Protein AF-A0A6S7FZ83-F1 (afdb_monomer)

Radius of gyration: 74.63 Å; Cα contacts (8 Å, |Δi|>4): 1100; chains: 1; bounding box: 150×71×220 Å

Structure (mmCIF, N/CA/C/O backbone):
data_AF-A0A6S7FZ83-F1
#
_entry.id   AF-A0A6S7FZ83-F1
#
loop_
_atom_site.group_PDB
_atom_site.id
_atom_site.type_symbol
_atom_site.label_atom_id
_atom_site.label_alt_id
_atom_site.label_comp_id
_atom_site.label_asym_id
_atom_site.label_entity_id
_atom_site.label_seq_id
_atom_site.pdbx_PDB_ins_code
_atom_site.Cartn_x
_atom_site.Cartn_y
_atom_site.Cartn_z
_atom_site.occupancy
_atom_site.B_iso_or_equiv
_atom_site.auth_seq_id
_atom_site.auth_comp_id
_atom_site.auth_asym_id
_atom_site.auth_atom_id
_atom_site.pdbx_PDB_model_num
ATOM 1 N N . MET A 1 1 ? 33.148 1.209 -107.187 1.00 38.16 1 MET A N 1
ATOM 2 C CA . MET A 1 1 ? 33.872 0.247 -108.053 1.00 38.16 1 MET A CA 1
ATOM 3 C C . MET A 1 1 ? 35.359 0.562 -107.936 1.00 38.16 1 MET A C 1
ATOM 5 O O . MET A 1 1 ? 35.663 1.714 -107.670 1.00 38.16 1 MET A O 1
ATOM 9 N N . ALA A 1 2 ? 36.292 -0.378 -108.067 1.00 27.89 2 ALA A N 1
ATOM 10 C CA . ALA A 1 2 ? 36.149 -1.787 -108.452 1.00 27.89 2 ALA A CA 1
ATOM 11 C C . ALA A 1 2 ? 36.690 -2.747 -107.370 1.00 27.89 2 ALA A C 1
ATOM 13 O O . ALA A 1 2 ? 37.287 -2.308 -106.390 1.00 27.89 2 ALA A O 1
ATOM 14 N N . PHE A 1 3 ? 36.485 -4.053 -107.563 1.00 27.75 3 PHE A N 1
ATOM 15 C CA . PHE A 1 3 ? 37.332 -5.062 -106.923 1.00 27.75 3 PHE A CA 1
ATOM 16 C C . PHE A 1 3 ? 38.768 -4.868 -107.426 1.00 27.75 3 PHE A C 1
ATOM 18 O O . PHE A 1 3 ? 38.973 -4.777 -108.636 1.00 27.75 3 PHE A O 1
ATOM 25 N N . CYS A 1 4 ? 39.748 -4.852 -106.524 1.00 25.66 4 CYS A N 1
ATOM 26 C CA . CYS A 1 4 ? 41.124 -5.152 -106.903 1.00 25.66 4 CYS A CA 1
ATOM 27 C C . CYS A 1 4 ? 41.307 -6.672 -106.755 1.00 25.66 4 CYS A C 1
ATOM 29 O O . CYS A 1 4 ? 41.006 -7.183 -105.671 1.00 25.66 4 CYS A O 1
ATOM 31 N N . PRO A 1 5 ? 41.727 -7.412 -107.796 1.00 31.72 5 PRO A N 1
ATOM 32 C CA . PRO A 1 5 ? 42.066 -8.821 -107.647 1.00 31.72 5 PRO A CA 1
ATOM 33 C C . PRO A 1 5 ? 43.193 -8.994 -106.626 1.00 31.72 5 PRO A C 1
ATOM 35 O O . PRO A 1 5 ? 44.075 -8.145 -106.507 1.00 31.72 5 PRO A O 1
ATOM 38 N N . THR A 1 6 ? 43.198 -10.117 -105.913 1.00 31.91 6 THR A N 1
ATOM 39 C CA . THR A 1 6 ? 44.399 -10.559 -105.205 1.00 31.91 6 THR A CA 1
ATOM 40 C C . THR A 1 6 ? 45.435 -10.971 -106.243 1.00 31.91 6 THR A C 1
ATOM 42 O O . THR A 1 6 ? 45.346 -12.074 -106.778 1.00 31.91 6 THR A O 1
ATOM 45 N N . GLU A 1 7 ? 46.394 -10.093 -106.542 1.00 39.78 7 GLU A N 1
ATOM 46 C CA . GLU A 1 7 ? 47.585 -10.475 -107.303 1.00 39.78 7 GLU A CA 1
ATOM 47 C C . GLU A 1 7 ? 48.276 -11.635 -106.576 1.00 39.78 7 GLU A C 1
ATOM 49 O O . GLU A 1 7 ? 48.710 -11.508 -105.425 1.00 39.78 7 GLU A O 1
ATOM 54 N N . GLU A 1 8 ? 48.347 -12.787 -107.240 1.00 44.81 8 GLU A N 1
ATOM 55 C CA . GLU A 1 8 ? 49.135 -13.915 -106.765 1.00 44.81 8 GLU A CA 1
ATOM 56 C C . GLU A 1 8 ? 50.596 -13.467 -106.692 1.00 44.81 8 GLU A C 1
ATOM 58 O O . GLU A 1 8 ? 51.145 -12.928 -107.656 1.00 44.81 8 GLU A O 1
ATOM 63 N N . LYS A 1 9 ? 51.238 -13.640 -105.531 1.00 55.44 9 LYS A N 1
ATOM 64 C CA . LYS A 1 9 ? 52.610 -13.165 -105.316 1.00 55.44 9 LYS A CA 1
ATOM 65 C C . LYS A 1 9 ? 53.607 -14.021 -106.092 1.00 55.44 9 LYS A C 1
ATOM 67 O O . LYS A 1 9 ? 54.236 -14.918 -105.533 1.00 55.44 9 LYS A O 1
ATOM 72 N N . MET A 1 10 ? 53.782 -13.714 -107.373 1.00 60.81 10 MET A N 1
ATOM 73 C CA . MET A 1 10 ? 54.818 -14.310 -108.206 1.00 60.81 10 MET A CA 1
ATOM 74 C C . MET A 1 10 ? 56.203 -13.909 -107.692 1.00 60.81 10 MET A C 1
ATOM 76 O O . MET A 1 10 ? 56.709 -12.810 -107.913 1.00 60.81 10 MET A O 1
ATOM 80 N N . TYR A 1 11 ? 56.810 -14.835 -106.956 1.00 78.12 11 TYR A N 1
ATOM 81 C CA . TYR A 1 11 ? 58.107 -14.667 -106.310 1.00 78.12 11 TYR A CA 1
ATOM 82 C C . TYR A 1 11 ? 59.305 -15.025 -107.215 1.00 78.12 11 TYR A C 1
ATOM 84 O O . TYR A 1 11 ? 60.439 -14.854 -106.779 1.00 78.12 11 TYR A O 1
ATOM 92 N N . GLY A 1 12 ? 59.083 -15.516 -108.442 1.00 85.38 12 GLY A N 1
ATOM 93 C CA . GLY A 1 12 ? 60.105 -15.802 -109.466 1.00 85.38 12 GLY A CA 1
ATOM 94 C C . GLY A 1 12 ? 59.777 -15.126 -110.804 1.00 85.38 12 GLY A C 1
ATOM 95 O O . GLY A 1 12 ? 58.658 -14.651 -110.988 1.00 85.38 12 GLY A O 1
ATOM 96 N N . TYR A 1 13 ? 60.738 -15.067 -111.726 1.00 88.94 13 TYR A N 1
ATOM 97 C CA . TYR A 1 13 ? 60.558 -14.477 -113.058 1.00 88.94 13 TYR A CA 1
ATOM 98 C C . TYR A 1 13 ? 59.998 -15.508 -114.044 1.00 88.94 13 TYR A C 1
ATOM 100 O O . TYR A 1 13 ? 60.537 -16.604 -114.142 1.00 88.94 13 TYR A O 1
ATOM 108 N N . GLU A 1 14 ? 58.950 -15.161 -114.791 1.00 87.19 14 GLU A N 1
ATOM 109 C CA . GLU A 1 14 ? 58.461 -16.010 -115.884 1.00 87.19 14 GLU A CA 1
ATOM 110 C C . GLU A 1 14 ? 59.489 -16.129 -117.022 1.00 87.19 14 GLU A C 1
ATOM 112 O O . GLU A 1 14 ? 60.045 -15.123 -117.473 1.00 87.19 14 GLU A O 1
ATOM 117 N N . ASP A 1 15 ? 59.653 -17.339 -117.551 1.00 87.06 15 ASP A N 1
ATOM 118 C CA . ASP A 1 15 ? 60.474 -17.667 -118.724 1.00 87.06 15 ASP A CA 1
ATOM 119 C C . ASP A 1 15 ? 60.113 -16.866 -119.973 1.00 87.06 15 ASP A C 1
ATOM 121 O O . ASP A 1 15 ? 60.994 -16.417 -120.707 1.00 87.06 15 ASP A O 1
ATOM 125 N N . SER A 1 16 ? 58.815 -16.584 -120.139 1.00 85.50 16 SER A N 1
ATOM 126 C CA . SER A 1 16 ? 58.219 -15.732 -121.181 1.00 85.50 16 SER A CA 1
ATOM 127 C C . SER A 1 16 ? 58.914 -14.372 -121.354 1.00 85.50 16 SER A C 1
ATOM 129 O O . SER A 1 16 ? 58.776 -13.718 -122.390 1.00 85.50 16 SER A O 1
ATOM 131 N N . ARG A 1 17 ? 59.638 -13.918 -120.324 1.00 89.00 17 ARG A N 1
ATOM 132 C CA . ARG A 1 17 ? 60.301 -12.620 -120.278 1.00 89.00 17 ARG A CA 1
ATOM 133 C C . ARG A 1 17 ? 61.744 -12.638 -120.759 1.00 89.00 17 ARG A C 1
ATOM 135 O O . ARG A 1 17 ? 62.254 -11.554 -121.044 1.00 89.00 17 ARG A O 1
ATOM 142 N N . PHE A 1 18 ? 62.418 -13.782 -120.818 1.00 90.12 18 PHE A N 1
ATOM 143 C CA . PHE A 1 18 ? 63.823 -13.849 -121.223 1.00 90.12 18 PHE A CA 1
ATOM 144 C C . PHE A 1 18 ? 63.966 -13.871 -122.755 1.00 90.12 18 PHE A C 1
ATOM 146 O O . PHE A 1 18 ? 63.045 -14.230 -123.479 1.00 90.12 18 PHE A O 1
ATOM 153 N N . GLU A 1 19 ? 65.118 -13.435 -123.276 1.00 87.75 19 GLU A N 1
ATOM 154 C CA . GLU A 1 19 ? 65.405 -13.449 -124.728 1.00 87.75 19 GLU A CA 1
ATOM 155 C C . GLU A 1 19 ? 65.502 -14.878 -125.296 1.00 87.75 19 GLU A C 1
ATOM 157 O O . GLU A 1 19 ? 65.332 -15.100 -126.494 1.00 87.75 19 GLU A O 1
ATOM 162 N N . LYS A 1 20 ? 65.870 -15.828 -124.435 1.00 85.44 20 LYS A N 1
ATOM 163 C CA . LYS A 1 20 ? 66.229 -17.209 -124.750 1.00 85.44 20 LYS A CA 1
ATOM 164 C C . LYS A 1 20 ? 65.791 -18.096 -123.593 1.00 85.44 20 LYS A C 1
ATOM 166 O O . LYS A 1 20 ? 65.812 -17.636 -122.450 1.00 85.44 20 LYS A O 1
ATOM 171 N N . ASP A 1 21 ? 65.477 -19.348 -123.904 1.00 85.06 21 ASP A N 1
ATOM 172 C CA . ASP A 1 21 ? 65.116 -20.372 -122.924 1.00 85.06 21 ASP A CA 1
ATOM 173 C C . ASP A 1 21 ? 66.179 -20.463 -121.815 1.00 85.06 21 ASP A C 1
ATOM 175 O O . ASP A 1 21 ? 67.387 -20.464 -122.085 1.00 85.06 21 ASP A O 1
ATOM 179 N N . VAL A 1 22 ? 65.730 -20.505 -120.560 1.00 89.00 22 VAL A N 1
ATOM 180 C CA . VAL A 1 22 ? 66.605 -20.580 -119.388 1.00 89.00 22 VAL A CA 1
ATOM 181 C C . VAL A 1 22 ? 66.815 -22.047 -119.007 1.00 89.00 22 VAL A C 1
ATOM 183 O O . VAL A 1 22 ? 65.910 -22.868 -119.107 1.00 89.00 22 VAL A O 1
ATOM 186 N N . ASP A 1 23 ? 68.028 -22.399 -118.580 1.00 86.56 23 ASP A N 1
ATOM 187 C CA . ASP A 1 23 ? 68.355 -23.763 -118.145 1.00 86.56 23 ASP A CA 1
ATOM 188 C C . ASP A 1 23 ? 67.532 -24.161 -116.900 1.00 86.56 23 ASP A C 1
ATOM 190 O O . ASP A 1 23 ? 67.429 -23.384 -115.944 1.00 86.56 23 ASP A O 1
ATOM 194 N N . GLU A 1 24 ? 66.965 -25.376 -116.894 1.00 84.19 24 GLU A N 1
ATOM 195 C CA . GLU A 1 24 ? 66.115 -25.903 -115.811 1.00 84.19 24 GLU A CA 1
ATOM 196 C C . GLU A 1 24 ? 66.760 -25.752 -114.417 1.00 84.19 24 GLU A C 1
ATOM 198 O O . GLU A 1 24 ? 66.073 -25.431 -113.447 1.00 84.19 24 GLU A O 1
ATOM 203 N N . ASN A 1 25 ? 68.092 -25.843 -114.314 1.00 85.31 25 ASN A N 1
ATOM 204 C CA . ASN A 1 25 ? 68.836 -25.684 -113.057 1.00 85.31 25 ASN A CA 1
ATOM 205 C C . ASN A 1 25 ? 68.747 -24.270 -112.437 1.00 85.31 25 ASN A C 1
ATOM 207 O O . ASN A 1 25 ? 69.132 -24.081 -111.280 1.00 85.31 25 ASN A O 1
ATOM 211 N N . PHE A 1 26 ? 68.246 -23.270 -113.171 1.00 90.69 26 PHE A N 1
ATOM 212 C CA . PHE A 1 26 ? 68.011 -21.910 -112.672 1.00 90.69 26 PHE A CA 1
ATOM 213 C C . PHE A 1 26 ? 66.550 -21.616 -112.285 1.00 90.69 26 PHE A C 1
ATOM 215 O O . PHE A 1 26 ? 66.193 -20.448 -112.101 1.00 90.69 26 PHE A O 1
ATOM 222 N N . HIS A 1 27 ? 65.721 -22.646 -112.109 1.00 91.81 27 HIS A N 1
ATOM 223 C CA . HIS A 1 27 ? 64.326 -22.515 -111.686 1.00 91.81 27 HIS A CA 1
ATOM 224 C C . HIS A 1 27 ? 64.153 -22.801 -110.191 1.00 91.81 27 HIS A C 1
ATOM 226 O O . HIS A 1 27 ? 64.930 -23.521 -109.564 1.00 91.81 27 HIS A O 1
ATOM 232 N N . CYS A 1 28 ? 63.133 -22.200 -109.581 1.00 91.38 28 CYS A N 1
ATOM 233 C CA . CYS A 1 28 ? 62.821 -22.409 -108.172 1.00 91.38 28 CYS A CA 1
ATOM 234 C C . CYS A 1 28 ? 61.959 -23.657 -107.975 1.00 91.38 28 CYS A C 1
ATOM 236 O O . CYS A 1 28 ? 60.834 -23.695 -108.460 1.00 91.38 28 CYS A O 1
ATOM 238 N N . SER A 1 29 ? 62.388 -24.609 -107.143 1.00 88.19 29 SER A N 1
ATOM 239 C CA . SER A 1 29 ? 61.616 -25.843 -106.897 1.00 88.19 29 SER A CA 1
ATOM 240 C C . SER A 1 29 ? 60.234 -25.629 -106.240 1.00 88.19 29 SER A C 1
ATOM 242 O O . SER A 1 29 ? 59.421 -26.542 -106.235 1.00 88.19 29 SER A O 1
ATOM 244 N N . ILE A 1 30 ? 59.940 -24.427 -105.713 1.00 87.94 30 ILE A N 1
ATOM 245 C CA . ILE A 1 30 ? 58.647 -24.080 -105.080 1.00 87.94 30 ILE A CA 1
ATOM 246 C C . ILE A 1 30 ? 57.653 -23.428 -106.058 1.00 87.94 30 ILE A C 1
ATOM 248 O O . ILE A 1 30 ? 56.453 -23.642 -105.924 1.00 87.94 30 ILE A O 1
ATOM 252 N N . CYS A 1 31 ? 58.115 -22.581 -106.988 1.00 89.12 31 CYS A N 1
ATOM 253 C CA . CYS A 1 31 ? 57.228 -21.850 -107.911 1.00 89.12 31 CYS A CA 1
ATOM 254 C C . CYS A 1 31 ? 57.469 -22.155 -109.392 1.00 89.12 31 CYS A C 1
ATOM 256 O O . CYS A 1 31 ? 56.789 -21.580 -110.232 1.00 89.12 31 CYS A O 1
ATOM 258 N N . HIS A 1 32 ? 58.441 -23.013 -109.702 1.00 89.69 32 HIS A N 1
ATOM 259 C CA . HIS A 1 32 ? 58.853 -23.477 -111.032 1.00 89.69 32 HIS A CA 1
ATOM 260 C C . HIS A 1 32 ? 59.277 -22.399 -112.046 1.00 89.69 32 HIS A C 1
ATOM 262 O O . HIS A 1 32 ? 59.788 -22.754 -113.095 1.00 89.69 32 HIS A O 1
ATOM 268 N N . ASN A 1 33 ? 59.180 -21.114 -111.698 1.00 90.88 33 ASN A N 1
ATOM 269 C CA . ASN A 1 33 ? 59.712 -19.971 -112.444 1.00 90.88 33 ASN A CA 1
ATOM 270 C C . ASN A 1 33 ? 61.228 -19.774 -112.218 1.00 90.88 33 ASN A C 1
ATOM 272 O O . ASN A 1 33 ? 61.780 -20.186 -111.188 1.00 90.88 33 ASN A O 1
ATOM 276 N N . VAL A 1 34 ? 61.878 -19.036 -113.125 1.00 90.94 34 VAL A N 1
ATOM 277 C CA . VAL A 1 34 ? 63.288 -18.619 -113.029 1.00 90.94 34 VAL A CA 1
ATOM 278 C C . VAL A 1 34 ? 63.566 -17.850 -111.729 1.00 90.94 34 VAL A C 1
ATOM 280 O O . VAL A 1 34 ? 62.806 -16.980 -111.286 1.00 90.94 34 VAL A O 1
ATOM 283 N N . LEU A 1 35 ? 64.691 -18.171 -111.093 1.00 91.12 35 LEU A N 1
ATOM 284 C CA . LEU A 1 35 ? 65.045 -17.728 -109.745 1.00 91.12 35 LEU A CA 1
ATOM 285 C C . LEU A 1 35 ? 65.189 -16.201 -109.579 1.00 91.12 35 LEU A C 1
ATOM 287 O O . LEU A 1 35 ? 66.022 -15.554 -110.216 1.00 91.12 35 LEU A O 1
ATOM 291 N N . LYS A 1 36 ? 64.483 -15.639 -108.588 1.00 89.25 36 LYS A N 1
ATOM 292 C CA . LYS A 1 36 ? 64.629 -14.249 -108.120 1.00 89.25 36 LYS A CA 1
ATOM 293 C C . LYS A 1 36 ? 65.274 -14.195 -106.729 1.00 89.25 36 LYS A C 1
ATOM 295 O O . LYS A 1 36 ? 64.769 -14.785 -105.775 1.00 89.25 36 LYS A O 1
ATOM 300 N N . ASP A 1 37 ? 66.407 -13.491 -106.634 1.00 87.31 37 ASP A N 1
ATOM 301 C CA . ASP A 1 37 ? 67.310 -13.431 -105.466 1.00 87.31 37 ASP A CA 1
ATOM 302 C C . ASP A 1 37 ? 67.565 -14.819 -104.821 1.00 87.31 37 ASP A C 1
ATOM 304 O O . ASP A 1 37 ? 67.121 -15.086 -103.700 1.00 87.31 37 ASP A O 1
ATOM 308 N N . PRO A 1 38 ? 68.247 -15.742 -105.528 1.00 90.44 38 PRO A N 1
ATOM 309 C CA . PRO A 1 38 ? 68.274 -17.152 -105.156 1.00 90.44 38 PRO A CA 1
ATOM 310 C C . PRO A 1 38 ? 68.955 -17.458 -103.815 1.00 90.44 38 PRO A C 1
ATOM 312 O O . PRO A 1 38 ? 69.958 -16.849 -103.411 1.00 90.44 38 PRO A O 1
ATOM 315 N N . ARG A 1 39 ? 68.419 -18.469 -103.132 1.00 91.00 39 ARG A N 1
ATOM 316 C CA . ARG A 1 39 ? 68.902 -19.021 -101.864 1.00 91.00 39 ARG A CA 1
ATOM 317 C C . ARG A 1 39 ? 69.061 -20.530 -101.960 1.00 91.00 39 ARG A C 1
ATOM 319 O O . ARG A 1 39 ? 68.207 -21.177 -102.551 1.00 91.00 39 ARG A O 1
ATOM 326 N N . THR A 1 40 ? 70.108 -21.075 -101.342 1.00 89.25 40 THR A N 1
ATOM 327 C CA . THR A 1 40 ? 70.299 -22.527 -101.209 1.00 89.25 40 THR A CA 1
ATOM 328 C C . THR A 1 40 ? 70.202 -23.002 -99.765 1.00 89.25 40 THR A C 1
ATOM 330 O O . THR A 1 40 ? 70.561 -22.280 -98.824 1.00 89.25 40 THR A O 1
ATOM 333 N N . CYS A 1 41 ? 69.757 -24.250 -99.589 1.00 85.88 41 CYS A N 1
ATOM 334 C CA . CYS A 1 41 ? 69.869 -24.958 -98.313 1.00 85.88 41 CYS A CA 1
ATOM 335 C C . CYS A 1 41 ? 71.344 -25.235 -97.942 1.00 85.88 41 CYS A C 1
ATOM 337 O O . CYS A 1 41 ? 72.264 -25.059 -98.752 1.00 85.88 41 CYS A O 1
ATOM 339 N N . ARG A 1 42 ? 71.592 -25.659 -96.697 1.00 75.75 42 ARG A N 1
ATOM 340 C CA . ARG A 1 42 ? 72.951 -25.758 -96.140 1.00 75.75 42 ARG A CA 1
ATOM 341 C C . ARG A 1 42 ? 73.783 -26.927 -96.684 1.00 75.75 42 ARG A C 1
ATOM 343 O O . ARG A 1 42 ? 74.986 -26.743 -96.861 1.00 75.75 42 ARG A O 1
ATOM 350 N N . ASN A 1 43 ? 73.162 -28.076 -96.955 1.00 72.38 43 ASN A N 1
ATOM 351 C CA . ASN A 1 43 ? 73.889 -29.325 -97.215 1.00 72.38 43 ASN A CA 1
ATOM 352 C C . ASN A 1 43 ? 73.688 -29.868 -98.641 1.00 72.38 43 ASN A C 1
ATOM 354 O O . ASN A 1 43 ? 74.653 -30.312 -99.249 1.00 72.38 43 ASN A O 1
ATOM 358 N N . ASN A 1 44 ? 72.468 -29.789 -99.187 1.00 72.88 44 ASN A N 1
ATOM 359 C CA . ASN A 1 44 ? 72.080 -30.459 -100.441 1.00 72.88 44 ASN A CA 1
ATOM 360 C C . ASN A 1 44 ? 71.821 -29.505 -101.630 1.00 72.88 44 ASN A C 1
ATOM 362 O O . ASN A 1 44 ? 71.150 -29.873 -102.582 1.00 72.88 44 ASN A O 1
ATOM 366 N N . GLU A 1 45 ? 72.310 -28.263 -101.548 1.00 76.62 45 GLU A N 1
ATOM 367 C CA . GLU A 1 45 ? 72.298 -27.207 -102.588 1.00 76.62 45 GLU A CA 1
ATOM 368 C C . GLU A 1 45 ? 70.960 -26.816 -103.268 1.00 76.62 45 GLU A C 1
ATOM 370 O O . GLU A 1 45 ? 70.952 -25.813 -103.978 1.00 76.62 45 GLU A O 1
ATOM 375 N N . HIS A 1 46 ? 69.832 -27.479 -102.971 1.00 88.75 46 HIS A N 1
ATOM 376 C CA . HIS A 1 46 ? 68.477 -27.131 -103.437 1.00 88.75 46 HIS A CA 1
ATOM 377 C C . HIS A 1 46 ? 68.197 -25.626 -103.371 1.00 88.75 46 HIS A C 1
ATOM 379 O O . HIS A 1 46 ? 68.484 -24.983 -102.350 1.00 88.75 46 HIS A O 1
ATOM 385 N N . ILE A 1 47 ? 67.648 -25.083 -104.462 1.00 89.31 47 ILE A N 1
ATOM 386 C CA . ILE A 1 47 ? 67.689 -23.658 -104.786 1.00 89.31 47 ILE A CA 1
ATOM 387 C C . ILE A 1 47 ? 66.291 -23.050 -104.968 1.00 89.31 47 ILE A C 1
ATOM 389 O O . ILE A 1 47 ? 65.410 -23.594 -105.632 1.00 89.31 47 ILE A O 1
ATOM 393 N N . PHE A 1 48 ? 66.080 -21.886 -104.354 1.00 92.06 48 PHE A N 1
ATOM 394 C CA . PHE A 1 48 ? 64.767 -21.257 -104.251 1.00 92.06 48 PHE A CA 1
ATOM 395 C C . PHE A 1 48 ? 64.843 -19.736 -104.406 1.00 92.06 48 PHE A C 1
ATOM 397 O O . PHE A 1 48 ? 65.829 -19.122 -103.995 1.00 92.06 48 PHE A O 1
ATOM 404 N N . CYS A 1 49 ? 63.785 -19.098 -104.916 1.00 92.75 49 CYS A N 1
ATOM 405 C CA . CYS A 1 49 ? 63.627 -17.647 -104.791 1.00 92.75 49 CYS A CA 1
ATOM 406 C C . CYS A 1 49 ? 63.534 -17.267 -103.309 1.00 92.75 49 CYS A C 1
ATOM 408 O O . CYS A 1 49 ? 62.824 -17.950 -102.564 1.00 92.75 49 CYS A O 1
ATOM 410 N N . LEU A 1 50 ? 64.163 -16.160 -102.883 1.00 89.88 50 LEU A N 1
ATOM 411 C CA . LEU A 1 50 ? 64.089 -15.711 -101.481 1.00 89.88 50 LEU A CA 1
ATOM 412 C C . LEU A 1 50 ? 62.636 -15.614 -100.989 1.00 89.88 50 LEU A C 1
ATOM 414 O O . LEU A 1 50 ? 62.349 -16.064 -99.882 1.00 89.88 50 LEU A O 1
ATOM 418 N N . GLY A 1 51 ? 61.732 -15.061 -101.805 1.00 86.25 51 GLY A N 1
ATOM 419 C CA . GLY A 1 51 ? 60.311 -14.930 -101.470 1.00 86.25 51 GLY A CA 1
ATOM 420 C C . GLY A 1 51 ? 59.644 -16.279 -101.196 1.00 86.25 51 GLY A C 1
ATOM 421 O O . GLY A 1 51 ? 59.099 -16.473 -100.112 1.00 86.25 51 GLY A O 1
ATOM 422 N N . CYS A 1 52 ? 59.772 -17.232 -102.126 1.00 89.44 52 CYS A N 1
ATOM 423 C CA . CYS A 1 52 ? 59.203 -18.577 -102.002 1.00 89.44 52 CYS A CA 1
ATOM 424 C C . CYS A 1 52 ? 59.645 -19.287 -100.721 1.00 89.44 52 CYS A C 1
ATOM 426 O O . CYS A 1 52 ? 58.807 -19.760 -99.955 1.00 89.44 52 CYS A O 1
ATOM 428 N N . ILE A 1 53 ? 60.959 -19.350 -100.474 1.00 89.19 53 ILE A N 1
ATOM 429 C CA . ILE A 1 53 ? 61.469 -20.075 -99.308 1.00 89.19 53 ILE A CA 1
ATOM 430 C C . ILE A 1 53 ? 61.168 -19.323 -98.007 1.00 89.19 53 ILE A C 1
ATOM 432 O O . ILE A 1 53 ? 60.821 -19.956 -97.022 1.00 89.19 53 ILE A O 1
ATOM 436 N N . SER A 1 54 ? 61.193 -17.986 -97.990 1.00 88.19 54 SER A N 1
ATOM 437 C CA . SER A 1 54 ? 60.826 -17.219 -96.785 1.00 88.19 54 SER A CA 1
ATOM 438 C C . SER A 1 54 ? 59.344 -17.359 -96.428 1.00 88.19 54 SER A C 1
ATOM 440 O O . SER A 1 54 ? 59.001 -17.365 -95.249 1.00 88.19 54 SER A O 1
ATOM 442 N N . GLU A 1 55 ? 58.464 -17.489 -97.425 1.00 87.31 55 GLU A N 1
ATOM 443 C CA . GLU A 1 55 ? 57.039 -17.762 -97.219 1.00 87.31 55 GLU A CA 1
ATOM 444 C C . GLU A 1 55 ? 56.826 -19.196 -96.705 1.00 87.31 55 GLU A C 1
ATOM 446 O O . GLU A 1 55 ? 56.176 -19.386 -95.677 1.00 87.31 55 GLU A O 1
ATOM 451 N N . HIS A 1 56 ? 57.458 -20.198 -97.332 1.00 87.06 56 HIS A N 1
ATOM 452 C CA . HIS A 1 56 ? 57.394 -21.598 -96.884 1.00 87.06 56 HIS A CA 1
ATOM 453 C C . HIS A 1 56 ? 57.920 -21.775 -95.451 1.00 87.06 56 HIS A C 1
ATOM 455 O O . HIS A 1 56 ? 57.245 -22.392 -94.627 1.00 87.06 56 HIS A O 1
ATOM 461 N N . LEU A 1 57 ? 59.068 -21.172 -95.120 1.00 88.31 57 LEU A N 1
ATOM 462 C CA . LEU A 1 57 ? 59.663 -21.213 -93.776 1.00 88.31 57 LEU A CA 1
ATOM 463 C C . LEU A 1 57 ? 58.858 -20.438 -92.715 1.00 88.31 57 LEU A C 1
ATOM 465 O O . LEU A 1 57 ? 59.080 -20.629 -91.517 1.00 88.31 57 LEU A O 1
ATOM 469 N N . ARG A 1 58 ? 57.925 -19.570 -93.133 1.00 86.50 58 ARG A N 1
ATOM 470 C CA . ARG A 1 58 ? 57.004 -18.841 -92.247 1.00 86.50 58 ARG A CA 1
ATOM 471 C C . ARG A 1 58 ? 55.672 -19.565 -92.044 1.00 86.50 58 ARG A C 1
ATOM 473 O O . ARG A 1 58 ? 55.123 -19.486 -90.949 1.00 86.50 58 ARG A O 1
ATOM 480 N N . VAL A 1 59 ? 55.132 -20.194 -93.090 1.00 83.69 59 VAL A N 1
ATOM 481 C CA . VAL A 1 59 ? 53.735 -20.670 -93.126 1.00 83.69 59 VAL A CA 1
ATOM 482 C C . VAL A 1 59 ? 53.613 -22.196 -93.142 1.00 83.69 59 VAL A C 1
ATOM 484 O O . VAL A 1 59 ? 52.667 -22.722 -92.563 1.00 83.69 59 VAL A O 1
ATOM 487 N N . ASN A 1 60 ? 54.563 -22.911 -93.754 1.00 83.69 60 ASN A N 1
ATOM 488 C CA . ASN A 1 60 ? 54.425 -24.340 -94.053 1.00 83.69 60 ASN A CA 1
ATOM 489 C C . ASN A 1 60 ? 55.282 -25.226 -93.131 1.00 83.69 60 ASN A C 1
ATOM 491 O O . ASN A 1 60 ? 54.747 -26.070 -92.416 1.00 83.69 60 ASN A O 1
ATOM 495 N N . SER A 1 61 ? 56.610 -25.063 -93.144 1.00 85.12 61 SER A N 1
ATOM 496 C CA . SER A 1 61 ? 57.531 -25.804 -92.265 1.00 85.12 61 SER A CA 1
ATOM 497 C C . SER A 1 61 ? 58.888 -25.112 -92.152 1.00 85.12 61 SER A C 1
ATOM 499 O O . SER A 1 61 ? 59.363 -24.534 -93.123 1.00 85.12 61 SER A O 1
ATOM 501 N N . GLN A 1 62 ? 59.573 -25.237 -91.009 1.00 88.44 62 GLN A N 1
ATOM 502 C CA . GLN A 1 62 ? 60.978 -24.810 -90.866 1.00 88.44 62 GLN A CA 1
ATOM 503 C C . GLN A 1 62 ? 61.964 -25.865 -91.398 1.00 88.44 62 GLN A C 1
ATOM 505 O O . GLN A 1 62 ? 62.955 -26.210 -90.758 1.00 88.44 62 GLN A O 1
ATOM 510 N N . THR A 1 63 ? 61.661 -26.410 -92.576 1.00 88.69 63 THR A N 1
ATOM 511 C CA . THR A 1 63 ? 62.475 -27.413 -93.264 1.00 88.69 63 THR A CA 1
ATOM 512 C C . THR A 1 63 ? 62.571 -27.099 -94.753 1.00 88.69 63 THR A C 1
ATOM 514 O O . THR A 1 63 ? 61.709 -26.433 -95.329 1.00 88.69 63 THR A O 1
ATOM 517 N N . CYS A 1 64 ? 63.629 -27.585 -95.396 1.00 86.75 64 CYS A N 1
ATOM 518 C CA . CYS A 1 64 ? 63.776 -27.528 -96.847 1.00 86.75 64 CYS A CA 1
ATOM 519 C C . CYS A 1 64 ? 62.666 -28.357 -97.534 1.00 86.75 64 CYS A C 1
ATOM 521 O O . CYS A 1 64 ? 62.534 -29.533 -97.189 1.00 86.75 64 CYS A O 1
ATOM 523 N N . PRO A 1 65 ? 61.905 -27.820 -98.511 1.00 86.69 65 PRO A N 1
ATOM 524 C CA . PRO A 1 65 ? 60.840 -28.567 -99.194 1.00 86.69 65 PRO A CA 1
ATOM 525 C C . PRO A 1 65 ? 61.293 -29.910 -99.789 1.00 86.69 65 PRO A C 1
ATOM 527 O O . PRO A 1 65 ? 60.595 -30.912 -99.636 1.00 86.69 65 PRO A O 1
ATOM 530 N N . GLU A 1 66 ? 62.485 -29.933 -100.394 1.00 87.00 66 GLU A N 1
ATOM 531 C CA . GLU A 1 66 ? 63.042 -31.100 -101.091 1.00 87.00 66 GLU A CA 1
ATOM 532 C C . GLU A 1 66 ? 63.641 -32.133 -100.119 1.00 87.00 66 GLU A C 1
ATOM 534 O O . GLU A 1 66 ? 63.102 -33.223 -99.926 1.00 87.00 66 GLU A O 1
ATOM 539 N N . CYS A 1 67 ? 64.756 -31.792 -99.456 1.00 88.38 67 CYS A N 1
ATOM 540 C CA . CYS A 1 67 ? 65.490 -32.726 -98.590 1.00 88.38 67 CYS A CA 1
ATOM 541 C C . CYS A 1 67 ? 64.929 -32.866 -97.167 1.00 88.38 67 CYS A C 1
ATOM 543 O O . CYS A 1 67 ? 65.392 -33.731 -96.428 1.00 88.38 67 CYS A O 1
ATOM 545 N N . LYS A 1 68 ? 63.956 -32.035 -96.763 1.00 85.38 68 LYS A N 1
ATOM 546 C CA . LYS A 1 68 ? 63.305 -32.038 -95.434 1.00 85.38 68 LYS A CA 1
ATOM 547 C C . LYS A 1 68 ? 64.237 -31.819 -94.234 1.00 85.38 68 LYS A C 1
ATOM 549 O O . LYS A 1 68 ? 63.798 -31.960 -93.098 1.00 85.38 68 LYS A O 1
ATOM 554 N N . GLU A 1 69 ? 65.483 -31.413 -94.474 1.00 85.44 69 GLU A N 1
ATOM 555 C CA . GLU A 1 69 ? 66.416 -30.945 -93.443 1.00 85.44 69 GLU A CA 1
ATOM 556 C C . GLU A 1 69 ? 65.918 -29.653 -92.783 1.00 85.44 69 GLU A C 1
ATOM 558 O O . GLU A 1 69 ? 65.337 -28.802 -93.464 1.00 85.44 69 GLU A O 1
ATOM 563 N N . ASP A 1 70 ? 66.210 -29.478 -91.492 1.00 84.94 70 ASP A N 1
ATOM 564 C CA . ASP A 1 70 ? 65.923 -28.249 -90.743 1.00 84.94 70 ASP A CA 1
ATOM 565 C C . ASP A 1 70 ? 66.561 -27.023 -91.412 1.00 84.94 70 ASP A C 1
ATOM 567 O O . ASP A 1 70 ? 67.753 -27.005 -91.744 1.00 84.94 70 ASP A O 1
ATOM 571 N N . LEU A 1 71 ? 65.757 -25.979 -91.612 1.00 86.06 71 LEU A N 1
ATOM 572 C CA . LEU A 1 71 ? 66.150 -24.779 -92.342 1.00 86.06 71 LEU A CA 1
ATOM 573 C C . LEU A 1 71 ? 65.408 -23.563 -91.777 1.00 86.06 71 LEU A C 1
ATOM 575 O O . LEU A 1 71 ? 64.183 -23.532 -91.746 1.00 86.06 71 LEU A O 1
ATOM 579 N N . SER A 1 72 ? 66.145 -22.534 -91.361 1.00 84.12 72 SER A N 1
ATOM 580 C CA . SER A 1 72 ? 65.585 -21.234 -90.965 1.00 84.12 72 SER A CA 1
ATOM 581 C C . SER A 1 72 ? 66.037 -20.125 -91.915 1.00 84.12 72 SER A C 1
ATOM 583 O O . SER A 1 72 ? 67.052 -20.265 -92.607 1.00 84.12 72 SER A O 1
ATOM 585 N N . VAL A 1 73 ? 65.315 -19.000 -91.925 1.00 80.62 73 VAL A N 1
ATOM 586 C CA . VAL A 1 73 ? 65.614 -17.844 -92.789 1.00 80.62 73 VAL A CA 1
ATOM 587 C C . VAL A 1 73 ? 67.056 -17.348 -92.595 1.00 80.62 73 VAL A C 1
ATOM 589 O O . VAL A 1 73 ? 67.738 -17.069 -93.579 1.00 80.62 73 VAL A O 1
ATOM 592 N N . ASP A 1 74 ? 67.561 -17.344 -91.358 1.00 82.56 74 ASP A N 1
ATOM 593 C CA . ASP A 1 74 ? 68.934 -16.934 -91.016 1.00 82.56 74 ASP A CA 1
ATOM 594 C C . ASP A 1 74 ? 70.017 -17.907 -91.518 1.00 82.56 74 ASP A C 1
ATOM 596 O O . ASP A 1 74 ? 71.181 -17.533 -91.665 1.00 82.56 74 ASP A O 1
ATOM 600 N N . THR A 1 75 ? 69.651 -19.164 -91.793 1.00 84.50 75 THR A N 1
ATOM 601 C CA . THR A 1 75 ? 70.571 -20.198 -92.306 1.00 84.50 75 THR A CA 1
ATOM 602 C C . THR A 1 75 ? 70.604 -20.298 -93.835 1.00 84.50 75 THR A C 1
ATOM 604 O O . THR A 1 75 ? 71.450 -21.014 -94.380 1.00 84.50 75 THR A O 1
ATOM 607 N N . LEU A 1 76 ? 69.729 -19.573 -94.544 1.00 85.56 76 LEU A N 1
ATOM 608 C CA . LEU A 1 76 ? 69.686 -19.548 -96.008 1.00 85.56 76 LEU A CA 1
ATOM 609 C C . LEU A 1 76 ? 70.942 -18.890 -96.593 1.00 85.56 76 LEU A C 1
ATOM 611 O O . LEU A 1 76 ? 71.235 -17.718 -96.349 1.00 85.56 76 LEU A O 1
ATOM 615 N N . ARG A 1 77 ? 71.663 -19.613 -97.453 1.00 86.19 77 ARG A N 1
ATOM 616 C CA . ARG A 1 77 ? 72.869 -19.091 -98.114 1.00 86.19 77 ARG A CA 1
ATOM 617 C C . ARG A 1 77 ? 72.500 -18.419 -99.436 1.00 86.19 77 ARG A C 1
ATOM 619 O O . ARG A 1 77 ? 71.644 -18.916 -100.162 1.00 86.19 77 ARG A O 1
ATOM 626 N N . LYS A 1 78 ? 73.154 -17.305 -99.794 1.00 86.06 78 LYS A N 1
ATOM 627 C CA . LYS A 1 78 ? 73.004 -16.702 -101.134 1.00 86.06 78 LYS A CA 1
ATOM 628 C C . LYS A 1 78 ? 73.643 -17.603 -102.193 1.00 86.06 78 LYS A C 1
ATOM 630 O O . LYS A 1 78 ? 74.822 -17.937 -102.071 1.00 86.06 78 LYS A O 1
ATOM 635 N N . ALA A 1 79 ? 72.902 -17.935 -103.247 1.00 87.00 79 ALA A N 1
ATOM 636 C CA . ALA A 1 79 ? 73.345 -18.835 -104.312 1.00 87.00 79 ALA A CA 1
ATOM 637 C C . ALA A 1 79 ? 74.299 -18.141 -105.311 1.00 87.00 79 ALA A C 1
ATOM 639 O O . ALA A 1 79 ? 73.980 -17.994 -106.487 1.00 87.00 79 ALA A O 1
ATOM 640 N N . ARG A 1 80 ? 75.463 -17.668 -104.841 1.00 84.62 80 ARG A N 1
ATOM 641 C CA . ARG A 1 80 ? 76.336 -16.722 -105.572 1.00 84.62 80 ARG A CA 1
ATOM 642 C C . ARG A 1 80 ? 76.655 -17.120 -107.019 1.00 84.62 80 ARG A C 1
ATOM 644 O O . ARG A 1 80 ? 76.688 -16.243 -107.872 1.00 84.62 80 ARG A O 1
ATOM 651 N N . LEU A 1 81 ? 76.882 -18.405 -107.303 1.00 83.56 81 LEU A N 1
ATOM 652 C CA . LEU A 1 81 ? 77.144 -18.869 -108.672 1.00 83.56 81 LEU A CA 1
ATOM 653 C C . LEU A 1 81 ? 75.908 -18.695 -109.565 1.00 83.56 81 LEU A C 1
ATOM 655 O O . LEU A 1 81 ? 76.004 -18.031 -110.591 1.00 83.56 81 LEU A O 1
ATOM 659 N N . ALA A 1 82 ? 74.743 -19.182 -109.127 1.00 85.38 82 ALA A N 1
ATOM 660 C CA . ALA A 1 82 ? 73.481 -18.984 -109.837 1.00 85.38 82 ALA A CA 1
ATOM 661 C C . ALA A 1 82 ? 73.149 -17.493 -110.010 1.00 85.38 82 ALA A C 1
ATOM 663 O O . ALA A 1 82 ? 72.812 -17.080 -111.113 1.00 85.38 82 ALA A O 1
ATOM 664 N N . SER A 1 83 ? 73.337 -16.663 -108.973 1.00 86.19 83 SER A N 1
ATOM 665 C CA . SER A 1 83 ? 73.191 -15.203 -109.079 1.00 86.19 83 SER A CA 1
ATOM 666 C C . SER A 1 83 ? 74.058 -14.610 -110.197 1.00 86.19 83 SER A C 1
ATOM 668 O O . SER A 1 83 ? 73.547 -13.848 -111.007 1.00 86.19 83 SER A O 1
ATOM 670 N N . ASN A 1 84 ? 75.338 -14.988 -110.276 1.00 84.88 84 ASN A N 1
ATOM 671 C CA . ASN A 1 84 ? 76.295 -14.464 -111.261 1.00 84.88 84 ASN A CA 1
ATOM 672 C C . ASN A 1 84 ? 76.083 -15.000 -112.695 1.00 84.88 84 ASN A C 1
ATOM 674 O O . ASN A 1 84 ? 76.631 -14.437 -113.647 1.00 84.88 84 ASN A O 1
ATOM 678 N N . CYS A 1 85 ? 75.347 -16.105 -112.851 1.00 85.62 85 CYS A N 1
ATOM 679 C CA . CYS A 1 85 ? 74.893 -16.618 -114.146 1.00 85.62 85 CYS A CA 1
ATOM 680 C C . CYS A 1 85 ? 73.614 -15.895 -114.590 1.00 85.62 85 CYS A C 1
ATOM 682 O O . CYS A 1 85 ? 73.574 -15.334 -115.683 1.00 85.62 85 CYS A O 1
ATOM 684 N N . LEU A 1 86 ? 72.613 -15.842 -113.704 1.00 88.44 86 LEU A N 1
ATOM 685 C CA . LEU A 1 86 ? 71.330 -15.168 -113.913 1.00 88.44 86 LEU A CA 1
ATOM 686 C C . LEU A 1 86 ? 71.492 -13.677 -114.232 1.00 88.44 86 LEU A C 1
ATOM 688 O O . LEU A 1 86 ? 70.794 -13.169 -115.103 1.00 88.44 86 LEU A O 1
ATOM 692 N N . SER A 1 87 ? 72.424 -12.979 -113.569 1.00 86.44 87 SER A N 1
ATOM 693 C CA . SER A 1 87 ? 72.604 -11.523 -113.702 1.00 86.44 87 SER A CA 1
ATOM 694 C C . SER A 1 87 ? 72.865 -11.060 -115.144 1.00 86.44 87 SER A C 1
ATOM 696 O O . SER A 1 87 ? 72.455 -9.966 -115.534 1.00 86.44 87 SER A O 1
ATOM 698 N N . LYS A 1 88 ? 73.474 -11.937 -115.952 1.00 86.75 88 LYS A N 1
ATOM 699 C CA . LYS A 1 88 ? 73.864 -11.706 -117.350 1.00 86.75 88 LYS A CA 1
ATOM 700 C C . LYS A 1 88 ? 72.799 -12.111 -118.366 1.00 86.75 88 LYS A C 1
ATOM 702 O O . LYS A 1 88 ? 72.992 -11.878 -119.560 1.00 86.75 88 LYS A O 1
ATOM 707 N N . LEU A 1 89 ? 71.707 -12.742 -117.931 1.00 90.25 89 LEU A N 1
ATOM 708 C CA . LEU A 1 89 ? 70.612 -13.100 -118.826 1.00 90.25 89 LEU A CA 1
ATOM 709 C C . LEU A 1 89 ? 69.890 -11.837 -119.303 1.00 90.25 89 LEU A C 1
ATOM 711 O O . LEU A 1 89 ? 69.703 -10.878 -118.549 1.00 90.25 89 LEU A O 1
ATOM 715 N N . LYS A 1 90 ? 69.481 -11.853 -120.573 1.00 90.62 90 LYS A N 1
ATOM 716 C CA . LYS A 1 90 ? 68.681 -10.795 -121.186 1.00 90.62 90 LYS A CA 1
ATOM 717 C C . LYS A 1 90 ? 67.205 -11.010 -120.876 1.00 90.62 90 LYS A C 1
ATOM 719 O O . LYS A 1 90 ? 66.664 -12.066 -121.195 1.00 90.62 90 LYS A O 1
ATOM 724 N N . ILE A 1 91 ? 66.567 -10.003 -120.285 1.00 92.00 91 ILE A N 1
ATOM 725 C CA . ILE A 1 91 ? 65.165 -10.034 -119.859 1.00 92.00 91 ILE A CA 1
ATOM 726 C C . ILE A 1 91 ? 64.428 -8.761 -120.296 1.00 92.00 91 ILE A C 1
ATOM 728 O O . ILE A 1 91 ? 64.969 -7.653 -120.273 1.00 92.00 91 ILE A O 1
ATOM 732 N N . ASN A 1 92 ? 63.169 -8.926 -120.688 1.00 90.19 92 ASN A N 1
ATOM 733 C CA . ASN A 1 92 ? 62.236 -7.841 -120.956 1.00 90.19 92 ASN A CA 1
ATOM 734 C C . ASN A 1 92 ? 61.826 -7.131 -119.655 1.00 90.19 92 ASN A C 1
ATOM 736 O O . ASN A 1 92 ? 61.654 -7.757 -118.604 1.00 90.19 92 ASN A O 1
ATOM 740 N N . CYS A 1 93 ? 61.623 -5.817 -119.739 1.00 88.69 93 CYS A N 1
ATOM 741 C CA . CYS A 1 93 ? 61.136 -4.973 -118.645 1.00 88.69 93 CYS A CA 1
ATOM 742 C C . CYS A 1 93 ? 59.804 -5.464 -118.029 1.00 88.69 93 CYS A C 1
ATOM 744 O O . CYS A 1 93 ? 58.925 -5.947 -118.742 1.00 88.69 93 CYS A O 1
ATOM 746 N N . ASP A 1 94 ? 59.600 -5.232 -116.720 1.00 85.38 94 ASP A N 1
ATOM 747 C CA . ASP A 1 94 ? 58.327 -5.469 -115.997 1.00 85.38 94 ASP A CA 1
ATOM 748 C C . ASP A 1 94 ? 57.111 -4.772 -116.652 1.00 85.38 94 ASP A C 1
ATOM 750 O O . ASP A 1 94 ? 55.960 -5.081 -116.353 1.00 85.38 94 ASP A O 1
ATOM 754 N N . HIS A 1 95 ? 57.348 -3.797 -117.533 1.00 88.25 95 HIS A N 1
ATOM 755 C CA . HIS A 1 95 ? 56.325 -2.994 -118.204 1.00 88.25 95 HIS A CA 1
ATOM 756 C C . HIS A 1 95 ? 56.214 -3.292 -119.707 1.00 88.25 95 HIS A C 1
ATOM 758 O O . HIS A 1 95 ? 55.737 -2.450 -120.473 1.00 88.25 95 HIS A O 1
ATOM 764 N N . ALA A 1 96 ? 56.627 -4.486 -120.146 1.00 84.69 96 ALA A N 1
ATOM 765 C CA . ALA A 1 96 ? 56.485 -4.918 -121.537 1.00 84.69 96 ALA A CA 1
ATOM 766 C C . ALA A 1 96 ? 55.024 -4.876 -122.024 1.00 84.69 96 ALA A C 1
ATOM 768 O O . ALA A 1 96 ? 54.733 -4.313 -123.078 1.00 84.69 96 ALA A O 1
ATOM 769 N N . SER A 1 97 ? 54.082 -5.319 -121.185 1.00 79.19 97 SER A N 1
ATOM 770 C CA . SER A 1 97 ? 52.630 -5.225 -121.419 1.00 79.19 97 SER A CA 1
ATOM 771 C C . SER A 1 97 ? 52.092 -3.789 -121.552 1.00 79.19 97 SER A C 1
ATOM 773 O O . SER A 1 97 ? 50.981 -3.596 -122.042 1.00 79.19 97 SER A O 1
ATOM 775 N N . ARG A 1 98 ? 52.871 -2.772 -121.153 1.00 82.31 98 ARG A N 1
ATOM 776 C CA . ARG A 1 98 ? 52.559 -1.339 -121.321 1.00 82.31 98 ARG A CA 1
ATOM 777 C C . ARG A 1 98 ? 53.267 -0.693 -122.522 1.00 82.31 98 ARG A C 1
ATOM 779 O O . ARG A 1 98 ? 53.146 0.515 -122.709 1.00 82.31 98 ARG A O 1
ATOM 786 N N . GLY A 1 99 ? 53.992 -1.475 -123.329 1.00 83.81 99 GLY A N 1
ATOM 787 C CA . GLY A 1 99 ? 54.697 -1.018 -124.533 1.00 83.81 99 GLY A CA 1
ATOM 788 C C . GLY A 1 99 ? 56.218 -0.881 -124.395 1.00 83.81 99 GLY A C 1
ATOM 789 O O . GLY A 1 99 ? 56.858 -0.332 -125.294 1.00 83.81 99 GLY A O 1
ATOM 790 N N . CYS A 1 100 ? 56.827 -1.358 -123.302 1.00 89.50 100 CYS A N 1
ATOM 791 C CA . CYS A 1 100 ? 58.286 -1.379 -123.193 1.00 89.50 100 CYS A CA 1
ATOM 792 C C . CYS A 1 100 ? 58.897 -2.538 -123.996 1.00 89.50 100 CYS A C 1
ATOM 794 O O . CYS A 1 100 ? 58.623 -3.698 -123.717 1.00 89.50 100 CYS A O 1
ATOM 796 N N . VAL A 1 101 ? 59.770 -2.223 -124.953 1.00 86.38 101 VAL A N 1
ATOM 797 C CA . VAL A 1 101 ? 60.503 -3.212 -125.771 1.00 86.38 101 VAL A CA 1
ATOM 798 C C . VAL A 1 101 ? 61.998 -3.276 -125.421 1.00 86.38 101 VAL A C 1
ATOM 800 O O . VAL A 1 101 ? 62.807 -3.740 -126.217 1.00 86.38 101 VAL A O 1
ATOM 803 N N . GLU A 1 102 ? 62.381 -2.760 -124.248 1.00 85.62 102 GLU A N 1
ATOM 804 C CA . GLU A 1 102 ? 63.779 -2.717 -123.811 1.00 85.62 102 GLU A CA 1
ATOM 805 C C . GLU A 1 102 ? 64.208 -4.058 -123.201 1.00 85.62 102 GLU A C 1
ATOM 807 O O . GLU A 1 102 ? 63.571 -4.567 -122.271 1.00 85.62 102 GLU A O 1
ATOM 812 N N . LEU A 1 103 ? 65.319 -4.596 -123.710 1.00 87.75 103 LEU A N 1
ATOM 813 C CA . LEU A 1 103 ? 65.857 -5.904 -123.348 1.00 87.75 103 LEU A CA 1
ATOM 814 C C . LEU A 1 103 ? 67.163 -5.736 -122.555 1.00 87.75 103 LEU A C 1
ATOM 816 O O . LEU A 1 103 ? 68.265 -5.636 -123.109 1.00 87.75 103 LEU A O 1
ATOM 820 N N . THR A 1 104 ? 67.040 -5.696 -121.233 1.00 88.62 104 THR A N 1
ATOM 821 C CA . THR A 1 104 ? 68.132 -5.372 -120.305 1.00 88.62 104 THR A CA 1
ATOM 822 C C . THR A 1 104 ? 68.829 -6.623 -119.765 1.00 88.62 104 THR A C 1
ATOM 824 O O . THR A 1 104 ? 68.289 -7.723 -119.841 1.00 88.62 104 THR A O 1
ATOM 827 N N . CYS A 1 105 ? 70.046 -6.477 -119.235 1.00 89.81 105 CYS A N 1
ATOM 828 C CA . CYS A 1 105 ? 70.637 -7.507 -118.376 1.00 89.81 105 CYS A CA 1
ATOM 829 C C . CYS A 1 105 ? 69.867 -7.551 -117.045 1.00 89.81 105 CYS A C 1
ATOM 831 O O . CYS A 1 105 ? 69.389 -6.512 -116.581 1.00 89.81 105 CYS A O 1
ATOM 833 N N . LEU A 1 106 ? 69.737 -8.731 -116.432 1.00 89.19 106 LEU A N 1
ATOM 834 C CA . LEU A 1 106 ? 68.964 -8.908 -115.198 1.00 89.19 106 LEU A CA 1
ATOM 835 C C . LEU A 1 106 ? 69.521 -8.089 -114.015 1.00 89.19 106 LEU A C 1
ATOM 837 O O . LEU A 1 106 ? 68.741 -7.624 -113.189 1.00 89.19 106 LEU A O 1
ATOM 841 N N . GLU A 1 107 ? 70.838 -7.861 -113.955 1.00 86.06 107 GLU A N 1
ATOM 842 C CA . GLU A 1 107 ? 71.470 -6.956 -112.972 1.00 86.06 107 GLU A CA 1
ATOM 843 C C . GLU A 1 107 ? 71.026 -5.490 -113.088 1.00 86.06 107 GLU A C 1
ATOM 845 O O . GLU A 1 107 ? 70.894 -4.808 -112.073 1.00 86.06 107 GLU A O 1
ATOM 850 N N . ASP A 1 108 ? 70.715 -5.024 -114.297 1.00 87.31 108 ASP A N 1
ATOM 851 C CA . ASP A 1 108 ? 70.258 -3.656 -114.558 1.00 87.31 108 ASP A CA 1
ATOM 852 C C . ASP A 1 108 ? 68.725 -3.508 -114.497 1.00 87.31 108 ASP A C 1
ATOM 854 O O . ASP A 1 108 ? 68.208 -2.393 -114.610 1.00 87.31 108 ASP A O 1
ATOM 858 N N . LEU A 1 109 ? 67.970 -4.605 -114.324 1.00 87.50 109 LEU A N 1
ATOM 859 C CA . LEU A 1 109 ? 66.507 -4.608 -114.452 1.00 87.50 109 LEU A CA 1
ATOM 860 C C . LEU A 1 109 ? 65.817 -3.647 -113.475 1.00 87.50 109 LEU A C 1
ATOM 862 O O . LEU A 1 109 ? 64.948 -2.888 -113.899 1.00 87.50 109 LEU A O 1
ATOM 866 N N . GLU A 1 110 ? 66.201 -3.633 -112.197 1.00 85.06 110 GLU A N 1
ATOM 867 C CA . GLU A 1 110 ? 65.595 -2.730 -111.203 1.00 85.06 110 GLU A CA 1
ATOM 868 C C . GLU A 1 110 ? 65.872 -1.254 -111.548 1.00 85.06 110 GLU A C 1
ATOM 870 O O . GLU A 1 110 ? 64.965 -0.414 -111.519 1.00 85.06 110 GLU A O 1
ATOM 875 N N . THR A 1 111 ? 67.102 -0.955 -111.978 1.00 83.81 111 THR A N 1
ATOM 876 C CA . THR A 1 111 ? 67.534 0.373 -112.443 1.00 83.81 111 THR A CA 1
ATOM 877 C C . THR A 1 111 ? 66.766 0.812 -113.691 1.00 83.81 111 THR A C 1
ATOM 879 O O . THR A 1 111 ? 66.359 1.975 -113.788 1.00 83.81 111 THR A O 1
ATOM 882 N N . HIS A 1 112 ? 66.517 -0.104 -114.632 1.00 88.00 112 HIS A N 1
ATOM 883 C CA . HIS A 1 112 ? 65.685 0.158 -115.801 1.00 88.00 112 HIS A CA 1
ATOM 884 C C . HIS A 1 112 ? 64.224 0.404 -115.401 1.00 88.00 112 HIS A C 1
ATOM 886 O O . HIS A 1 112 ? 63.663 1.433 -115.773 1.00 88.00 112 HIS A O 1
ATOM 892 N N . VAL A 1 113 ? 63.599 -0.500 -114.638 1.00 86.25 113 VAL A N 1
ATOM 893 C CA . VAL A 1 113 ? 62.167 -0.448 -114.286 1.00 86.25 113 VAL A CA 1
ATOM 894 C C . VAL A 1 113 ? 61.823 0.850 -113.551 1.00 86.25 113 VAL A C 1
ATOM 896 O O . VAL A 1 113 ? 60.888 1.544 -113.951 1.00 86.25 113 VAL A O 1
ATOM 899 N N . ALA A 1 114 ? 62.638 1.265 -112.573 1.00 82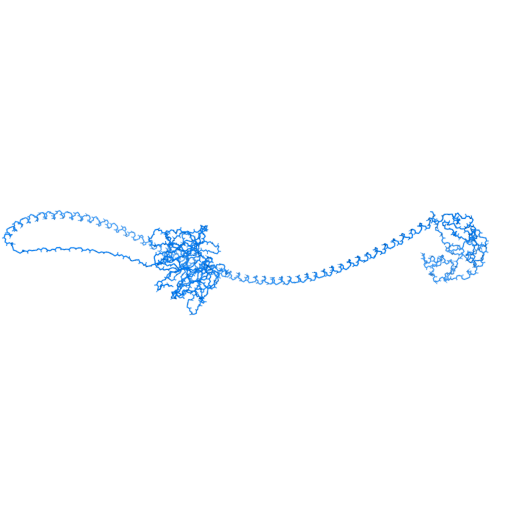.44 114 ALA A N 1
ATOM 900 C CA . ALA A 1 114 ? 62.456 2.536 -111.863 1.00 82.44 114 ALA A CA 1
ATOM 901 C C . ALA A 1 114 ? 62.472 3.768 -112.796 1.00 82.44 114 ALA A C 1
ATOM 903 O O . ALA A 1 114 ? 61.773 4.766 -112.565 1.00 82.44 114 ALA A O 1
ATOM 904 N N . ASN A 1 115 ? 63.247 3.707 -113.882 1.00 82.38 115 ASN A N 1
ATOM 905 C CA . ASN A 1 115 ? 63.412 4.797 -114.841 1.00 82.38 115 ASN A CA 1
ATOM 906 C C . ASN A 1 115 ? 62.508 4.685 -116.080 1.00 82.38 115 ASN A C 1
ATOM 908 O O . ASN A 1 115 ? 62.285 5.699 -116.743 1.00 82.38 115 ASN A O 1
ATOM 912 N N . CYS A 1 116 ? 61.924 3.515 -116.341 1.00 88.56 116 CYS A N 1
ATOM 913 C CA . CYS A 1 116 ? 61.196 3.177 -117.559 1.00 88.56 116 CYS A CA 1
ATOM 914 C C . CYS A 1 116 ? 60.078 4.178 -117.901 1.00 88.56 116 CYS A C 1
ATOM 916 O O . CYS A 1 116 ? 59.196 4.473 -117.090 1.00 88.56 116 CYS A O 1
ATOM 918 N N . GLY A 1 117 ? 60.065 4.661 -119.148 1.00 84.81 117 GLY A N 1
ATOM 919 C CA . GLY A 1 117 ? 59.039 5.584 -119.647 1.00 84.81 117 GLY A CA 1
ATOM 920 C C . GLY A 1 117 ? 57.623 4.993 -119.688 1.00 84.81 117 GLY A C 1
ATOM 921 O O . GLY A 1 117 ? 56.656 5.751 -119.701 1.00 84.81 117 GLY A O 1
ATOM 922 N N . TYR A 1 118 ? 57.492 3.665 -119.669 1.00 89.44 118 TYR A N 1
ATOM 923 C CA . TYR A 1 118 ? 56.210 2.950 -119.657 1.00 89.44 118 TYR A CA 1
ATOM 924 C C . TYR A 1 118 ? 55.734 2.563 -118.252 1.00 89.44 118 TYR A C 1
ATOM 926 O O . TYR A 1 118 ? 54.660 1.977 -118.114 1.00 89.44 118 TYR A O 1
ATOM 934 N N . ALA A 1 119 ? 56.498 2.910 -117.208 1.00 84.19 119 ALA A N 1
ATOM 935 C CA . ALA A 1 119 ? 56.085 2.675 -115.832 1.00 84.19 119 ALA A CA 1
ATOM 936 C C . ALA A 1 119 ? 54.729 3.346 -115.538 1.00 84.19 119 ALA A C 1
ATOM 938 O O . ALA A 1 119 ? 54.514 4.491 -115.963 1.00 84.19 119 ALA A O 1
ATOM 939 N N . PRO A 1 120 ? 53.809 2.653 -114.842 1.00 84.69 120 PRO A N 1
ATOM 940 C CA . PRO A 1 120 ? 52.506 3.199 -114.497 1.00 84.69 120 PRO A CA 1
ATOM 941 C C . PRO A 1 120 ? 52.658 4.362 -113.513 1.00 84.69 120 PRO A C 1
ATOM 943 O O . PRO A 1 120 ? 53.251 4.219 -112.446 1.00 84.69 120 PRO A O 1
ATOM 946 N N . VAL A 1 121 ? 52.086 5.515 -113.853 1.00 83.88 121 VAL A N 1
ATOM 947 C CA . VAL A 1 121 ? 51.972 6.672 -112.959 1.00 83.88 121 VAL A CA 1
ATOM 948 C C . VAL A 1 121 ? 50.539 7.186 -112.948 1.00 83.88 121 VAL A C 1
ATOM 950 O O . VAL A 1 121 ? 49.838 7.131 -113.957 1.00 83.88 121 VAL A O 1
ATOM 953 N N . LEU A 1 122 ? 50.103 7.711 -111.806 1.00 82.00 122 LEU A N 1
ATOM 954 C CA . LEU A 1 122 ? 48.829 8.418 -111.706 1.00 82.00 122 LEU A CA 1
ATOM 955 C C . LEU A 1 122 ? 48.949 9.825 -112.307 1.00 82.00 122 LEU A C 1
ATOM 957 O O . LEU A 1 122 ? 49.976 10.491 -112.154 1.00 82.00 122 LEU A O 1
ATOM 961 N N . CYS A 1 123 ? 47.880 10.283 -112.958 1.00 81.56 123 CYS A N 1
ATOM 962 C CA . CYS A 1 123 ? 47.704 11.689 -113.324 1.00 81.56 123 CYS A CA 1
ATOM 963 C C . CYS A 1 123 ? 47.687 12.588 -112.068 1.00 81.56 123 CYS A C 1
ATOM 965 O O . CYS A 1 123 ? 46.991 12.287 -111.099 1.00 81.56 123 CYS A O 1
ATOM 967 N N . SER A 1 124 ? 48.403 13.717 -112.101 1.00 79.19 124 SER A N 1
ATOM 968 C CA . SER A 1 124 ? 48.482 14.686 -110.987 1.00 79.19 124 SER A CA 1
ATOM 969 C C . SER A 1 124 ? 47.232 15.550 -110.812 1.00 79.19 124 SER A C 1
ATOM 971 O O . SER A 1 124 ? 47.088 16.213 -109.783 1.00 79.19 124 SER A O 1
ATOM 973 N N . ASN A 1 125 ? 46.350 15.607 -111.814 1.00 79.31 125 ASN A N 1
ATOM 974 C CA . ASN A 1 125 ? 45.095 16.343 -111.695 1.00 79.31 125 ASN A CA 1
ATOM 975 C C . ASN A 1 125 ? 44.171 15.600 -110.722 1.00 79.31 125 ASN A C 1
ATOM 977 O O . ASN A 1 125 ? 43.870 14.420 -110.920 1.00 79.31 125 ASN A O 1
ATOM 981 N N . ALA A 1 126 ? 43.732 16.303 -109.674 1.00 70.12 126 ALA A N 1
ATOM 982 C CA . ALA A 1 126 ? 42.835 15.761 -108.660 1.00 70.12 126 ALA A CA 1
ATOM 983 C C . ALA A 1 126 ? 41.587 15.129 -109.300 1.00 70.12 126 ALA A C 1
ATOM 985 O O . ALA A 1 126 ? 41.088 15.615 -110.312 1.00 70.12 126 ALA A O 1
ATOM 986 N N . GLU A 1 127 ? 41.124 14.027 -108.709 1.00 74.50 127 GLU A N 1
ATOM 987 C CA . GLU A 1 127 ? 39.986 13.208 -109.163 1.00 74.50 127 GLU A CA 1
ATOM 988 C C . GLU A 1 127 ? 40.128 12.513 -110.533 1.00 74.50 127 GLU A C 1
ATOM 990 O O . GLU A 1 127 ? 39.314 11.650 -110.841 1.00 74.50 127 GLU A O 1
ATOM 995 N N . CYS A 1 128 ? 41.196 12.752 -111.311 1.00 80.69 128 CYS A N 1
ATOM 996 C CA . CYS A 1 128 ? 41.406 12.037 -112.578 1.00 80.69 128 CYS A CA 1
ATOM 997 C C . CYS A 1 128 ? 41.593 10.520 -112.389 1.00 80.69 128 CYS A C 1
ATOM 999 O O . CYS A 1 128 ? 41.038 9.724 -113.142 1.00 80.69 128 CYS A O 1
ATOM 1001 N N . GLY A 1 129 ? 42.421 10.105 -111.422 1.00 75.94 129 GLY A N 1
ATOM 1002 C CA . GLY A 1 129 ? 42.652 8.695 -111.062 1.00 75.94 129 GLY A CA 1
ATOM 1003 C C . GLY A 1 129 ? 43.290 7.788 -112.133 1.00 75.94 129 GLY A C 1
ATOM 1004 O O . GLY A 1 129 ? 43.660 6.659 -111.820 1.00 75.94 129 GLY A O 1
ATOM 1005 N N . MET A 1 130 ? 43.443 8.243 -113.381 1.00 77.62 130 MET A N 1
ATOM 1006 C CA . MET A 1 130 ? 43.943 7.420 -114.488 1.00 77.62 130 MET A CA 1
ATOM 1007 C C . MET A 1 130 ? 45.420 7.030 -114.326 1.00 77.62 130 MET A C 1
ATOM 1009 O O . MET A 1 130 ? 46.271 7.877 -114.042 1.00 77.62 130 MET A O 1
ATOM 1013 N N . VAL A 1 131 ? 45.718 5.750 -114.590 1.00 81.50 131 VAL A N 1
ATOM 1014 C CA . VAL A 1 131 ? 47.073 5.173 -114.600 1.00 81.50 131 VAL A CA 1
ATOM 1015 C C . VAL A 1 131 ? 47.639 5.170 -116.024 1.00 81.50 131 VAL A C 1
ATOM 1017 O O . VAL A 1 131 ? 47.333 4.307 -116.850 1.00 81.50 131 VAL A O 1
ATOM 1020 N N . ILE A 1 132 ? 48.505 6.135 -116.297 1.00 87.38 132 ILE A N 1
ATOM 1021 C CA . ILE A 1 132 ? 49.099 6.432 -117.606 1.00 87.38 132 ILE A CA 1
ATOM 1022 C C . ILE A 1 132 ? 50.596 6.102 -117.613 1.00 87.38 132 ILE A C 1
ATOM 1024 O O . ILE A 1 132 ? 51.183 5.819 -116.569 1.00 87.38 132 ILE A O 1
ATOM 1028 N N . ASN A 1 133 ? 51.234 6.099 -118.783 1.00 87.19 133 ASN A N 1
ATOM 1029 C CA . ASN A 1 133 ? 52.676 5.861 -118.860 1.00 87.19 133 ASN A CA 1
ATOM 1030 C C . ASN A 1 133 ? 53.455 7.101 -118.398 1.00 87.19 133 ASN A C 1
ATOM 1032 O O . ASN A 1 133 ? 53.125 8.230 -118.771 1.00 87.19 133 ASN A O 1
ATOM 1036 N N . LYS A 1 134 ? 54.543 6.892 -117.647 1.00 84.44 134 LYS A N 1
ATOM 1037 C CA . LYS A 1 134 ? 55.453 7.940 -117.145 1.00 84.44 134 LYS A CA 1
ATOM 1038 C C . LYS A 1 134 ? 55.865 8.961 -118.220 1.00 84.44 134 LYS A C 1
ATOM 1040 O O . LYS A 1 134 ? 55.951 10.149 -117.918 1.00 84.44 134 LYS A O 1
ATOM 1045 N N . ARG A 1 135 ? 56.054 8.517 -119.471 1.00 85.88 135 ARG A N 1
ATOM 1046 C CA . ARG A 1 135 ? 56.414 9.344 -120.641 1.00 85.88 135 ARG A CA 1
ATOM 1047 C C . ARG A 1 135 ? 55.283 10.213 -121.208 1.00 85.88 135 ARG A C 1
ATOM 1049 O O . ARG A 1 135 ? 55.565 11.227 -121.833 1.00 85.88 135 ARG A O 1
ATOM 1056 N N . GLU A 1 136 ? 54.024 9.818 -121.023 1.00 83.75 136 GLU A N 1
ATOM 1057 C CA . GLU A 1 136 ? 52.838 10.520 -121.548 1.00 83.75 136 GLU A CA 1
ATOM 1058 C C . GLU A 1 136 ? 52.240 11.501 -120.530 1.00 83.75 136 GLU A C 1
ATOM 1060 O O . GLU A 1 136 ? 51.440 12.363 -120.899 1.00 83.75 136 GLU A O 1
ATOM 1065 N N . ARG A 1 137 ? 52.641 11.385 -119.255 1.00 81.38 137 ARG A N 1
ATOM 1066 C CA . ARG A 1 137 ? 52.046 12.081 -118.107 1.00 81.38 137 ARG A CA 1
ATOM 1067 C C . ARG A 1 137 ? 51.785 13.569 -118.336 1.00 81.38 137 ARG A C 1
ATOM 1069 O O . ARG A 1 137 ? 50.652 14.001 -118.160 1.00 81.38 137 ARG A O 1
ATOM 1076 N N . VAL A 1 138 ? 52.792 14.326 -118.775 1.00 79.50 138 VAL A N 1
ATOM 1077 C CA . VAL A 1 138 ? 52.669 15.782 -118.980 1.00 79.50 138 VAL A CA 1
ATOM 1078 C C . VAL A 1 138 ? 51.629 16.112 -120.057 1.00 79.50 138 VAL A C 1
ATOM 1080 O O . VAL A 1 138 ? 50.771 16.960 -119.841 1.00 79.50 138 VAL A O 1
ATOM 1083 N N . HIS A 1 139 ? 51.654 15.408 -121.193 1.00 80.81 139 HIS A N 1
ATOM 1084 C CA . HIS A 1 139 ? 50.714 15.643 -122.295 1.00 80.81 139 HIS A CA 1
ATOM 1085 C C . HIS A 1 139 ? 49.273 15.279 -121.912 1.00 80.81 139 HIS A C 1
ATOM 1087 O O . HIS A 1 139 ? 48.337 16.008 -122.244 1.00 80.81 139 HIS A O 1
ATOM 1093 N N . HIS A 1 140 ? 49.087 14.190 -121.157 1.00 81.62 140 HIS A N 1
ATOM 1094 C CA . HIS A 1 140 ? 47.783 13.878 -120.584 1.00 81.62 140 HIS A CA 1
ATOM 1095 C C . HIS A 1 140 ? 47.326 14.980 -119.618 1.00 81.62 140 HIS A C 1
ATOM 1097 O O . HIS A 1 140 ? 46.203 15.458 -119.743 1.00 81.62 140 HIS A O 1
ATOM 1103 N N . GLU A 1 141 ? 48.179 15.401 -118.680 1.00 81.44 141 GLU A N 1
ATOM 1104 C CA . GLU A 1 141 ? 47.851 16.391 -117.646 1.00 81.44 141 GLU A CA 1
ATOM 1105 C C . GLU A 1 141 ? 47.452 17.766 -118.213 1.00 81.44 141 GLU A C 1
ATOM 1107 O O . GLU A 1 141 ? 46.583 18.411 -117.616 1.00 81.44 141 GLU A O 1
ATOM 1112 N N . THR A 1 142 ? 48.023 18.198 -119.350 1.00 74.94 142 THR A N 1
ATOM 1113 C CA . THR A 1 142 ? 47.708 19.499 -119.977 1.00 74.94 142 THR A CA 1
ATOM 1114 C C . THR A 1 142 ? 46.627 19.441 -121.059 1.00 74.94 142 THR A C 1
ATOM 1116 O O . THR A 1 142 ? 45.721 20.269 -121.026 1.00 74.94 142 THR A O 1
ATOM 1119 N N . GLU A 1 143 ? 46.672 18.484 -121.995 1.00 76.19 143 GLU A N 1
ATOM 1120 C CA . GLU A 1 143 ? 45.810 18.505 -123.195 1.00 76.19 143 GLU A CA 1
ATOM 1121 C C . GLU A 1 143 ? 44.590 17.579 -123.099 1.00 76.19 143 GLU A C 1
ATOM 1123 O O . GLU A 1 143 ? 43.496 17.921 -123.559 1.00 76.19 143 GLU A O 1
ATOM 1128 N N . ILE A 1 144 ? 44.759 16.389 -122.514 1.00 79.25 144 ILE A N 1
ATOM 1129 C CA . ILE A 1 144 ? 43.774 15.295 -122.621 1.00 79.25 144 ILE A CA 1
ATOM 1130 C C . ILE A 1 144 ? 42.881 15.209 -121.380 1.00 7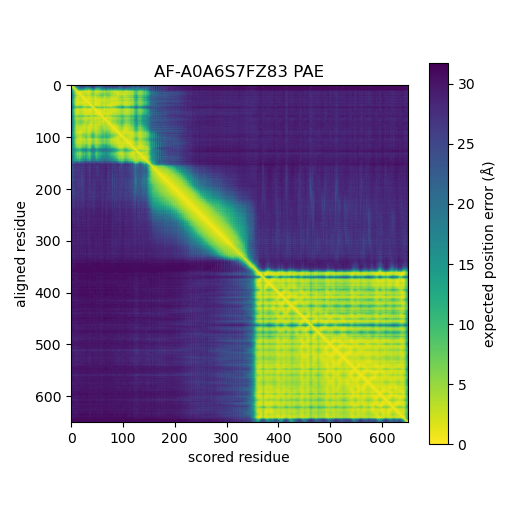9.25 144 ILE A C 1
ATOM 1132 O O . ILE A 1 144 ? 41.683 14.956 -121.491 1.00 79.25 144 ILE A O 1
ATOM 1136 N N . CYS A 1 145 ? 43.447 15.423 -120.192 1.00 72.88 145 CYS A N 1
ATOM 1137 C CA . CYS A 1 145 ? 42.757 15.234 -118.925 1.00 72.88 145 CYS A CA 1
ATOM 1138 C C . CYS A 1 145 ? 41.509 16.126 -118.833 1.00 72.88 145 CYS A C 1
ATOM 1140 O O . CYS A 1 145 ? 41.590 17.345 -119.009 1.00 72.88 145 CYS A O 1
ATOM 1142 N N . GLN A 1 146 ? 40.360 15.521 -118.523 1.00 70.81 146 GLN A N 1
ATOM 1143 C CA . GLN A 1 146 ? 39.091 16.237 -118.338 1.00 70.81 146 GLN A CA 1
ATOM 1144 C C . GLN A 1 146 ? 39.081 17.064 -117.039 1.00 70.81 146 GLN A C 1
ATOM 1146 O O . GLN A 1 146 ? 38.408 18.085 -116.962 1.00 70.81 146 GLN A O 1
ATOM 1151 N N . TYR A 1 147 ? 39.907 16.677 -116.061 1.00 69.00 147 TYR A N 1
ATOM 1152 C CA . TYR A 1 147 ? 40.093 17.352 -114.771 1.00 69.00 147 TYR A CA 1
ATOM 1153 C C . TYR A 1 147 ? 41.223 18.403 -114.792 1.00 69.00 147 TYR A C 1
ATOM 1155 O O . TYR A 1 147 ? 41.706 18.835 -113.743 1.00 69.00 147 TYR A O 1
ATOM 1163 N N . ARG A 1 148 ? 41.688 18.818 -115.981 1.00 67.88 148 ARG A N 1
ATOM 1164 C CA . ARG A 1 148 ? 42.698 19.881 -116.114 1.00 67.88 148 ARG A CA 1
ATOM 1165 C C . ARG A 1 148 ? 42.150 21.233 -115.651 1.00 67.88 148 ARG A C 1
ATOM 1167 O O . ARG A 1 148 ? 40.990 21.571 -115.886 1.00 67.88 148 ARG A O 1
ATOM 1174 N N . LYS A 1 149 ? 43.002 22.057 -115.040 1.00 60.62 149 LYS A N 1
ATOM 1175 C CA . LYS A 1 149 ? 42.602 23.380 -114.535 1.00 60.62 149 LYS A CA 1
ATOM 1176 C C . LYS A 1 149 ? 42.531 24.423 -115.654 1.00 60.62 149 LYS A C 1
ATOM 1178 O O . LYS A 1 149 ? 43.533 25.038 -116.010 1.00 60.62 149 LYS A O 1
ATOM 1183 N N . MET A 1 150 ? 41.324 24.658 -116.160 1.00 57.78 150 MET A N 1
ATOM 1184 C CA . MET A 1 150 ? 40.993 25.816 -116.999 1.00 57.78 150 MET A CA 1
ATOM 1185 C C . MET A 1 150 ? 40.930 27.100 -116.145 1.00 57.78 150 MET A C 1
ATOM 1187 O O . MET A 1 150 ? 40.580 27.048 -114.965 1.00 57.78 150 MET A O 1
ATOM 1191 N N . LYS A 1 151 ? 41.229 28.273 -116.724 1.00 53.84 151 LYS A N 1
ATOM 1192 C CA . LYS A 1 151 ? 40.998 29.562 -116.043 1.00 53.84 151 LYS A CA 1
ATOM 1193 C C . LYS A 1 151 ? 39.496 29.873 -116.016 1.00 53.84 151 LYS A C 1
ATOM 1195 O O . LYS A 1 151 ? 38.904 30.096 -117.066 1.00 53.84 151 LYS A O 1
ATOM 1200 N N . CYS A 1 152 ? 38.905 29.890 -114.822 1.00 47.06 152 CYS A N 1
ATOM 1201 C CA . CYS A 1 152 ? 37.510 30.275 -114.590 1.00 47.06 152 CYS A CA 1
ATOM 1202 C C . CYS A 1 152 ? 37.380 31.793 -114.362 1.00 47.06 152 CYS A C 1
ATOM 1204 O O . CYS A 1 152 ? 38.336 32.433 -113.920 1.00 47.06 152 CYS A O 1
ATOM 1206 N N . HIS A 1 153 ? 36.201 32.354 -114.646 1.00 52.22 153 HIS A N 1
ATOM 1207 C CA . HIS A 1 153 ? 35.920 33.787 -114.501 1.00 52.22 153 HIS A CA 1
ATOM 1208 C C . HIS A 1 153 ? 35.286 34.168 -113.142 1.00 52.22 153 HIS A C 1
ATOM 1210 O O . HIS A 1 153 ? 35.329 35.340 -112.772 1.00 52.22 153 HIS A O 1
ATOM 1216 N N . ASP A 1 154 ? 34.786 33.189 -112.374 1.00 59.69 154 ASP A N 1
ATOM 1217 C CA . ASP A 1 154 ? 34.127 33.379 -111.071 1.00 59.69 154 ASP A CA 1
ATOM 1218 C C . ASP A 1 154 ? 34.700 32.432 -110.001 1.00 59.69 154 ASP A C 1
ATOM 1220 O O . ASP A 1 154 ? 34.210 31.329 -109.768 1.00 59.69 154 ASP A O 1
ATOM 1224 N N . CYS A 1 155 ? 35.771 32.864 -109.329 1.00 58.59 155 CYS A N 1
ATOM 1225 C CA . CYS A 1 155 ? 36.472 32.069 -108.304 1.00 58.59 155 CYS A CA 1
ATOM 1226 C C . CYS A 1 155 ? 36.104 32.435 -106.851 1.00 58.59 155 CYS A C 1
ATOM 1228 O O . CYS A 1 155 ? 36.754 31.955 -105.923 1.00 58.59 155 CYS A O 1
ATOM 1230 N N . ARG A 1 156 ? 35.119 33.319 -106.639 1.00 60.06 156 ARG A N 1
ATOM 1231 C CA . ARG A 1 156 ? 34.889 33.976 -105.340 1.00 60.06 156 ARG A CA 1
ATOM 1232 C C . ARG A 1 156 ? 34.135 33.109 -104.325 1.00 60.06 156 ARG A C 1
ATOM 1234 O O . ARG A 1 156 ? 34.653 32.883 -103.236 1.00 60.06 156 ARG A O 1
ATOM 1241 N N . GLN A 1 157 ? 32.970 32.577 -104.702 1.00 62.84 157 GLN A N 1
ATOM 1242 C CA . GLN A 1 157 ? 32.069 31.849 -103.791 1.00 62.84 157 GLN A CA 1
ATOM 1243 C C . GLN A 1 157 ? 32.767 30.685 -103.065 1.00 62.84 157 GLN A C 1
ATOM 1245 O O . GLN A 1 157 ? 32.716 30.586 -101.845 1.00 62.84 157 GLN A O 1
ATOM 1250 N N . ILE A 1 158 ? 33.523 29.864 -103.802 1.00 64.19 158 ILE A N 1
ATOM 1251 C CA . ILE A 1 158 ? 34.195 28.668 -103.262 1.00 64.19 158 ILE A CA 1
ATOM 1252 C C . ILE A 1 158 ? 35.238 29.026 -102.181 1.00 64.19 158 ILE A C 1
ATOM 1254 O O . ILE A 1 158 ? 35.486 28.234 -101.272 1.00 64.19 158 ILE A O 1
ATOM 1258 N N . GLN A 1 159 ? 35.847 30.218 -102.236 1.00 66.12 159 GLN A N 1
ATOM 1259 C CA . GLN A 1 159 ? 36.758 30.678 -101.179 1.00 66.12 159 GLN A CA 1
ATOM 1260 C C . GLN A 1 159 ? 36.002 31.114 -99.917 1.00 66.12 159 GLN A C 1
ATOM 1262 O O . GLN A 1 159 ? 36.472 30.856 -98.808 1.00 66.12 159 GLN A O 1
ATOM 1267 N N . GLU A 1 160 ? 34.833 31.733 -100.080 1.00 70.75 160 GLU A N 1
ATOM 1268 C CA . GLU A 1 160 ? 33.963 32.169 -98.984 1.00 70.75 160 GLU A CA 1
ATOM 1269 C C . GLU A 1 160 ? 33.327 30.945 -98.275 1.00 70.75 160 GLU A C 1
ATOM 1271 O O . GLU A 1 160 ? 33.337 30.868 -97.043 1.00 70.75 160 GLU A O 1
ATOM 1276 N N . ASP A 1 161 ? 32.924 29.910 -99.021 1.00 75.50 161 ASP A N 1
ATOM 1277 C CA . ASP A 1 161 ? 32.388 28.649 -98.479 1.00 75.50 161 ASP A CA 1
ATOM 1278 C C . ASP A 1 161 ? 33.442 27.853 -97.678 1.00 75.50 161 ASP A C 1
ATOM 1280 O O . ASP A 1 161 ? 33.194 27.411 -96.552 1.00 75.50 161 ASP A O 1
ATOM 1284 N N . VAL A 1 162 ? 34.661 27.707 -98.218 1.00 75.94 162 VAL A N 1
ATOM 1285 C CA . VAL A 1 162 ? 35.781 27.032 -97.528 1.00 75.94 162 VAL A CA 1
ATOM 1286 C C . VAL A 1 162 ? 36.264 27.834 -96.311 1.00 75.94 162 VAL A C 1
ATOM 1288 O O . VAL A 1 162 ? 36.719 27.242 -95.328 1.00 75.94 162 VAL A O 1
ATOM 1291 N N . GLY A 1 163 ? 36.148 29.165 -96.344 1.00 73.81 163 GLY A N 1
ATOM 1292 C CA . GLY A 1 163 ? 36.362 30.025 -95.178 1.00 73.81 163 GLY A CA 1
ATOM 1293 C C . GLY A 1 163 ? 35.356 29.726 -94.064 1.00 73.81 163 GLY A C 1
ATOM 1294 O O . GLY A 1 163 ? 35.757 29.461 -92.929 1.00 73.81 163 GLY A O 1
ATOM 1295 N N . THR A 1 164 ? 34.067 29.680 -94.412 1.00 79.81 164 THR A N 1
ATOM 1296 C CA . THR A 1 164 ? 32.963 29.354 -93.495 1.00 79.81 164 THR A CA 1
ATOM 1297 C C . THR A 1 164 ? 33.157 27.991 -92.825 1.00 79.81 164 THR A C 1
ATOM 1299 O O . THR A 1 164 ? 33.150 27.906 -91.598 1.00 79.81 164 THR A O 1
ATOM 1302 N N . LEU A 1 165 ? 33.422 26.931 -93.601 1.00 78.69 165 LEU A N 1
ATOM 1303 C CA . LEU A 1 165 ? 33.610 25.573 -93.067 1.00 78.69 165 LEU A CA 1
ATOM 1304 C C . LEU A 1 165 ? 34.802 25.462 -92.102 1.00 78.69 165 LEU A C 1
ATOM 1306 O O . LEU A 1 165 ? 34.716 24.759 -91.094 1.00 78.69 165 LEU A O 1
ATOM 1310 N N . LYS A 1 166 ? 35.901 26.185 -92.360 1.00 78.50 166 LYS A N 1
ATOM 1311 C CA . LYS A 1 166 ? 37.036 26.259 -91.423 1.00 78.50 166 LYS A CA 1
ATOM 1312 C C . LYS A 1 166 ? 36.665 26.976 -90.126 1.00 78.50 166 LYS A C 1
ATOM 1314 O O . LYS A 1 166 ? 37.067 26.516 -89.060 1.00 78.50 166 LYS A O 1
ATOM 1319 N N . GLY A 1 167 ? 35.876 28.049 -90.207 1.00 81.62 167 GLY A N 1
ATOM 1320 C CA . GLY A 1 167 ? 35.319 28.725 -89.033 1.00 81.62 167 GLY A CA 1
ATOM 1321 C C . GLY A 1 167 ? 34.481 27.777 -88.171 1.00 81.62 167 GLY A C 1
ATOM 1322 O O . GLY A 1 167 ? 34.736 27.654 -86.975 1.00 81.62 167 GLY A O 1
ATOM 1323 N N . SER A 1 168 ? 33.556 27.035 -88.787 1.00 85.25 168 SER A N 1
ATOM 1324 C CA . SER A 1 168 ? 32.715 26.056 -88.084 1.00 85.25 168 SER A CA 1
ATOM 1325 C C . SER A 1 168 ? 33.509 24.905 -87.455 1.00 85.25 168 SER A C 1
ATOM 1327 O O . SER A 1 168 ? 33.148 24.463 -86.369 1.00 85.25 168 SER A O 1
ATOM 1329 N N . SER A 1 169 ? 34.599 24.438 -88.081 1.00 84.94 169 SER A N 1
ATOM 1330 C CA . SER A 1 169 ? 35.481 23.427 -87.471 1.00 84.94 169 SER A CA 1
ATOM 1331 C C . SER A 1 169 ? 36.119 23.952 -86.184 1.00 84.94 169 SER A C 1
ATOM 1333 O O . SER A 1 169 ? 35.986 23.325 -85.141 1.00 84.94 169 SER A O 1
ATOM 1335 N N . ILE A 1 170 ? 36.726 25.144 -86.234 1.00 86.12 170 ILE A N 1
ATOM 1336 C CA . ILE A 1 170 ? 37.382 25.772 -85.074 1.00 86.12 170 ILE A CA 1
ATOM 1337 C C . ILE A 1 170 ? 36.372 26.037 -83.942 1.00 86.12 170 ILE A C 1
ATOM 1339 O O . ILE A 1 170 ? 36.686 25.858 -82.765 1.00 86.12 170 ILE A O 1
ATOM 1343 N N . GLU A 1 171 ? 35.139 26.425 -84.283 1.00 86.31 171 GLU A N 1
ATOM 1344 C CA . GLU A 1 171 ? 34.058 26.612 -83.310 1.00 86.31 171 GLU A CA 1
ATOM 1345 C C . GLU A 1 171 ? 33.625 25.288 -82.648 1.00 86.31 171 GLU A C 1
ATOM 1347 O O . GLU A 1 171 ? 33.333 25.259 -81.450 1.00 86.31 171 GLU A O 1
ATOM 1352 N N . LEU A 1 172 ? 33.590 24.183 -83.403 1.00 87.38 172 LEU A N 1
ATOM 1353 C CA . LEU A 1 172 ? 33.288 22.849 -82.877 1.00 87.38 172 LEU A CA 1
ATOM 1354 C C . LEU A 1 172 ? 34.418 22.315 -81.989 1.00 87.38 172 LEU A C 1
ATOM 1356 O O . LEU A 1 172 ? 34.132 21.840 -80.890 1.00 87.38 172 LEU A O 1
ATOM 1360 N N . ASP A 1 173 ? 35.676 22.457 -82.406 1.00 87.25 173 ASP A N 1
ATOM 1361 C CA . ASP A 1 173 ? 36.845 22.056 -81.615 1.00 87.25 173 ASP A CA 1
ATOM 1362 C C . ASP A 1 173 ? 36.866 22.795 -80.263 1.00 87.25 173 ASP A C 1
ATOM 1364 O O . ASP A 1 173 ? 36.968 22.169 -79.205 1.00 87.25 173 ASP A O 1
ATOM 1368 N N . GLY A 1 174 ? 36.630 24.114 -80.266 1.00 90.00 174 GLY A N 1
ATOM 1369 C CA . GLY A 1 174 ? 36.520 24.914 -79.040 1.00 90.00 174 GLY A CA 1
ATOM 1370 C C . GLY A 1 174 ? 35.362 24.496 -78.120 1.00 90.00 174 GLY A C 1
ATOM 1371 O O . GLY A 1 174 ? 35.509 24.500 -76.895 1.00 90.00 174 GLY A O 1
ATOM 1372 N N . LYS A 1 175 ? 34.219 24.070 -78.680 1.00 91.88 175 LYS A N 1
ATOM 1373 C CA . LYS A 1 175 ? 33.099 23.501 -77.901 1.00 91.88 175 LYS A CA 1
ATOM 1374 C C . LYS A 1 175 ? 33.452 22.138 -77.300 1.00 91.88 175 LYS A C 1
ATOM 1376 O O . LYS A 1 175 ? 33.084 21.873 -76.156 1.00 91.88 175 LYS A O 1
ATOM 1381 N N . VAL A 1 176 ? 34.189 21.295 -78.026 1.00 91.69 176 VAL A N 1
ATOM 1382 C CA . VAL A 1 176 ? 34.672 19.996 -77.531 1.00 91.69 176 VAL A CA 1
ATOM 1383 C C . VAL A 1 176 ? 35.703 20.178 -76.413 1.00 91.69 176 VAL A C 1
ATOM 1385 O O . VAL A 1 176 ? 35.631 19.474 -75.404 1.00 91.69 176 VAL A O 1
ATOM 1388 N N . GLU A 1 177 ? 36.625 21.138 -76.517 1.00 91.88 177 GLU A N 1
ATOM 1389 C CA . GLU A 1 177 ? 37.545 21.466 -75.417 1.00 91.88 177 GLU A CA 1
ATOM 1390 C C . GLU A 1 177 ? 36.808 21.993 -74.177 1.00 91.88 177 GLU A C 1
ATOM 1392 O O . GLU A 1 177 ? 37.097 21.555 -73.058 1.00 91.88 177 GLU A O 1
ATOM 1397 N N . ALA A 1 178 ? 35.822 22.879 -74.359 1.00 90.31 178 ALA A N 1
ATOM 1398 C CA . ALA A 1 178 ? 35.004 23.401 -73.266 1.00 90.31 178 ALA A CA 1
ATOM 1399 C C . ALA A 1 178 ? 34.238 22.281 -72.538 1.00 90.31 178 ALA A C 1
ATOM 1401 O O . ALA A 1 178 ? 34.354 22.158 -71.316 1.00 90.31 178 ALA A O 1
ATOM 1402 N N . ALA A 1 179 ? 33.546 21.409 -73.280 1.00 89.75 179 ALA A N 1
ATOM 1403 C CA . ALA A 1 179 ? 32.818 20.270 -72.720 1.00 89.75 179 ALA A CA 1
ATOM 1404 C C . ALA A 1 179 ? 33.749 19.271 -72.004 1.00 89.75 179 ALA A C 1
ATOM 1406 O O . ALA A 1 179 ? 33.433 18.796 -70.915 1.00 89.75 179 ALA A O 1
ATOM 1407 N N . ASN A 1 180 ? 34.937 18.995 -72.555 1.00 92.06 180 ASN A N 1
ATOM 1408 C CA . ASN A 1 180 ? 35.943 18.152 -71.897 1.00 92.06 180 ASN A CA 1
ATOM 1409 C C . ASN A 1 180 ? 36.483 18.775 -70.597 1.00 92.06 180 ASN A C 1
ATOM 1411 O O . ASN A 1 180 ? 36.786 18.056 -69.641 1.00 92.06 180 ASN A O 1
ATOM 1415 N N . LYS A 1 181 ? 36.617 20.104 -70.540 1.00 92.81 181 LYS A N 1
ATOM 1416 C CA . LYS A 1 181 ? 37.049 20.833 -69.338 1.00 92.81 181 LYS A CA 1
ATOM 1417 C C . LYS A 1 181 ? 35.970 20.822 -68.252 1.00 92.81 181 LYS A C 1
ATOM 1419 O O . LYS A 1 181 ? 36.295 20.613 -67.084 1.00 92.81 181 LYS A O 1
ATOM 1424 N N . GLU A 1 182 ? 34.708 20.993 -68.634 1.00 92.81 182 GLU A N 1
ATOM 1425 C CA . GLU A 1 182 ? 33.555 20.891 -67.735 1.00 92.81 182 GLU A CA 1
ATOM 1426 C C . GLU A 1 182 ? 33.391 19.464 -67.191 1.00 92.81 182 GLU A C 1
ATOM 1428 O O . GLU A 1 182 ? 33.360 19.271 -65.978 1.00 92.81 182 GLU A O 1
ATOM 1433 N N . MET A 1 183 ? 33.439 18.449 -68.058 1.00 94.62 183 MET A N 1
ATOM 1434 C CA . MET A 1 183 ? 33.376 17.037 -67.662 1.00 94.62 183 MET A CA 1
ATOM 1435 C C . MET A 1 183 ? 34.482 16.664 -66.660 1.00 94.62 183 MET A C 1
ATOM 1437 O O . MET A 1 183 ? 34.208 16.014 -65.651 1.00 94.62 183 MET A O 1
ATOM 1441 N N . LYS A 1 184 ? 35.725 17.123 -66.879 1.00 93.94 184 LYS A N 1
ATOM 1442 C CA . LYS A 1 184 ? 36.836 16.927 -65.928 1.00 93.94 184 LYS A CA 1
ATOM 1443 C C . LYS A 1 184 ? 36.576 17.588 -64.570 1.00 93.94 184 LYS A C 1
ATOM 1445 O O . LYS A 1 184 ? 36.929 17.003 -63.547 1.00 93.94 184 LYS A O 1
ATOM 1450 N N . LYS A 1 185 ? 35.944 18.767 -64.543 1.00 93.81 185 LYS A N 1
ATOM 1451 C CA . LYS A 1 185 ? 35.537 19.442 -63.300 1.00 93.81 185 LYS A CA 1
ATOM 1452 C C . LYS A 1 185 ? 34.485 18.617 -62.552 1.00 93.81 185 LYS A C 1
ATOM 1454 O O . LYS A 1 185 ? 34.701 18.305 -61.385 1.00 93.81 185 LYS A O 1
ATOM 1459 N N . THR A 1 186 ? 33.416 18.187 -63.226 1.00 93.69 186 THR A N 1
ATOM 1460 C CA . THR A 1 186 ? 32.354 17.369 -62.613 1.00 93.69 186 THR A CA 1
ATOM 1461 C C . THR A 1 186 ? 32.876 16.025 -62.097 1.00 93.69 186 THR A C 1
ATOM 1463 O O . THR A 1 186 ? 32.506 15.607 -61.003 1.00 93.69 186 THR A O 1
ATOM 1466 N N . VAL A 1 187 ? 33.787 15.361 -62.819 1.00 95.06 187 VAL A N 1
ATOM 1467 C CA . VAL A 1 187 ? 34.447 14.131 -62.336 1.00 95.06 187 VAL A CA 1
ATOM 1468 C C . VAL A 1 187 ? 35.278 14.400 -61.072 1.00 95.06 187 VAL A C 1
ATOM 1470 O O . VAL A 1 187 ? 35.220 13.617 -60.122 1.00 95.06 187 VAL A O 1
ATOM 1473 N N . GLY A 1 188 ? 36.000 15.522 -61.005 1.00 94.19 188 GLY A N 1
ATOM 1474 C CA . GLY A 1 188 ? 36.707 15.949 -59.791 1.00 94.19 188 GLY A CA 1
ATOM 1475 C C . GLY A 1 188 ? 35.766 16.180 -58.599 1.00 94.19 188 GLY A C 1
ATOM 1476 O O . GLY A 1 188 ? 36.008 15.671 -57.507 1.00 94.19 188 GLY A O 1
ATOM 1477 N N . GLU A 1 189 ? 34.650 16.874 -58.820 1.00 94.06 189 GLU A N 1
ATOM 1478 C CA . GLU A 1 189 ? 33.630 17.144 -57.793 1.00 94.06 189 GLU A CA 1
ATOM 1479 C C . GLU A 1 189 ? 32.967 15.849 -57.280 1.00 94.06 189 GLU A C 1
ATOM 1481 O O . GLU A 1 189 ? 32.775 15.679 -56.072 1.00 94.06 189 GLU A O 1
ATOM 1486 N N . LEU A 1 190 ? 32.696 14.888 -58.170 1.00 94.38 190 LEU A N 1
ATOM 1487 C CA . LEU A 1 190 ? 32.150 13.574 -57.814 1.00 94.38 190 LEU A CA 1
ATOM 1488 C C . LEU A 1 190 ? 33.157 12.691 -57.060 1.00 94.38 190 LEU A C 1
ATOM 1490 O O . LEU A 1 190 ? 32.776 12.044 -56.087 1.00 94.38 190 LEU A O 1
ATOM 1494 N N . THR A 1 191 ? 34.436 12.673 -57.453 1.00 93.88 191 THR A N 1
ATOM 1495 C CA . THR A 1 191 ? 35.466 11.892 -56.733 1.00 93.88 191 THR A CA 1
ATOM 1496 C C . THR A 1 191 ? 35.743 12.438 -55.330 1.00 93.88 191 THR A C 1
ATOM 1498 O O . THR A 1 191 ? 35.867 11.647 -54.395 1.00 93.88 191 THR A O 1
ATOM 1501 N N . GLY A 1 192 ? 35.739 13.764 -55.142 1.00 94.75 192 GLY A N 1
ATOM 1502 C CA . GLY A 1 192 ? 35.791 14.377 -53.809 1.00 94.75 192 GLY A CA 1
ATOM 1503 C C . GLY A 1 192 ? 34.575 14.007 -52.951 1.00 94.75 192 GLY A C 1
ATOM 1504 O O . GLY A 1 192 ? 34.729 13.551 -51.817 1.00 94.75 192 GLY A O 1
ATOM 1505 N N . SER A 1 193 ? 33.371 14.104 -53.526 1.00 95.25 193 SER A N 1
ATOM 1506 C CA . SER A 1 193 ? 32.115 13.727 -52.854 1.00 95.25 193 SER A CA 1
ATOM 1507 C C . SER A 1 193 ? 32.087 12.250 -52.436 1.00 95.25 193 SER A C 1
ATOM 1509 O O . SER A 1 193 ? 31.580 11.917 -51.365 1.00 95.25 193 SER A O 1
ATOM 1511 N N . LEU A 1 194 ? 32.654 11.360 -53.258 1.00 95.00 194 LEU A N 1
ATOM 1512 C CA . LEU A 1 194 ? 32.759 9.932 -52.960 1.00 95.00 194 LEU A CA 1
ATOM 1513 C C . LEU A 1 194 ? 33.716 9.660 -51.789 1.00 95.00 194 LEU A C 1
ATOM 1515 O O . LEU A 1 194 ? 33.358 8.909 -50.886 1.00 95.00 194 LEU A O 1
ATOM 1519 N N . GLY A 1 195 ? 34.887 10.308 -51.758 1.00 95.00 195 GLY A N 1
ATOM 1520 C CA . GLY A 1 195 ? 35.835 10.190 -50.642 1.00 95.00 195 GLY A CA 1
ATOM 1521 C C . GLY A 1 195 ? 35.273 10.715 -49.315 1.00 95.00 195 GLY A C 1
ATOM 1522 O O . GLY A 1 195 ? 35.489 10.116 -48.262 1.00 95.00 195 GLY A O 1
ATOM 1523 N N . GLU A 1 196 ? 34.476 11.788 -49.358 1.00 93.75 196 GLU A N 1
ATOM 1524 C CA . GLU A 1 196 ? 33.728 12.264 -48.191 1.00 93.75 196 GLU A CA 1
ATOM 1525 C C . GLU A 1 196 ? 32.701 11.245 -47.674 1.00 93.75 196 GLU A C 1
ATOM 1527 O O . GLU A 1 196 ? 32.508 11.132 -46.463 1.00 93.75 196 GLU A O 1
ATOM 1532 N N . LEU A 1 197 ? 32.005 10.536 -48.568 1.00 95.12 197 LEU A N 1
ATOM 1533 C CA . LEU A 1 197 ? 31.028 9.513 -48.189 1.00 95.12 197 LEU A CA 1
ATOM 1534 C C . LEU A 1 197 ? 31.709 8.273 -47.600 1.00 95.12 197 LEU A C 1
ATOM 1536 O O . LEU A 1 197 ? 31.244 7.768 -46.581 1.00 95.12 197 LEU A O 1
ATOM 1540 N N . ASP A 1 198 ? 32.823 7.834 -48.182 1.00 94.56 198 ASP A N 1
ATOM 1541 C CA . ASP A 1 198 ? 33.596 6.684 -47.704 1.00 94.56 198 ASP A CA 1
ATOM 1542 C C . ASP A 1 198 ? 34.114 6.911 -46.270 1.00 94.56 198 ASP A C 1
ATOM 1544 O O . ASP A 1 198 ? 33.826 6.127 -45.364 1.00 94.56 198 ASP A O 1
ATOM 1548 N N . GLY A 1 199 ? 34.723 8.074 -46.001 1.00 94.38 199 GLY A N 1
ATOM 1549 C CA . GLY A 1 199 ? 35.156 8.449 -44.648 1.00 94.38 199 GLY A CA 1
ATOM 1550 C C . GLY A 1 199 ? 34.010 8.552 -43.626 1.00 94.38 199 GLY A C 1
ATOM 1551 O O . GLY A 1 199 ? 34.186 8.211 -42.452 1.00 94.38 199 GLY A O 1
ATOM 1552 N N . LYS A 1 200 ? 32.806 8.964 -44.054 1.00 95.75 200 LYS A N 1
ATOM 1553 C CA . LYS A 1 200 ? 31.596 8.963 -43.204 1.00 95.75 200 LYS A CA 1
ATOM 1554 C C . LYS A 1 200 ? 31.114 7.534 -42.912 1.00 95.75 200 LYS A C 1
ATOM 1556 O O . LYS A 1 200 ? 30.703 7.254 -41.784 1.00 95.75 200 LYS A O 1
ATOM 1561 N N . VAL A 1 201 ? 31.207 6.622 -43.883 1.00 96.62 201 VAL A N 1
ATOM 1562 C CA . VAL A 1 201 ? 30.883 5.193 -43.715 1.00 96.62 201 VAL A CA 1
ATOM 1563 C C . VAL A 1 201 ? 31.881 4.500 -42.783 1.00 96.62 201 VAL A C 1
ATOM 1565 O O . VAL A 1 201 ? 31.455 3.773 -41.883 1.00 96.62 201 VAL A O 1
ATOM 1568 N N . GLU A 1 202 ? 33.186 4.755 -42.917 1.00 95.62 202 GLU A N 1
ATOM 1569 C CA . GLU A 1 202 ? 34.200 4.233 -41.989 1.00 95.62 202 GLU A CA 1
ATOM 1570 C C . GLU A 1 202 ? 33.955 4.694 -40.545 1.00 95.62 202 GLU A C 1
ATOM 1572 O O . GLU A 1 202 ? 33.977 3.876 -39.617 1.00 95.62 202 GLU A O 1
ATOM 1577 N N . ALA A 1 203 ? 33.672 5.987 -40.349 1.00 94.44 203 ALA A N 1
ATOM 1578 C CA . ALA A 1 203 ? 33.380 6.555 -39.035 1.00 94.44 203 ALA A CA 1
ATOM 1579 C C . ALA A 1 203 ? 32.148 5.896 -38.386 1.00 94.44 203 ALA A C 1
ATOM 1581 O O . ALA A 1 203 ? 32.235 5.412 -37.254 1.00 94.44 203 ALA A O 1
ATOM 1582 N N . ALA A 1 204 ? 31.037 5.787 -39.123 1.00 94.44 204 ALA A N 1
ATOM 1583 C CA . ALA A 1 204 ? 29.814 5.141 -38.644 1.00 94.44 204 ALA A CA 1
ATOM 1584 C C . ALA A 1 204 ? 30.020 3.645 -38.329 1.00 94.44 204 ALA A C 1
ATOM 1586 O O . ALA A 1 204 ? 29.532 3.141 -37.317 1.00 94.44 204 ALA A O 1
ATOM 1587 N N . ASN A 1 205 ? 30.795 2.925 -39.147 1.00 95.25 205 ASN A N 1
ATOM 1588 C CA . ASN A 1 205 ? 31.143 1.516 -38.926 1.00 95.25 205 ASN A CA 1
ATOM 1589 C C . ASN A 1 205 ? 32.001 1.335 -37.655 1.00 95.25 205 ASN A C 1
ATOM 1591 O O . ASN A 1 205 ? 31.799 0.396 -36.880 1.00 95.25 205 ASN A O 1
ATOM 1595 N N . LYS A 1 206 ? 32.929 2.263 -37.389 1.00 95.69 206 LYS A N 1
ATOM 1596 C CA . LYS A 1 206 ? 33.749 2.285 -36.167 1.00 95.69 206 LYS A CA 1
ATOM 1597 C C . LYS A 1 206 ? 32.912 2.561 -34.912 1.00 95.69 206 LYS A C 1
ATOM 1599 O O . LYS A 1 206 ? 33.103 1.885 -33.900 1.00 95.69 206 LYS A O 1
ATOM 1604 N N . GLU A 1 207 ? 31.968 3.496 -34.981 1.00 95.31 207 GLU A N 1
ATOM 1605 C CA . GLU A 1 207 ? 31.036 3.790 -33.885 1.00 95.31 207 GLU A CA 1
ATOM 1606 C C . GLU A 1 207 ? 30.077 2.619 -33.614 1.00 95.31 207 GLU A C 1
ATOM 1608 O O . GLU A 1 207 ? 29.921 2.198 -32.468 1.00 95.31 207 GLU A O 1
ATOM 1613 N N . MET A 1 208 ? 29.527 2.002 -34.664 1.00 96.75 208 MET A N 1
ATOM 1614 C CA . MET A 1 208 ? 28.675 0.812 -34.559 1.00 96.75 208 MET A CA 1
ATOM 1615 C C . MET A 1 208 ? 29.408 -0.376 -33.914 1.00 96.75 208 MET A C 1
ATOM 1617 O O . MET A 1 208 ? 28.848 -1.080 -33.075 1.00 96.75 208 MET A O 1
ATOM 1621 N N . LYS A 1 209 ? 30.692 -0.586 -34.237 1.00 96.06 209 LYS A N 1
ATOM 1622 C CA . LYS A 1 209 ? 31.525 -1.609 -33.579 1.00 96.06 209 LYS A CA 1
ATOM 1623 C C . LYS A 1 209 ? 31.741 -1.323 -32.089 1.00 96.06 209 LYS A C 1
ATOM 1625 O O . LYS A 1 209 ? 31.746 -2.265 -31.297 1.00 96.06 209 LYS A O 1
ATOM 1630 N N . LYS A 1 210 ? 31.883 -0.050 -31.699 1.00 95.44 210 LYS A N 1
ATOM 1631 C CA . LYS A 1 210 ? 32.004 0.367 -30.292 1.00 95.44 210 LYS A CA 1
ATOM 1632 C C . LYS A 1 210 ? 30.714 0.084 -29.516 1.00 95.44 210 LYS A C 1
ATOM 1634 O O . LYS A 1 210 ? 30.773 -0.610 -28.504 1.00 95.44 210 LYS A O 1
ATOM 1639 N N . THR A 1 211 ? 29.561 0.529 -30.017 1.00 95.38 211 THR A N 1
ATOM 1640 C CA . THR A 1 211 ? 28.269 0.333 -29.332 1.00 95.38 211 THR A CA 1
ATOM 1641 C C . THR A 1 211 ? 27.866 -1.142 -29.249 1.00 95.38 211 THR A C 1
ATOM 1643 O O . THR A 1 211 ? 27.388 -1.587 -28.208 1.00 95.38 211 THR A O 1
ATOM 1646 N N . VAL A 1 212 ? 28.149 -1.953 -30.277 1.00 96.44 212 VAL A N 1
ATOM 1647 C CA . VAL A 1 212 ? 27.977 -3.421 -30.219 1.00 96.44 212 VAL A CA 1
ATOM 1648 C C . VAL A 1 212 ? 28.891 -4.070 -29.169 1.00 96.44 212 VAL A C 1
ATOM 1650 O O . VAL A 1 212 ? 28.491 -5.048 -28.535 1.00 96.44 212 VAL A O 1
ATOM 1653 N N . GLY A 1 213 ? 30.101 -3.545 -28.952 1.00 95.44 213 GLY A N 1
ATOM 1654 C CA . GLY A 1 213 ? 30.990 -3.986 -27.872 1.00 95.44 213 GLY A CA 1
ATOM 1655 C C . GLY A 1 213 ? 30.439 -3.650 -26.482 1.00 95.44 213 GLY A C 1
ATOM 1656 O O . GLY A 1 213 ? 30.382 -4.519 -25.614 1.00 95.44 213 GLY A O 1
ATOM 1657 N N . GLU A 1 214 ? 29.969 -2.416 -26.297 1.00 95.12 214 GLU A N 1
ATOM 1658 C CA . GLU A 1 214 ? 29.370 -1.930 -25.046 1.00 95.12 214 GLU A CA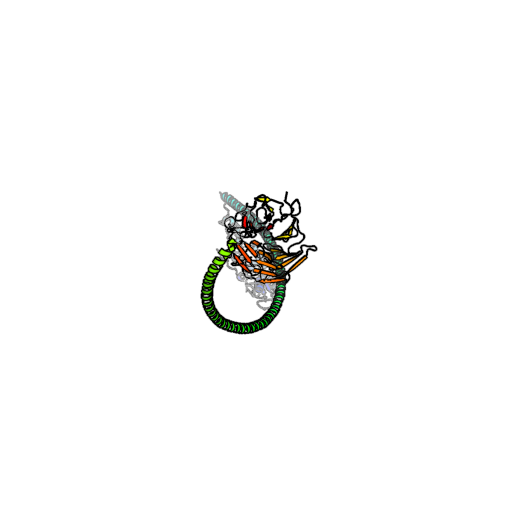 1
ATOM 1659 C C . GLU A 1 214 ? 28.112 -2.734 -24.675 1.00 95.12 214 GLU A C 1
ATOM 1661 O O . GLU A 1 214 ? 28.013 -3.247 -23.559 1.00 95.12 214 GLU A O 1
ATOM 1666 N N . LEU A 1 215 ? 27.209 -2.960 -25.637 1.00 96.00 215 LEU A N 1
ATOM 1667 C CA . LEU A 1 215 ? 26.001 -3.772 -25.450 1.00 96.00 215 LEU A CA 1
ATOM 1668 C C . LEU A 1 215 ? 26.310 -5.230 -25.075 1.00 96.00 215 LEU A C 1
ATOM 1670 O O . LEU A 1 215 ? 25.617 -5.799 -24.231 1.00 96.00 215 LEU A O 1
ATOM 1674 N N . LYS A 1 216 ? 27.361 -5.839 -25.645 1.00 95.12 216 LYS A N 1
ATOM 1675 C CA . LYS A 1 216 ? 27.812 -7.188 -25.247 1.00 95.12 216 LYS A CA 1
ATOM 1676 C C . LYS A 1 216 ? 28.324 -7.226 -23.805 1.00 95.12 216 LYS A C 1
ATOM 1678 O O . LYS A 1 216 ? 28.046 -8.192 -23.098 1.00 95.12 216 LYS A O 1
ATOM 1683 N N . GLY A 1 217 ? 29.019 -6.177 -23.361 1.00 95.06 217 GLY A N 1
ATOM 1684 C CA . GLY A 1 217 ? 29.442 -6.024 -21.967 1.00 95.06 217 GLY A CA 1
ATOM 1685 C C . GLY A 1 217 ? 28.248 -5.968 -21.011 1.00 95.06 217 GLY A C 1
ATOM 1686 O O . GLY A 1 217 ? 28.155 -6.780 -20.092 1.00 95.06 217 GLY A O 1
ATOM 1687 N N . SER A 1 218 ? 27.288 -5.076 -21.276 1.00 95.81 218 SER A N 1
ATOM 1688 C CA . SER A 1 218 ? 26.069 -4.951 -20.463 1.00 95.81 218 SER A CA 1
ATOM 1689 C C . SER A 1 218 ? 25.213 -6.222 -20.459 1.00 95.81 218 SER A C 1
ATOM 1691 O O . SER A 1 218 ? 24.643 -6.564 -19.425 1.00 95.81 218 SER A O 1
ATOM 1693 N N . LEU A 1 219 ? 25.141 -6.954 -21.577 1.00 95.12 219 LEU A N 1
ATOM 1694 C CA . LEU A 1 219 ? 24.424 -8.231 -21.648 1.00 95.12 219 LEU A CA 1
ATOM 1695 C C . LEU A 1 219 ? 25.065 -9.294 -20.742 1.00 95.12 219 LEU A C 1
ATOM 1697 O O . LEU A 1 219 ? 24.354 -9.958 -19.993 1.00 95.12 219 LEU A O 1
ATOM 1701 N N . SER A 1 220 ? 26.398 -9.406 -20.749 1.00 94.69 220 SER A N 1
ATOM 1702 C CA . SER A 1 220 ? 27.129 -10.324 -19.863 1.00 94.69 220 SER A CA 1
ATOM 1703 C C . SER A 1 220 ? 26.973 -9.959 -18.380 1.00 94.69 220 SER A C 1
ATOM 1705 O O . SER A 1 220 ? 26.898 -10.847 -17.533 1.00 94.69 220 SER A O 1
ATOM 1707 N N . GLU A 1 221 ? 26.911 -8.665 -18.052 1.00 94.81 221 GLU A N 1
ATOM 1708 C CA . GLU A 1 221 ? 26.676 -8.198 -16.681 1.00 94.81 221 GLU A CA 1
ATOM 1709 C C . GLU A 1 221 ? 25.240 -8.499 -16.207 1.00 94.81 221 GLU A C 1
ATOM 1711 O O . GLU A 1 221 ? 25.021 -8.836 -15.042 1.00 94.81 221 GLU A O 1
ATOM 1716 N N . LEU A 1 222 ? 24.252 -8.394 -17.104 1.00 95.19 222 LEU A N 1
ATOM 1717 C CA . LEU A 1 222 ? 22.859 -8.753 -16.823 1.00 95.19 222 LEU A CA 1
ATOM 1718 C C . LEU A 1 222 ? 22.685 -10.261 -16.615 1.00 95.19 222 LEU A C 1
ATOM 1720 O O . LEU A 1 222 ? 22.001 -10.652 -15.672 1.00 95.19 222 LEU A O 1
ATOM 1724 N N . ASP A 1 223 ? 23.331 -11.093 -17.431 1.00 94.94 223 ASP A N 1
ATOM 1725 C CA . ASP A 1 223 ? 23.255 -12.555 -17.328 1.00 94.94 223 ASP A CA 1
ATOM 1726 C C . ASP A 1 223 ? 23.774 -13.051 -15.963 1.00 94.94 223 ASP A C 1
ATOM 1728 O O . ASP A 1 223 ? 23.053 -13.710 -15.210 1.00 94.94 223 ASP A O 1
ATOM 1732 N N . GLY A 1 224 ? 24.958 -12.584 -15.542 1.00 95.12 224 GLY A N 1
ATOM 1733 C CA . GLY A 1 224 ? 25.506 -12.888 -14.213 1.00 95.12 224 GLY A CA 1
ATOM 1734 C C . GLY A 1 224 ? 24.640 -12.383 -13.044 1.00 95.12 224 GLY A C 1
ATOM 1735 O O . GLY A 1 224 ? 24.560 -13.035 -11.998 1.00 95.12 224 GLY A O 1
ATOM 1736 N N . LYS A 1 225 ? 23.930 -11.256 -13.210 1.00 95.69 225 LYS A N 1
ATOM 1737 C CA . LYS A 1 225 ? 22.937 -10.776 -12.225 1.00 95.69 225 LYS A CA 1
ATOM 1738 C C . LYS A 1 225 ? 21.703 -11.682 -12.167 1.00 95.69 225 LYS A C 1
ATOM 1740 O O . LYS A 1 225 ? 21.196 -11.928 -11.072 1.00 95.69 225 LYS A O 1
ATOM 1745 N N . VAL A 1 226 ? 21.235 -12.194 -13.307 1.00 96.19 226 VAL A N 1
ATOM 1746 C CA . VAL A 1 226 ? 20.110 -13.141 -13.385 1.00 96.19 226 VAL A CA 1
ATOM 1747 C C . VAL A 1 226 ? 20.478 -14.478 -12.738 1.00 96.19 226 VAL A C 1
ATOM 1749 O O . VAL A 1 226 ? 19.696 -14.987 -11.931 1.00 96.19 226 VAL A O 1
ATOM 1752 N N . GLU A 1 227 ? 21.676 -15.016 -12.990 1.00 95.75 227 GLU A N 1
ATOM 1753 C CA . GLU A 1 227 ? 22.164 -16.221 -12.306 1.00 95.75 227 GLU A CA 1
ATOM 1754 C C . GLU A 1 227 ? 22.229 -16.039 -10.783 1.00 95.75 227 GLU A C 1
ATOM 1756 O O . GLU A 1 227 ? 21.726 -16.880 -10.030 1.00 95.75 227 GLU A O 1
ATOM 1761 N N . ALA A 1 228 ? 22.800 -14.923 -10.314 1.00 94.44 228 ALA A N 1
ATOM 1762 C CA . ALA A 1 228 ? 22.898 -14.613 -8.890 1.00 94.44 228 ALA A CA 1
ATOM 1763 C C . ALA A 1 228 ? 21.512 -14.490 -8.229 1.00 94.44 228 ALA A C 1
ATOM 1765 O O . ALA A 1 228 ? 21.269 -15.098 -7.183 1.00 94.44 228 ALA A O 1
ATOM 1766 N N . ALA A 1 229 ? 20.574 -13.777 -8.860 1.00 94.38 229 ALA A N 1
ATOM 1767 C CA . ALA A 1 229 ? 19.202 -13.646 -8.373 1.00 94.38 229 ALA A CA 1
ATOM 1768 C C . ALA A 1 229 ? 18.471 -15.001 -8.321 1.00 94.38 229 ALA A C 1
ATOM 1770 O O . ALA A 1 229 ? 17.818 -15.318 -7.325 1.00 94.38 229 ALA A O 1
ATOM 1771 N N . ASN A 1 230 ? 18.632 -15.843 -9.347 1.00 94.56 230 ASN A N 1
ATOM 1772 C CA . ASN A 1 230 ? 18.064 -17.193 -9.401 1.00 94.56 230 ASN A CA 1
ATOM 1773 C C . ASN A 1 230 ? 18.647 -18.102 -8.296 1.00 94.56 230 ASN A C 1
ATOM 1775 O O . ASN A 1 230 ? 17.926 -18.883 -7.670 1.00 94.56 230 ASN A O 1
ATOM 1779 N N . LYS A 1 231 ? 19.943 -17.961 -7.990 1.00 95.69 231 LYS A N 1
ATOM 1780 C CA . LYS A 1 231 ? 20.617 -18.690 -6.905 1.00 95.69 231 LYS A CA 1
ATOM 1781 C C . LYS A 1 231 ? 20.087 -18.304 -5.521 1.00 95.69 231 LYS A C 1
ATOM 1783 O O . LYS A 1 231 ? 19.815 -19.197 -4.719 1.00 95.69 231 LYS A O 1
ATOM 1788 N N . GLU A 1 232 ? 19.880 -17.016 -5.246 1.00 94.75 232 GLU A N 1
ATOM 1789 C CA . GLU A 1 232 ? 19.268 -16.581 -3.981 1.00 94.75 232 GLU A CA 1
ATOM 1790 C C . GLU A 1 232 ? 17.779 -16.953 -3.900 1.00 94.75 232 GLU A C 1
ATOM 1792 O O . GLU A 1 232 ? 17.329 -17.423 -2.855 1.00 94.75 232 GLU A O 1
ATOM 1797 N N . MET A 1 233 ? 17.028 -16.860 -5.003 1.00 96.81 233 MET A N 1
ATOM 1798 C CA . MET A 1 233 ? 15.627 -17.297 -5.065 1.00 96.81 233 MET A CA 1
ATOM 1799 C C . MET A 1 233 ? 15.470 -18.794 -4.746 1.00 96.81 233 MET A C 1
ATOM 1801 O O . MET A 1 233 ? 14.571 -19.183 -4.003 1.00 96.81 233 MET A O 1
ATOM 1805 N N . LYS A 1 234 ? 16.381 -19.651 -5.224 1.00 95.88 234 LYS A N 1
ATOM 1806 C CA . LYS A 1 234 ? 16.389 -21.080 -4.861 1.00 95.88 234 LYS A CA 1
ATOM 1807 C C . LYS A 1 234 ? 16.639 -21.305 -3.363 1.00 95.88 234 LYS A C 1
ATOM 1809 O O . LYS A 1 234 ? 16.007 -22.182 -2.776 1.00 95.88 234 LYS A O 1
ATOM 1814 N N . LYS A 1 235 ? 17.490 -20.496 -2.715 1.00 95.12 235 LYS A N 1
ATOM 1815 C CA . LYS A 1 235 ? 17.688 -20.555 -1.252 1.00 95.12 235 LYS A CA 1
ATOM 1816 C C . LYS A 1 235 ? 16.450 -20.104 -0.476 1.00 95.12 235 LYS A C 1
ATOM 1818 O O . LYS A 1 235 ? 16.116 -20.727 0.530 1.00 95.12 235 LYS A O 1
ATOM 1823 N N . THR A 1 236 ? 15.778 -19.029 -0.899 1.00 94.69 236 THR A N 1
ATOM 1824 C CA . THR A 1 236 ? 14.583 -18.537 -0.192 1.00 94.69 236 THR A CA 1
ATOM 1825 C C . THR A 1 236 ? 13.420 -19.513 -0.321 1.00 94.69 236 THR A C 1
ATOM 1827 O O . THR A 1 236 ? 12.778 -19.794 0.688 1.00 94.69 236 THR A O 1
ATOM 1830 N N . VAL A 1 237 ? 13.215 -20.120 -1.496 1.00 95.38 237 VAL A N 1
ATOM 1831 C CA . VAL A 1 237 ? 12.238 -21.208 -1.693 1.00 95.38 237 VAL A CA 1
ATOM 1832 C C . VAL A 1 237 ? 12.542 -22.405 -0.784 1.00 95.38 237 VAL A C 1
ATOM 1834 O O . VAL A 1 237 ? 11.651 -22.851 -0.066 1.00 95.38 237 VAL A O 1
ATOM 1837 N N . ALA A 1 238 ? 13.794 -22.876 -0.728 1.00 94.69 238 ALA A N 1
ATOM 1838 C CA . ALA A 1 238 ? 14.177 -23.985 0.154 1.00 94.69 238 ALA A CA 1
ATOM 1839 C C . ALA A 1 238 ? 13.970 -23.664 1.650 1.00 94.69 238 ALA A C 1
ATOM 1841 O O . ALA A 1 238 ? 13.547 -24.523 2.423 1.00 94.69 238 ALA A O 1
ATOM 1842 N N . LYS A 1 239 ? 14.217 -22.414 2.068 1.00 94.38 239 LYS A N 1
ATOM 1843 C CA . LYS A 1 239 ? 13.939 -21.962 3.440 1.00 94.38 239 LYS A CA 1
ATOM 1844 C C . LYS A 1 239 ? 12.436 -21.924 3.742 1.00 94.38 239 LYS A C 1
ATOM 1846 O O . LYS A 1 239 ? 12.034 -22.321 4.832 1.00 94.38 239 LYS A O 1
ATOM 1851 N N . LEU A 1 240 ? 11.620 -21.451 2.798 1.00 94.31 240 LEU A N 1
ATOM 1852 C CA . LEU A 1 240 ? 10.163 -21.391 2.944 1.00 94.31 240 LEU A CA 1
ATOM 1853 C C . LEU A 1 240 ? 9.545 -22.791 3.040 1.00 94.31 240 LEU A C 1
ATOM 1855 O O . LEU A 1 240 ? 8.724 -23.010 3.922 1.00 94.31 240 LEU A O 1
ATOM 1859 N N . ASP A 1 241 ? 9.986 -23.741 2.212 1.00 94.75 241 ASP A N 1
ATOM 1860 C CA . ASP A 1 241 ? 9.575 -25.152 2.284 1.00 94.75 241 ASP A CA 1
ATOM 1861 C C . ASP A 1 241 ? 9.880 -25.779 3.661 1.00 94.75 241 ASP A C 1
ATOM 1863 O O . ASP A 1 241 ? 9.016 -26.422 4.262 1.00 94.75 241 ASP A O 1
ATOM 1867 N N . GLY A 1 242 ? 11.069 -25.514 4.216 1.00 94.94 242 GLY A N 1
ATOM 1868 C CA . GLY A 1 242 ? 11.430 -25.936 5.573 1.00 94.94 242 GLY A CA 1
ATOM 1869 C C . GLY A 1 242 ? 10.520 -25.341 6.656 1.00 94.94 242 GLY A C 1
ATOM 1870 O O . GLY A 1 242 ? 10.013 -26.071 7.506 1.00 94.94 242 GLY A O 1
ATOM 1871 N N . SER A 1 243 ? 10.254 -24.030 6.607 1.00 95.62 243 SER A N 1
ATOM 1872 C CA . SER A 1 243 ? 9.333 -23.375 7.549 1.00 95.62 243 SER A CA 1
ATOM 1873 C C . SER A 1 243 ? 7.874 -23.817 7.380 1.00 95.62 243 SER A C 1
ATOM 1875 O O . SER A 1 243 ? 7.138 -23.847 8.363 1.00 95.62 243 SER A O 1
ATOM 1877 N N . LEU A 1 244 ? 7.449 -24.186 6.169 1.00 94.19 244 LEU A N 1
ATOM 1878 C CA . LEU A 1 244 ? 6.099 -24.686 5.906 1.00 94.19 244 LEU A CA 1
ATOM 1879 C C . LEU A 1 244 ? 5.893 -26.070 6.539 1.00 94.19 244 LEU A C 1
ATOM 1881 O O . LEU A 1 244 ? 4.894 -26.281 7.220 1.00 94.19 244 LEU A O 1
ATOM 1885 N N . LYS A 1 245 ? 6.883 -26.964 6.424 1.00 94.81 245 LYS A N 1
ATOM 1886 C CA . LYS A 1 245 ? 6.910 -28.268 7.117 1.00 94.81 245 LYS A CA 1
ATOM 1887 C C . LYS A 1 245 ? 6.928 -28.131 8.645 1.00 94.81 245 LYS A C 1
ATOM 1889 O O . LYS A 1 245 ? 6.270 -28.899 9.342 1.00 94.81 245 LYS A O 1
ATOM 1894 N N . GLU A 1 246 ? 7.640 -27.136 9.178 1.00 94.94 246 GLU A N 1
ATOM 1895 C CA . GLU A 1 246 ? 7.640 -26.837 10.619 1.00 94.94 246 GLU A CA 1
ATOM 1896 C C . GLU A 1 246 ? 6.273 -26.319 11.111 1.00 94.94 246 GLU A C 1
ATOM 1898 O O . GLU A 1 246 ? 5.856 -26.625 12.229 1.00 94.94 246 GLU A O 1
ATOM 1903 N N . LEU A 1 247 ? 5.566 -25.535 10.289 1.00 94.50 247 LEU A N 1
ATOM 1904 C CA . LEU A 1 247 ? 4.209 -25.067 10.586 1.00 94.50 247 LEU A CA 1
ATOM 1905 C C . LEU A 1 247 ? 3.184 -26.203 10.522 1.00 94.50 247 LEU A C 1
ATOM 1907 O O . LEU A 1 247 ? 2.356 -26.301 11.423 1.00 94.50 247 LEU A O 1
ATOM 1911 N N . ASP A 1 248 ? 3.271 -27.076 9.520 1.00 93.62 248 ASP A N 1
ATOM 1912 C CA . ASP A 1 248 ? 2.357 -28.208 9.331 1.00 93.62 248 ASP A CA 1
ATOM 1913 C C . ASP A 1 248 ? 2.376 -29.158 10.545 1.00 93.62 248 ASP A C 1
ATOM 1915 O O . ASP A 1 248 ? 1.354 -29.368 11.201 1.00 93.62 248 ASP A O 1
ATOM 1919 N N . GLY A 1 249 ? 3.568 -29.584 10.985 1.00 94.81 249 GLY A N 1
ATOM 1920 C CA . GLY A 1 249 ? 3.721 -30.400 12.198 1.00 94.81 249 GLY A CA 1
ATOM 1921 C C . GLY A 1 249 ? 3.250 -29.707 13.491 1.00 94.81 249 GLY A C 1
ATOM 1922 O O . GLY A 1 249 ? 2.780 -30.370 14.421 1.00 94.81 249 GLY A O 1
ATOM 1923 N N . LYS A 1 250 ? 3.308 -28.368 13.565 1.00 95.06 250 LYS A N 1
ATOM 1924 C CA . LYS A 1 250 ? 2.717 -27.599 14.681 1.00 95.06 250 LYS A CA 1
ATOM 1925 C C . LYS A 1 250 ? 1.191 -27.566 14.612 1.00 95.06 250 LYS A C 1
ATOM 1927 O O . LYS A 1 250 ? 0.551 -27.637 15.662 1.00 95.06 250 LYS A O 1
ATOM 1932 N N . VAL A 1 251 ? 0.609 -27.479 13.416 1.00 95.50 251 VAL A N 1
ATOM 1933 C CA . VAL A 1 251 ? -0.844 -27.541 13.199 1.00 95.50 251 VAL A CA 1
ATOM 1934 C C . VAL A 1 251 ? -1.378 -28.927 13.562 1.00 95.50 251 VAL A C 1
ATOM 1936 O O . VAL A 1 251 ? -2.357 -29.010 14.305 1.00 95.50 251 VAL A O 1
ATOM 1939 N N . GLU A 1 252 ? -0.710 -30.010 13.154 1.00 95.44 252 GLU A N 1
ATOM 1940 C CA . GLU A 1 252 ? -1.068 -31.373 13.575 1.00 95.44 252 GLU A CA 1
ATOM 1941 C C . GLU A 1 252 ? -1.031 -31.538 15.102 1.00 95.44 252 GLU A C 1
ATOM 1943 O O . GLU A 1 252 ? -1.992 -32.030 15.704 1.00 95.44 252 GLU A O 1
ATOM 1948 N N . ALA A 1 253 ? 0.047 -31.084 15.752 1.00 94.25 253 ALA A N 1
ATOM 1949 C CA . ALA A 1 253 ? 0.196 -31.162 17.204 1.00 94.25 253 ALA A CA 1
ATOM 1950 C C . ALA A 1 253 ? -0.886 -30.357 17.950 1.00 94.25 253 ALA A C 1
ATOM 1952 O O . ALA A 1 253 ? -1.484 -30.859 18.907 1.00 94.25 253 ALA A O 1
ATOM 1953 N N . ALA A 1 254 ? -1.190 -29.139 17.488 1.00 93.94 254 ALA A N 1
ATOM 1954 C CA . ALA A 1 254 ? -2.250 -28.306 18.051 1.00 93.94 254 ALA A CA 1
ATOM 1955 C C . ALA A 1 254 ? -3.641 -28.939 17.865 1.00 93.94 254 ALA A C 1
ATOM 1957 O O . ALA A 1 254 ? -4.431 -28.979 18.807 1.00 93.94 254 ALA A O 1
ATOM 1958 N N . ASN A 1 255 ? -3.926 -29.500 16.686 1.00 93.75 255 ASN A N 1
ATOM 1959 C CA . ASN A 1 255 ? -5.176 -30.207 16.391 1.00 93.75 255 ASN A CA 1
ATOM 1960 C C . ASN A 1 255 ? -5.341 -31.461 17.276 1.00 93.75 255 ASN A C 1
ATOM 1962 O O . ASN A 1 255 ? -6.433 -31.747 17.771 1.00 93.75 255 ASN A O 1
ATOM 1966 N N . LYS A 1 256 ? -4.246 -32.178 17.561 1.00 94.88 256 LYS A N 1
ATOM 1967 C CA . LYS A 1 256 ? -4.240 -33.347 18.454 1.00 94.88 256 LYS A CA 1
ATOM 1968 C C . LYS A 1 256 ? -4.569 -32.991 19.908 1.00 94.88 256 LYS A C 1
ATOM 1970 O O . LYS A 1 256 ? -5.405 -33.662 20.514 1.00 94.88 256 LYS A O 1
ATOM 1975 N N . GLU A 1 257 ? -3.971 -31.936 20.466 1.00 94.81 257 GLU A N 1
ATOM 1976 C CA . GLU A 1 257 ? -4.333 -31.469 21.816 1.00 94.81 257 GLU A CA 1
ATOM 1977 C C . GLU A 1 257 ? -5.733 -30.831 21.855 1.00 94.81 257 GLU A C 1
ATOM 1979 O O . GLU A 1 257 ? -6.455 -31.029 22.828 1.00 94.81 257 GLU A O 1
ATOM 1984 N N . MET A 1 258 ? -6.174 -30.162 20.784 1.00 96.19 258 MET A N 1
ATOM 1985 C CA . MET A 1 258 ? -7.532 -29.611 20.675 1.00 96.19 258 MET A CA 1
ATOM 1986 C C . MET A 1 258 ? -8.613 -30.705 20.683 1.00 96.19 258 MET A C 1
ATOM 1988 O O . MET A 1 258 ? -9.592 -30.593 21.416 1.00 96.19 258 MET A O 1
ATOM 1992 N N . LYS A 1 259 ? -8.425 -31.819 19.963 1.00 95.00 259 LYS A N 1
ATOM 1993 C CA . LYS A 1 259 ? -9.340 -32.979 20.049 1.00 95.00 259 LYS A CA 1
ATOM 1994 C C . LYS A 1 259 ? -9.410 -33.567 21.466 1.00 95.00 259 LYS A C 1
ATOM 1996 O O . LYS A 1 259 ? -10.464 -34.018 21.906 1.00 95.00 259 LYS A O 1
ATOM 2001 N N . LYS A 1 260 ? -8.294 -33.529 22.196 1.00 94.38 260 LYS A N 1
ATOM 2002 C CA . LYS A 1 260 ? -8.158 -34.023 23.575 1.00 94.38 260 LYS A CA 1
ATOM 2003 C C . LYS A 1 260 ? -8.744 -33.066 24.623 1.00 94.38 260 LYS A C 1
ATOM 2005 O O . LYS A 1 260 ? -9.144 -33.536 25.686 1.00 94.38 260 LYS A O 1
ATOM 2010 N N . THR A 1 261 ? -8.828 -31.759 24.362 1.00 94.56 261 THR A N 1
ATOM 2011 C CA . THR A 1 261 ? -9.605 -30.832 25.205 1.00 94.56 261 THR A CA 1
ATOM 2012 C C . THR A 1 261 ? -11.097 -30.893 24.897 1.00 94.56 261 THR A C 1
ATOM 2014 O O . THR A 1 261 ? -11.875 -30.913 25.845 1.00 94.56 261 THR A O 1
ATOM 2017 N N . VAL A 1 262 ? -11.503 -31.025 23.627 1.00 94.38 262 VAL A N 1
ATOM 2018 C CA . VAL A 1 262 ? -12.912 -31.253 23.245 1.00 94.38 262 VAL A CA 1
ATOM 2019 C C . VAL A 1 262 ? -13.466 -32.506 23.930 1.00 94.38 262 VAL A C 1
ATOM 2021 O O . VAL A 1 262 ? -14.390 -32.386 24.724 1.00 94.38 262 VAL A O 1
ATOM 2024 N N . GLY A 1 263 ? -12.811 -33.666 23.794 1.00 94.44 263 GLY A N 1
ATOM 2025 C CA . GLY A 1 263 ? -13.276 -34.901 24.447 1.00 94.44 263 GLY A CA 1
ATOM 2026 C C . GLY A 1 263 ? -13.302 -34.862 25.987 1.00 94.44 263 GLY A C 1
ATOM 2027 O O . GLY A 1 263 ? -13.994 -35.663 26.611 1.00 94.44 263 GLY A O 1
ATOM 2028 N N . LYS A 1 264 ? -12.581 -33.925 26.626 1.00 93.81 264 LYS A N 1
ATOM 2029 C CA . LYS A 1 264 ? -12.727 -33.646 28.068 1.00 93.81 264 LYS A CA 1
ATOM 2030 C C . LYS A 1 264 ? -13.958 -32.793 28.365 1.00 93.81 264 LYS A C 1
ATOM 2032 O O . LYS A 1 264 ? -14.655 -33.074 29.334 1.00 93.81 264 LYS A O 1
ATOM 2037 N N . LEU A 1 265 ? -14.205 -31.763 27.554 1.00 93.88 265 LEU A N 1
ATOM 2038 C CA . LEU A 1 265 ? -15.379 -30.899 27.678 1.00 93.88 265 LEU A CA 1
ATOM 2039 C C . LEU A 1 265 ? -16.666 -31.697 27.456 1.00 93.88 265 LEU A C 1
ATOM 2041 O O . LEU A 1 265 ? -17.575 -31.570 28.267 1.00 93.88 265 LEU A O 1
ATOM 2045 N N . ASP A 1 266 ? -16.700 -32.586 26.459 1.00 93.62 266 ASP A N 1
ATOM 2046 C CA . ASP A 1 266 ? -17.821 -33.505 26.224 1.00 93.62 266 ASP A CA 1
ATOM 2047 C C . ASP A 1 266 ? -18.087 -34.381 27.463 1.00 93.62 266 ASP A C 1
ATOM 2049 O O . ASP A 1 266 ? -19.226 -34.532 27.902 1.00 93.62 266 ASP A O 1
ATOM 2053 N N . GLY A 1 267 ? -17.032 -34.918 28.089 1.00 93.44 267 GLY A N 1
ATOM 2054 C CA . GLY A 1 267 ? -17.140 -35.682 29.337 1.00 93.44 267 GLY A CA 1
ATOM 2055 C C . GLY A 1 267 ? -17.742 -34.870 30.492 1.00 93.44 267 GLY A C 1
ATOM 2056 O O . GLY A 1 267 ? -18.669 -35.337 31.153 1.00 93.44 267 GLY A O 1
ATOM 2057 N N . SER A 1 268 ? -17.270 -33.638 30.705 1.00 94.75 268 SER A N 1
ATOM 2058 C CA . SER A 1 268 ? -17.819 -32.738 31.731 1.00 94.75 268 SER A CA 1
ATOM 2059 C C . SER A 1 268 ? -19.235 -32.242 31.417 1.00 94.75 268 SER A C 1
ATOM 2061 O O . SER A 1 268 ? -19.999 -31.992 32.346 1.00 94.75 268 SER A O 1
ATOM 2063 N N . LEU A 1 269 ? -19.607 -32.117 30.139 1.00 93.94 269 LEU A N 1
ATOM 2064 C CA . LEU A 1 269 ? -20.957 -31.740 29.717 1.00 93.94 269 LEU A CA 1
ATOM 2065 C C . LEU A 1 269 ? -21.962 -32.846 30.070 1.00 93.94 269 LEU A C 1
ATOM 2067 O O . LEU A 1 269 ? -22.965 -32.572 30.721 1.00 93.94 269 LEU A O 1
ATOM 2071 N N . ASN A 1 270 ? -21.635 -34.104 29.757 1.00 92.56 270 ASN A N 1
ATOM 2072 C CA . ASN A 1 270 ? -22.447 -35.265 30.142 1.00 92.56 270 ASN A CA 1
ATOM 2073 C C . ASN A 1 270 ? -22.615 -35.386 31.674 1.00 92.56 270 ASN A C 1
ATOM 2075 O O . ASN A 1 270 ? -23.684 -35.754 32.162 1.00 92.56 270 ASN A O 1
ATOM 2079 N N . GLU A 1 271 ? -21.577 -35.054 32.452 1.00 93.75 271 GLU A N 1
ATOM 2080 C CA . GLU A 1 271 ? -21.655 -35.028 33.921 1.00 93.75 271 GLU A CA 1
ATOM 2081 C C . GLU A 1 271 ? -22.565 -33.896 34.442 1.00 93.75 271 GLU A C 1
ATOM 2083 O O . GLU A 1 271 ? -23.255 -34.063 35.452 1.00 93.75 271 GLU A O 1
ATOM 2088 N N . LEU A 1 272 ? -22.584 -32.744 33.761 1.00 93.31 272 LEU A N 1
ATOM 2089 C CA . LEU A 1 272 ? -23.472 -31.625 34.081 1.00 93.31 272 LEU A CA 1
ATOM 2090 C C . LEU A 1 272 ? -24.932 -31.937 33.737 1.00 93.31 272 LEU A C 1
ATOM 2092 O O . LEU A 1 272 ? -25.787 -31.713 34.590 1.00 93.31 272 LEU A O 1
ATOM 2096 N N . ASP A 1 273 ? -25.221 -32.518 32.572 1.00 93.00 273 ASP A N 1
ATOM 2097 C CA . ASP A 1 273 ? -26.584 -32.918 32.188 1.00 93.00 273 ASP A CA 1
ATOM 2098 C C . ASP A 1 273 ? -27.178 -33.929 33.185 1.00 93.00 273 ASP A C 1
ATOM 2100 O O . ASP A 1 273 ? -28.309 -33.763 33.653 1.00 93.00 273 ASP A O 1
ATOM 2104 N N . GLY A 1 274 ? -26.385 -34.916 33.622 1.00 93.25 274 GLY A N 1
ATOM 2105 C CA . GLY A 1 274 ? -26.791 -35.854 34.675 1.00 93.25 274 GLY A CA 1
ATOM 2106 C C . GLY A 1 274 ? -27.121 -35.170 36.012 1.00 93.25 274 GLY A C 1
ATOM 2107 O O . GLY A 1 274 ? -28.067 -35.562 36.699 1.00 93.25 274 GLY A O 1
ATOM 2108 N N . LYS A 1 275 ? -26.392 -34.104 36.371 1.00 94.19 275 LYS A N 1
ATOM 2109 C CA . LYS A 1 275 ? -26.682 -33.278 37.557 1.00 94.19 275 LYS A CA 1
ATOM 2110 C C . LYS A 1 275 ? -27.919 -32.398 37.366 1.00 94.19 275 LYS A C 1
ATOM 2112 O O . LYS A 1 275 ? -28.681 -32.231 38.316 1.00 94.19 275 LYS A O 1
ATOM 2117 N N . VAL A 1 276 ? -28.147 -31.862 36.166 1.00 94.62 276 VAL A N 1
ATOM 2118 C CA . VAL A 1 276 ? -29.332 -31.053 35.837 1.00 94.62 276 VAL A CA 1
ATOM 2119 C C . VAL A 1 276 ? -30.607 -31.885 35.966 1.00 94.62 276 VAL A C 1
ATOM 2121 O O . VAL A 1 276 ? -31.537 -31.449 36.644 1.00 94.62 276 VAL A O 1
ATOM 2124 N N . GLU A 1 277 ? -30.646 -33.106 35.425 1.00 93.50 277 GLU A N 1
ATOM 2125 C CA . GLU A 1 277 ? -31.806 -33.992 35.596 1.00 93.50 277 GLU A CA 1
ATOM 2126 C C . GLU A 1 277 ? -32.000 -34.427 37.065 1.00 93.50 277 GLU A C 1
ATOM 2128 O O . GLU A 1 277 ? -33.132 -34.480 37.547 1.00 93.50 277 GLU A O 1
ATOM 2133 N N . ALA A 1 278 ? -30.930 -34.650 37.839 1.00 93.38 278 ALA A N 1
ATOM 2134 C CA . ALA A 1 278 ? -31.040 -34.924 39.280 1.00 93.38 278 ALA A CA 1
ATOM 2135 C C . ALA A 1 278 ? -31.635 -33.740 40.074 1.00 93.38 278 ALA A C 1
ATOM 2137 O O . ALA A 1 278 ? -32.510 -33.931 40.925 1.00 93.38 278 ALA A O 1
ATOM 2138 N N . VAL A 1 279 ? -31.217 -32.506 39.769 1.00 94.06 279 VAL A N 1
ATOM 2139 C CA . VAL A 1 279 ? -31.789 -31.279 40.354 1.00 94.06 279 VAL A CA 1
ATOM 2140 C C . VAL A 1 279 ? -33.251 -31.096 39.941 1.00 94.06 279 VAL A C 1
ATOM 2142 O O . VAL A 1 279 ? -34.080 -30.749 40.777 1.00 94.06 279 VAL A O 1
ATOM 2145 N N . LYS A 1 280 ? -33.591 -31.369 38.680 1.00 93.56 280 LYS A N 1
ATOM 2146 C CA . LYS A 1 280 ? -34.946 -31.251 38.121 1.00 93.56 280 LYS A CA 1
ATOM 2147 C C . LYS A 1 280 ? -35.929 -32.230 38.773 1.00 93.56 280 LYS A C 1
ATOM 2149 O O . LYS A 1 280 ? -36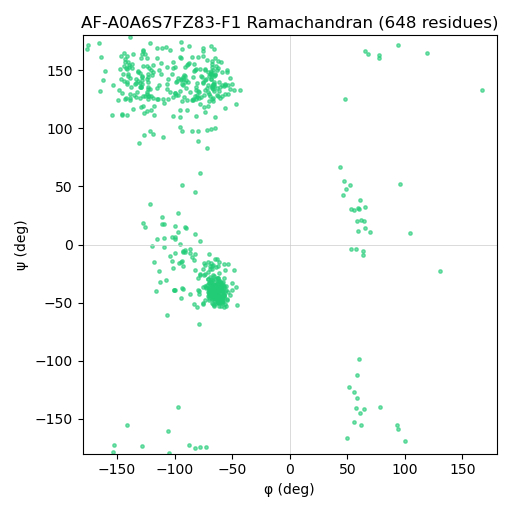.972 -31.796 39.256 1.00 93.56 280 LYS A O 1
ATOM 2154 N N . ASN A 1 281 ? -35.543 -33.501 38.919 1.00 93.25 281 ASN A N 1
ATOM 2155 C CA . ASN A 1 281 ? -36.302 -34.493 39.691 1.00 93.25 281 ASN A CA 1
ATOM 2156 C C . ASN A 1 281 ? -36.516 -34.043 41.150 1.00 93.25 281 ASN A C 1
ATOM 2158 O O . ASN A 1 281 ? -37.631 -34.107 41.666 1.00 93.25 281 ASN A O 1
ATOM 2162 N N . SER A 1 282 ? -35.470 -33.508 41.792 1.00 92.94 282 SER A N 1
ATOM 2163 C CA . SER A 1 282 ? -35.561 -32.967 43.159 1.00 92.94 282 SER A CA 1
ATOM 2164 C C . SER A 1 282 ? -36.505 -31.756 43.241 1.00 92.94 282 SER A C 1
ATOM 2166 O O . SER A 1 282 ? -37.266 -31.614 44.196 1.00 92.94 282 SER A O 1
ATOM 2168 N N . GLN A 1 283 ? -36.499 -30.887 42.224 1.00 92.56 283 GLN A N 1
ATOM 2169 C CA . GLN A 1 283 ? -37.385 -29.727 42.134 1.00 92.56 283 GLN A CA 1
ATOM 2170 C C . GLN A 1 283 ? -38.855 -30.143 41.991 1.00 92.56 283 GLN A C 1
ATOM 2172 O O . GLN A 1 283 ? -39.721 -29.534 42.616 1.00 92.56 283 GLN A O 1
ATOM 2177 N N . ASP A 1 284 ? -39.150 -31.166 41.188 1.00 92.94 284 ASP A N 1
ATOM 2178 C CA . ASP A 1 284 ? -40.514 -31.676 41.019 1.00 92.94 284 ASP A CA 1
ATOM 2179 C C . ASP A 1 284 ? -41.024 -32.399 42.274 1.00 92.94 284 ASP A C 1
ATOM 2181 O O . ASP A 1 284 ? -42.197 -32.250 42.626 1.00 92.94 284 ASP A O 1
ATOM 2185 N N . GLN A 1 285 ? -40.144 -33.070 43.023 1.00 92.19 285 GLN A N 1
ATOM 2186 C CA . GLN A 1 285 ? -40.470 -33.615 44.343 1.00 92.19 285 GLN A CA 1
ATOM 2187 C C . GLN A 1 285 ? -40.815 -32.499 45.349 1.00 92.19 285 GLN A C 1
ATOM 2189 O O . GLN A 1 285 ? -41.883 -32.541 45.963 1.00 92.19 285 GLN A O 1
ATOM 2194 N N . MET A 1 286 ? -40.004 -31.433 45.432 1.00 91.56 286 MET A N 1
ATOM 2195 C CA . MET A 1 286 ? -40.319 -30.259 46.266 1.00 91.56 286 MET A CA 1
ATOM 2196 C C . MET A 1 286 ? -41.639 -29.575 45.866 1.00 91.56 286 MET A C 1
ATOM 2198 O O . MET A 1 286 ? -42.367 -29.111 46.740 1.00 91.56 286 MET A O 1
ATOM 2202 N N . LYS A 1 287 ? -41.997 -29.523 44.571 1.00 92.31 287 LYS A N 1
ATOM 2203 C CA . LYS A 1 287 ? -43.297 -28.975 44.123 1.00 92.31 287 LYS A CA 1
ATOM 2204 C C . LYS A 1 287 ? -44.478 -29.789 44.666 1.00 92.31 287 LYS A C 1
ATOM 2206 O O . LYS A 1 287 ? -45.497 -29.200 45.024 1.00 92.31 287 LYS A O 1
ATOM 2211 N N . GLN A 1 288 ? -44.360 -31.118 44.739 1.00 91.56 288 GLN A N 1
ATOM 2212 C CA . GLN A 1 288 ? -45.408 -31.979 45.305 1.00 91.56 288 GLN A CA 1
ATOM 2213 C C . GLN A 1 288 ? -45.553 -31.772 46.819 1.00 91.56 288 GLN A C 1
ATOM 2215 O O . GLN A 1 288 ? -46.672 -31.621 47.314 1.00 91.56 288 GLN A O 1
ATOM 2220 N N . GLU A 1 289 ? -44.438 -31.686 47.549 1.00 91.56 289 GLU A N 1
ATOM 2221 C CA . GLU A 1 289 ? -44.444 -31.369 48.983 1.00 91.56 289 GLU A CA 1
ATOM 2222 C C . GLU A 1 289 ? -45.023 -29.974 49.250 1.00 91.56 289 GLU A C 1
ATOM 2224 O O . GLU A 1 289 ? -45.901 -29.824 50.100 1.00 91.56 289 GLU A O 1
ATOM 2229 N N . GLN A 1 290 ? -44.630 -28.970 48.458 1.00 90.19 290 GLN A N 1
ATOM 2230 C CA . GLN A 1 290 ? -45.181 -27.620 48.542 1.00 90.19 290 GLN A CA 1
ATOM 2231 C C . GLN A 1 290 ? -46.701 -27.619 48.324 1.00 90.19 290 GLN A C 1
ATOM 2233 O O . GLN A 1 290 ? -47.413 -26.995 49.103 1.00 90.19 290 GLN A O 1
ATOM 2238 N N . GLN A 1 291 ? -47.226 -28.354 47.334 1.00 90.50 291 GLN A N 1
ATOM 2239 C CA . GLN A 1 291 ? -48.677 -28.492 47.133 1.00 90.50 291 GLN A CA 1
ATOM 2240 C C . GLN A 1 291 ? -49.392 -29.176 48.310 1.00 90.50 291 GLN A C 1
ATOM 2242 O O . GLN A 1 291 ? -50.539 -28.830 48.602 1.00 90.50 291 GLN A O 1
ATOM 2247 N N . LYS A 1 292 ? -48.744 -30.130 48.993 1.00 90.88 292 LYS A N 1
ATOM 2248 C CA . LYS A 1 292 ? -49.297 -30.774 50.195 1.00 90.88 292 LYS A CA 1
ATOM 2249 C C . LYS A 1 292 ? -49.379 -29.784 51.360 1.00 90.88 292 LYS A C 1
ATOM 2251 O O . LYS A 1 292 ? -50.463 -29.600 51.907 1.00 90.88 292 LYS A O 1
ATOM 2256 N N . VAL A 1 293 ? -48.289 -29.071 51.649 1.00 91.06 293 VAL A N 1
ATOM 2257 C CA . VAL A 1 293 ? -48.257 -28.006 52.670 1.00 91.06 293 VAL A CA 1
ATOM 2258 C C . VAL A 1 293 ? -49.262 -26.895 52.339 1.00 91.06 293 VAL A C 1
ATOM 2260 O O . VAL A 1 293 ? -49.946 -26.397 53.229 1.00 91.06 293 VAL A O 1
ATOM 2263 N N . GLN A 1 294 ? -49.434 -26.546 51.059 1.00 88.56 294 GLN A N 1
ATOM 2264 C CA . GLN A 1 294 ? -50.430 -25.562 50.623 1.00 88.56 294 GLN A CA 1
ATOM 2265 C C . GLN A 1 294 ? -51.863 -25.975 51.013 1.00 88.56 294 GLN A C 1
ATOM 2267 O O . GLN A 1 294 ? -52.650 -25.115 51.398 1.00 88.56 294 GLN A O 1
ATOM 2272 N N . LYS A 1 295 ? -52.207 -27.272 50.947 1.00 91.56 295 LYS A N 1
ATOM 2273 C CA . LYS A 1 295 ? -53.518 -27.783 51.392 1.00 91.56 295 LYS A CA 1
ATOM 2274 C C . LYS A 1 295 ? -53.670 -27.732 52.909 1.00 91.56 295 LYS A C 1
ATOM 2276 O O . LYS A 1 295 ? -54.688 -27.243 53.383 1.00 91.56 295 LYS A O 1
ATOM 2281 N N . GLU A 1 296 ? -52.656 -28.181 53.644 1.00 91.12 296 GLU A N 1
ATOM 2282 C CA . GLU A 1 296 ? -52.644 -28.169 55.115 1.00 91.12 296 GLU A CA 1
ATOM 2283 C C . GLU A 1 296 ? -52.810 -26.735 55.656 1.00 91.12 296 GLU A C 1
ATOM 2285 O O . GLU A 1 296 ? -53.596 -26.493 56.570 1.00 91.12 296 GLU A O 1
ATOM 2290 N N . VAL A 1 297 ? -52.174 -25.747 55.015 1.00 91.00 297 VAL A N 1
ATOM 2291 C CA . VAL A 1 297 ? -52.350 -24.317 55.327 1.00 91.00 297 VAL A CA 1
ATOM 2292 C C . VAL A 1 297 ? -53.776 -23.814 55.046 1.00 91.00 297 VAL A C 1
ATOM 2294 O O . VAL A 1 297 ? -54.284 -22.990 55.807 1.00 91.00 297 VAL A O 1
ATOM 2297 N N . GLU A 1 298 ? -54.453 -24.285 53.992 1.00 88.38 298 GLU A N 1
ATOM 2298 C CA . GLU A 1 298 ? -55.859 -23.928 53.729 1.00 88.38 298 GLU A CA 1
ATOM 2299 C C . GLU A 1 298 ? -56.858 -24.649 54.655 1.00 88.38 298 GLU A C 1
ATOM 2301 O O . GLU A 1 298 ? -57.969 -24.153 54.844 1.00 88.38 298 GLU A O 1
ATOM 2306 N N . GLU A 1 299 ? -56.495 -25.778 55.270 1.00 89.56 299 GLU A N 1
ATOM 2307 C CA . GLU A 1 299 ? -57.285 -26.383 56.353 1.00 89.56 299 GLU A CA 1
ATOM 2308 C C . GLU A 1 299 ? -57.117 -25.605 57.661 1.00 89.56 299 GLU A C 1
ATOM 2310 O O . GLU A 1 299 ? -58.116 -25.129 58.202 1.00 89.56 299 GLU A O 1
ATOM 2315 N N . VAL A 1 300 ? -55.881 -25.321 58.086 1.00 88.38 300 VAL A N 1
ATOM 2316 C CA . VAL A 1 300 ? -55.604 -24.492 59.278 1.00 88.38 300 VAL A CA 1
ATOM 2317 C C . VAL A 1 300 ? -56.238 -23.096 59.162 1.00 88.38 300 VAL A C 1
ATOM 2319 O O . VAL A 1 300 ? -56.742 -22.552 60.144 1.00 88.38 300 VAL A O 1
ATOM 2322 N N . LYS A 1 301 ? -56.309 -22.507 57.959 1.00 88.44 301 LYS A N 1
ATOM 2323 C CA . LYS A 1 301 ? -57.065 -21.259 57.730 1.00 88.44 301 LYS A CA 1
ATOM 2324 C C . LYS A 1 301 ? -58.557 -21.384 58.049 1.00 88.44 301 LYS A C 1
ATOM 2326 O O . LYS A 1 301 ? -59.120 -20.435 58.589 1.00 88.44 301 LYS A O 1
ATOM 2331 N N . LYS A 1 302 ? -59.208 -22.508 57.725 1.00 89.62 302 LYS A N 1
ATOM 2332 C CA . LYS A 1 302 ? -60.633 -22.723 58.042 1.00 89.62 302 LYS A CA 1
ATOM 2333 C C . LYS A 1 302 ? -60.840 -22.831 59.547 1.00 89.62 302 LYS A C 1
ATOM 2335 O O . LYS A 1 302 ? -61.727 -22.161 60.065 1.00 89.62 302 LYS A O 1
ATOM 2340 N N . GLU A 1 303 ? -59.990 -23.593 60.234 1.00 88.88 303 GLU A N 1
ATOM 2341 C CA . GLU A 1 303 ? -60.001 -23.707 61.698 1.00 88.88 303 GLU A CA 1
ATOM 2342 C C . GLU A 1 303 ? -59.830 -22.327 62.355 1.00 88.88 303 GLU A C 1
ATOM 2344 O O . GLU A 1 303 ? -60.610 -21.943 63.224 1.00 88.88 303 GLU A O 1
ATOM 2349 N N . VAL A 1 304 ? -58.884 -21.514 61.869 1.00 87.06 304 VAL A N 1
ATOM 2350 C CA . VAL A 1 304 ? -58.681 -20.131 62.332 1.00 87.06 304 VAL A CA 1
ATOM 2351 C C . VAL A 1 304 ? -59.905 -19.237 62.075 1.00 87.06 304 VAL A C 1
ATOM 2353 O O . VAL A 1 304 ? -60.207 -18.381 62.908 1.00 87.06 304 VAL A O 1
ATOM 2356 N N . GLU A 1 305 ? -60.643 -19.415 60.975 1.00 85.31 305 GLU A N 1
ATOM 2357 C CA . GLU A 1 305 ? -61.909 -18.698 60.745 1.00 85.31 305 GLU A CA 1
ATOM 2358 C C . GLU A 1 305 ? -63.069 -19.205 61.621 1.00 85.31 305 GLU A C 1
ATOM 2360 O O . GLU A 1 305 ? -63.974 -18.427 61.927 1.00 85.31 305 GLU A O 1
ATOM 2365 N N . GLU A 1 306 ? -63.061 -20.455 62.090 1.00 84.62 306 GLU A N 1
ATOM 2366 C CA . GLU A 1 306 ? -64.008 -20.912 63.119 1.00 84.62 306 GLU A CA 1
ATOM 2367 C C . GLU A 1 306 ? -63.656 -20.351 64.498 1.00 84.62 306 GLU A C 1
ATOM 2369 O O . GLU A 1 306 ? -64.505 -19.710 65.120 1.00 84.62 306 GLU A O 1
ATOM 2374 N N . VAL A 1 307 ? -62.390 -20.433 64.913 1.00 84.06 307 VAL A N 1
ATOM 2375 C CA . VAL A 1 307 ? -61.903 -19.816 66.159 1.00 84.06 307 VAL A CA 1
ATOM 2376 C C . VAL A 1 307 ? -62.169 -18.303 66.169 1.00 84.06 307 VAL A C 1
ATOM 2378 O O . VAL A 1 307 ? -62.550 -17.748 67.198 1.00 84.06 307 VAL A O 1
ATOM 2381 N N . LYS A 1 308 ? -62.081 -17.604 65.027 1.00 81.31 308 LYS A N 1
ATOM 2382 C CA . LYS A 1 308 ? -62.500 -16.190 64.917 1.00 81.31 308 LYS A CA 1
ATOM 2383 C C . LYS A 1 308 ? -63.995 -15.971 65.181 1.00 81.31 308 LYS A C 1
ATOM 2385 O O . LYS A 1 308 ? -64.341 -14.946 65.773 1.00 81.31 308 LYS A O 1
ATOM 2390 N N . LYS A 1 309 ? -64.885 -16.885 64.771 1.00 82.81 309 LYS A N 1
ATOM 2391 C CA . LYS A 1 309 ? -66.327 -16.807 65.090 1.00 82.81 309 LYS A CA 1
ATOM 2392 C C . LYS A 1 309 ? -66.564 -17.022 66.583 1.00 82.81 309 LYS A C 1
ATOM 2394 O O . LYS A 1 309 ? -67.317 -16.258 67.183 1.00 82.81 309 LYS A O 1
ATOM 2399 N N . GLU A 1 310 ? -65.886 -17.993 67.194 1.00 83.12 310 GLU A N 1
ATOM 2400 C CA . GLU A 1 310 ? -65.961 -18.229 68.641 1.00 83.12 310 GLU A CA 1
ATOM 2401 C C . GLU A 1 310 ? -65.449 -17.019 69.430 1.00 83.12 310 GLU A C 1
ATOM 2403 O O . GLU A 1 310 ? -66.162 -16.481 70.275 1.00 83.12 310 GLU A O 1
ATOM 2408 N N . VAL A 1 311 ? -64.268 -16.499 69.079 1.00 81.06 311 VAL A N 1
ATOM 2409 C CA . VAL A 1 311 ? -63.696 -15.276 69.665 1.00 81.06 311 VAL A CA 1
ATOM 2410 C C . VAL A 1 311 ? -64.619 -14.069 69.465 1.00 81.06 311 VAL A C 1
ATOM 2412 O O . VAL A 1 311 ? -64.699 -13.220 70.352 1.00 81.06 311 VAL A O 1
ATOM 2415 N N . LYS A 1 312 ? -65.376 -13.984 68.361 1.00 78.50 312 LYS A N 1
ATOM 2416 C CA . LYS A 1 312 ? -66.419 -12.959 68.181 1.00 78.50 312 LYS A CA 1
ATOM 2417 C C . LYS A 1 312 ? -67.580 -13.143 69.166 1.00 78.50 312 LYS A C 1
ATOM 2419 O O . LYS A 1 312 ? -67.968 -12.162 69.793 1.00 78.50 312 LYS A O 1
ATOM 2424 N N . GLY A 1 313 ? -68.075 -14.365 69.374 1.00 78.44 313 GLY A N 1
ATOM 2425 C CA . GLY A 1 313 ? -69.099 -14.666 70.387 1.00 78.44 313 GLY A CA 1
ATOM 2426 C C . GLY A 1 313 ? -68.626 -14.397 71.824 1.00 78.44 313 GLY A C 1
ATOM 2427 O O . GLY A 1 313 ? -69.356 -13.817 72.633 1.00 78.44 313 GLY A O 1
ATOM 2428 N N . VAL A 1 314 ? -67.364 -14.713 72.132 1.00 78.94 314 VAL A N 1
ATOM 2429 C CA . VAL A 1 314 ? -66.714 -14.343 73.401 1.00 78.94 314 VAL A CA 1
ATOM 2430 C C . VAL A 1 314 ? -66.605 -12.822 73.523 1.00 78.94 314 VAL A C 1
ATOM 2432 O O . VAL A 1 314 ? -66.919 -12.276 74.575 1.00 78.94 314 VAL A O 1
ATOM 2435 N N . LYS A 1 315 ? -66.243 -12.103 72.455 1.00 70.75 315 LYS A N 1
ATOM 2436 C CA . LYS A 1 315 ? -66.153 -10.633 72.447 1.00 70.75 315 LYS A CA 1
ATOM 2437 C C . LYS A 1 315 ? -67.519 -9.958 72.609 1.00 70.75 315 LYS A C 1
ATOM 2439 O O . LYS A 1 315 ? -67.616 -8.946 73.296 1.00 70.75 315 LYS A O 1
ATOM 2444 N N . GLU A 1 316 ? -68.578 -10.527 72.039 1.00 76.81 316 GLU A N 1
ATOM 2445 C CA . GLU A 1 316 ? -69.964 -10.094 72.259 1.00 76.81 316 GLU A CA 1
ATOM 2446 C C . GLU A 1 316 ? -70.401 -10.354 73.711 1.00 76.81 316 GLU A C 1
ATOM 2448 O O . GLU A 1 316 ? -70.984 -9.471 74.344 1.00 76.81 316 GLU A O 1
ATOM 2453 N N . SER A 1 317 ? -70.011 -11.490 74.294 1.00 75.94 317 SER A N 1
ATOM 2454 C CA . SER A 1 317 ? -70.238 -11.808 75.714 1.00 75.94 317 SER A CA 1
ATOM 2455 C C . SER A 1 317 ? -69.479 -10.856 76.651 1.00 75.94 317 SER A C 1
ATOM 2457 O O . SER A 1 317 ? -70.062 -10.304 77.581 1.00 75.94 317 SER A O 1
ATOM 2459 N N . VAL A 1 318 ? -68.209 -10.564 76.355 1.00 75.75 318 VAL A N 1
ATOM 2460 C CA . VAL A 1 318 ? -67.396 -9.552 77.052 1.00 75.75 318 VAL A CA 1
ATOM 2461 C C . VAL A 1 318 ? -67.980 -8.151 76.866 1.00 75.75 318 VAL A C 1
ATOM 2463 O O . VAL A 1 318 ? -67.915 -7.354 77.791 1.00 75.75 318 VAL A O 1
ATOM 2466 N N . SER A 1 319 ? -68.626 -7.836 75.736 1.00 70.56 319 SER A N 1
ATOM 2467 C CA . SER A 1 319 ? -69.337 -6.556 75.568 1.00 70.56 319 SER A CA 1
ATOM 2468 C C . SER A 1 319 ? -70.561 -6.425 76.484 1.00 70.56 319 SER A C 1
ATOM 2470 O O . SER A 1 319 ? -70.949 -5.311 76.833 1.00 70.56 319 SER A O 1
ATOM 2472 N N . LYS A 1 320 ? -71.156 -7.554 76.891 1.00 72.94 320 LYS A N 1
ATOM 2473 C CA . LYS A 1 320 ? -72.246 -7.610 77.869 1.00 72.94 320 LYS A CA 1
ATOM 2474 C C . LYS A 1 320 ? -71.694 -7.393 79.279 1.00 72.94 320 LYS A C 1
ATOM 2476 O O . LYS A 1 320 ? -72.090 -6.430 79.921 1.00 72.94 320 LYS A O 1
ATOM 2481 N N . VAL A 1 321 ? -70.661 -8.152 79.659 1.00 74.56 321 VAL A N 1
ATOM 2482 C CA . VAL A 1 321 ? -69.931 -7.962 80.928 1.00 74.56 321 VAL A CA 1
ATOM 2483 C C . VAL A 1 321 ? -69.363 -6.544 81.050 1.00 74.56 321 VAL A C 1
ATOM 2485 O O . VAL A 1 321 ? -69.411 -5.966 82.128 1.00 74.56 321 VAL A O 1
ATOM 2488 N N . ASN A 1 322 ? -68.889 -5.928 79.962 1.00 64.81 322 ASN A N 1
ATOM 2489 C CA . ASN A 1 322 ? -68.449 -4.531 79.980 1.00 64.81 322 ASN A CA 1
ATOM 2490 C C . ASN A 1 322 ? -69.595 -3.553 80.254 1.00 64.81 322 ASN A C 1
ATOM 2492 O O . ASN A 1 322 ? -69.343 -2.565 80.923 1.00 64.81 322 ASN A O 1
ATOM 2496 N N . LYS A 1 323 ? -70.833 -3.809 79.807 1.00 70.56 323 LYS A N 1
ATOM 2497 C CA . LYS A 1 323 ? -71.990 -2.969 80.172 1.00 70.56 323 LYS A CA 1
ATOM 2498 C C . LYS A 1 323 ? -72.338 -3.113 81.649 1.00 70.56 323 LYS A C 1
ATOM 2500 O O . LYS A 1 323 ? -72.610 -2.109 82.297 1.00 70.56 323 LYS A O 1
ATOM 2505 N N . ASP A 1 324 ? -72.258 -4.328 82.184 1.00 68.38 324 ASP A N 1
ATOM 2506 C CA . ASP A 1 324 ? -72.467 -4.597 83.611 1.00 68.38 324 ASP A CA 1
ATOM 2507 C C . ASP A 1 324 ? -71.363 -3.910 84.452 1.00 68.38 324 ASP A C 1
ATOM 2509 O O . ASP A 1 324 ? -71.633 -3.225 85.439 1.00 68.38 324 ASP A O 1
ATOM 2513 N N . VAL A 1 325 ? -70.106 -3.987 84.000 1.00 65.50 325 VAL A N 1
ATOM 2514 C CA . VAL A 1 325 ? -68.953 -3.275 84.578 1.00 65.50 325 VAL A CA 1
ATOM 2515 C C . VAL A 1 325 ? -69.060 -1.759 84.397 1.00 65.50 325 VAL A C 1
ATOM 2517 O O . VAL A 1 325 ? -68.659 -1.030 85.297 1.00 65.50 325 VAL A O 1
ATOM 2520 N N . ASP A 1 326 ? -69.612 -1.249 83.297 1.00 56.94 326 ASP A N 1
ATOM 2521 C CA . ASP A 1 326 ? -69.855 0.184 83.092 1.00 56.94 326 ASP A CA 1
ATOM 2522 C C . ASP A 1 326 ? -70.992 0.692 83.996 1.00 56.94 326 ASP A C 1
ATOM 2524 O O . ASP A 1 326 ? -70.940 1.825 84.472 1.00 56.94 326 ASP A O 1
ATOM 2528 N N . GLN A 1 327 ? -71.962 -0.162 84.339 1.00 58.56 327 GLN A N 1
ATOM 2529 C CA . GLN A 1 327 ? -72.972 0.116 85.363 1.00 58.56 327 GLN A CA 1
ATOM 2530 C C . GLN A 1 327 ? -72.329 0.220 86.763 1.00 58.56 327 GLN A C 1
ATOM 2532 O O . GLN A 1 327 ? -72.617 1.158 87.509 1.00 58.56 327 GLN A O 1
ATOM 2537 N N . VAL A 1 328 ? -71.372 -0.662 87.081 1.00 56.41 328 VAL A N 1
ATOM 2538 C CA . VAL A 1 328 ? -70.535 -0.575 88.298 1.00 56.41 328 VAL A CA 1
ATOM 2539 C C . VAL A 1 328 ? -69.602 0.648 88.266 1.00 56.41 328 VAL A C 1
ATOM 2541 O O . VAL A 1 328 ? -69.443 1.331 89.282 1.00 56.41 328 VAL A O 1
ATOM 2544 N N . LYS A 1 329 ? -69.032 1.009 87.106 1.00 46.78 329 LYS A N 1
ATOM 2545 C CA . LYS A 1 329 ? -68.276 2.262 86.940 1.00 46.78 329 LYS A CA 1
ATOM 2546 C C . LYS A 1 329 ? -69.166 3.471 87.168 1.00 46.78 329 LYS A C 1
ATOM 2548 O O . LYS A 1 329 ? -68.707 4.382 87.830 1.00 46.78 329 LYS A O 1
ATOM 2553 N N . MET A 1 330 ? -70.422 3.485 86.721 1.00 50.06 330 MET A N 1
ATOM 2554 C CA . MET A 1 330 ? -71.328 4.618 86.956 1.00 50.06 330 MET A CA 1
ATOM 2555 C C . MET A 1 330 ? -71.565 4.863 88.457 1.00 50.06 330 MET A C 1
ATOM 2557 O O . MET A 1 330 ? -71.587 6.013 88.891 1.00 50.06 330 MET A O 1
ATOM 2561 N N . MET A 1 331 ? -71.640 3.799 89.268 1.00 49.44 331 MET A N 1
ATOM 2562 C CA . MET A 1 331 ? -71.648 3.906 90.737 1.00 49.44 331 MET A CA 1
ATOM 2563 C C . MET A 1 331 ? -70.294 4.380 91.304 1.00 49.44 331 MET A C 1
ATOM 2565 O O . MET A 1 331 ? -70.249 5.091 92.302 1.00 49.44 331 MET A O 1
ATOM 2569 N N . THR A 1 332 ? -69.185 4.028 90.650 1.00 42.81 332 THR A N 1
ATOM 2570 C CA . THR A 1 332 ? -67.815 4.410 91.046 1.00 42.81 332 THR A CA 1
ATOM 2571 C C . THR A 1 332 ? -67.449 5.847 90.626 1.00 42.81 332 THR A C 1
ATOM 2573 O O . THR A 1 332 ? -66.676 6.524 91.302 1.00 42.81 332 THR A O 1
ATOM 2576 N N . SER A 1 333 ? -68.032 6.363 89.541 1.00 41.44 333 SER A N 1
ATOM 2577 C CA . SER A 1 333 ? -67.797 7.709 89.004 1.00 41.44 333 SER A CA 1
ATOM 2578 C C . SER A 1 333 ? -68.346 8.817 89.903 1.00 41.44 333 SER A C 1
ATOM 2580 O O . SER A 1 333 ? -67.863 9.939 89.823 1.00 41.44 333 SER A O 1
ATOM 2582 N N . GLN A 1 334 ? -69.263 8.505 90.826 1.00 42.75 334 GLN A N 1
ATOM 2583 C CA . GLN A 1 334 ? -69.655 9.426 91.903 1.00 42.75 334 GLN A CA 1
ATOM 2584 C C . GLN A 1 334 ? -68.556 9.628 92.969 1.00 42.75 334 GLN A C 1
ATOM 2586 O O . GLN A 1 334 ? -68.702 10.482 93.840 1.00 42.75 334 GLN A O 1
ATOM 2591 N N . VAL A 1 335 ? -67.457 8.860 92.919 1.00 42.94 335 VAL A N 1
ATOM 2592 C CA . VAL A 1 335 ? -66.382 8.856 93.933 1.00 42.94 335 VAL A CA 1
ATOM 2593 C C . VAL A 1 335 ? -65.047 9.399 93.394 1.00 42.94 335 VAL A C 1
ATOM 2595 O O . VAL A 1 335 ? -64.215 9.860 94.173 1.00 42.94 335 VAL A O 1
ATOM 2598 N N . LEU A 1 336 ? -64.824 9.371 92.073 1.00 36.59 336 LEU A N 1
ATOM 2599 C CA . LEU A 1 336 ? -63.493 9.533 91.460 1.00 36.59 336 LEU A CA 1
ATOM 2600 C C . LEU A 1 336 ? -63.354 10.707 90.470 1.00 36.59 336 LEU A C 1
ATOM 2602 O O . LEU A 1 336 ? -62.561 10.645 89.535 1.00 36.59 336 LEU A O 1
ATOM 2606 N N . GLU A 1 337 ? -64.044 11.827 90.711 1.00 35.25 337 GLU A N 1
ATOM 2607 C CA . GLU A 1 337 ? -63.859 13.075 89.942 1.00 35.25 337 GLU A CA 1
ATOM 2608 C C . GLU A 1 337 ? -62.853 14.052 90.598 1.00 35.25 337 GLU A C 1
ATOM 2610 O O . GLU A 1 337 ? -63.092 15.243 90.796 1.00 35.25 337 GLU A O 1
ATOM 2615 N N . LYS A 1 338 ? -61.666 13.532 90.935 1.00 33.00 338 LYS A N 1
ATOM 2616 C CA . LYS A 1 338 ? -60.446 14.321 91.187 1.00 33.00 338 LYS A CA 1
ATOM 2617 C C . LYS A 1 338 ? -59.302 13.718 90.361 1.00 33.00 338 LYS A C 1
ATOM 2619 O O . LYS A 1 338 ? -59.151 12.505 90.375 1.00 33.00 338 LYS A O 1
ATOM 2624 N N . LEU A 1 339 ? -58.464 14.579 89.756 1.00 28.78 339 LEU A N 1
ATOM 2625 C CA . LEU A 1 339 ? -57.227 14.281 88.980 1.00 28.78 339 LEU A CA 1
ATOM 2626 C C . LEU A 1 339 ? -57.317 14.176 87.427 1.00 28.78 339 LEU A C 1
ATOM 2628 O O . LEU A 1 339 ? -56.805 13.247 86.822 1.00 28.78 339 LEU A O 1
ATOM 2632 N N . VAL A 1 340 ? -57.887 15.201 86.779 1.00 33.59 340 VAL A N 1
ATOM 2633 C CA . VAL A 1 340 ? -57.137 16.222 85.987 1.00 33.59 340 VAL A CA 1
ATOM 2634 C C . VAL A 1 340 ? -56.055 15.783 84.945 1.00 33.59 340 VAL A C 1
ATOM 2636 O O . VAL A 1 340 ? -55.001 15.291 85.330 1.00 33.59 340 VAL A O 1
ATOM 2639 N N . ARG A 1 341 ? -56.229 16.262 83.685 1.00 31.67 341 ARG A N 1
ATOM 2640 C CA . ARG A 1 341 ? -55.261 16.473 82.547 1.00 31.67 341 ARG A CA 1
ATOM 2641 C C . ARG A 1 341 ? -54.779 15.261 81.695 1.00 31.67 341 ARG A C 1
ATOM 2643 O O . ARG A 1 341 ? -54.760 14.154 82.204 1.00 31.67 341 ARG A O 1
ATOM 2650 N N . ILE A 1 342 ? -54.231 15.394 80.460 1.00 28.03 342 ILE A N 1
ATOM 2651 C CA . ILE A 1 342 ? -54.481 16.208 79.215 1.00 28.03 342 ILE A CA 1
ATOM 2652 C C . ILE A 1 342 ? -53.257 16.101 78.240 1.00 28.03 342 ILE A C 1
ATOM 2654 O O . ILE A 1 342 ? -52.142 16.339 78.688 1.00 28.03 342 ILE A O 1
ATOM 2658 N N . GLU A 1 343 ? -53.489 15.842 76.929 1.00 29.38 343 GLU A N 1
ATOM 2659 C CA . GLU A 1 343 ? -52.623 16.154 75.731 1.00 29.38 343 GLU A CA 1
ATOM 2660 C C . GLU A 1 343 ? -51.217 15.463 75.554 1.00 29.38 343 GLU A C 1
ATOM 2662 O O . GLU A 1 343 ? -50.760 14.811 76.482 1.00 29.38 343 GLU A O 1
ATOM 2667 N N . GLN A 1 344 ? -50.466 15.453 74.410 1.00 30.12 344 GLN A N 1
ATOM 2668 C CA . GLN A 1 344 ? -50.531 16.097 73.054 1.00 30.12 344 GLN A CA 1
ATOM 2669 C C . GLN A 1 344 ? -49.625 15.405 71.947 1.00 30.12 344 GLN A C 1
ATOM 2671 O O . GLN A 1 344 ? -48.472 15.110 72.237 1.00 30.12 344 GLN A O 1
ATOM 2676 N N . LEU A 1 345 ? -50.083 15.289 70.670 1.00 27.52 345 LEU A N 1
ATOM 2677 C CA . LEU A 1 345 ? -49.356 15.252 69.334 1.00 27.52 345 LEU A CA 1
ATOM 2678 C C . LEU A 1 345 ? -48.116 14.282 69.103 1.00 27.52 345 LEU A C 1
ATOM 2680 O O . LEU A 1 345 ? -48.002 13.333 69.863 1.00 27.52 345 LEU A O 1
ATOM 2684 N N . ASN A 1 346 ? -47.206 14.293 68.072 1.00 27.06 346 ASN A N 1
ATOM 2685 C CA . ASN A 1 346 ? -46.899 15.157 66.881 1.00 27.06 346 ASN A CA 1
ATOM 2686 C C . ASN A 1 346 ? -45.956 14.537 65.749 1.00 27.06 346 ASN A C 1
ATOM 2688 O O . ASN A 1 346 ? -44.846 14.131 66.065 1.00 27.06 346 ASN A O 1
ATOM 2692 N N . LYS A 1 347 ? -46.327 14.636 64.441 1.00 27.66 347 LYS A N 1
ATOM 2693 C CA . LYS A 1 347 ? -45.520 14.814 63.158 1.00 27.66 347 LYS A CA 1
ATOM 2694 C C . LYS A 1 347 ? -44.536 13.779 62.482 1.00 27.66 347 LYS A C 1
ATOM 2696 O O . LYS A 1 347 ? -44.141 12.778 63.058 1.00 27.66 347 LYS A O 1
ATOM 2701 N N . LEU A 1 348 ? -44.231 14.060 61.182 1.00 24.61 348 LEU A N 1
ATOM 2702 C CA . LEU A 1 348 ? -43.460 13.342 60.100 1.00 24.61 348 LEU A CA 1
ATOM 2703 C C . LEU A 1 348 ? -42.044 13.995 59.828 1.00 24.61 348 LEU A C 1
ATOM 2705 O O . LEU A 1 348 ? -41.694 14.810 60.685 1.00 24.61 348 LEU A O 1
ATOM 2709 N N . PRO A 1 349 ? -41.261 13.849 58.692 1.00 45.47 349 PRO A N 1
ATOM 2710 C CA . PRO A 1 349 ? -41.269 12.996 57.456 1.00 45.47 349 PRO A CA 1
ATOM 2711 C C . PRO A 1 349 ? -39.853 12.488 56.946 1.00 45.47 349 PRO A C 1
ATOM 2713 O O . PRO A 1 349 ? -38.911 12.382 57.722 1.00 45.47 349 PRO A O 1
ATOM 2716 N N . SER A 1 350 ? -39.708 12.173 55.636 1.00 40.00 350 SER A N 1
ATOM 2717 C CA . SER A 1 350 ? -38.520 11.690 54.858 1.00 40.00 350 SER A CA 1
ATOM 2718 C C . SER A 1 350 ? -37.675 12.781 54.139 1.00 40.00 350 SER A C 1
ATOM 2720 O O . SER A 1 350 ? -38.127 13.925 54.088 1.00 40.00 350 SER A O 1
ATOM 2722 N N . PRO A 1 351 ? -36.510 12.451 53.508 1.00 42.38 351 PRO A N 1
ATOM 2723 C CA . PRO A 1 351 ? -36.309 12.723 52.051 1.00 42.38 351 PRO A CA 1
ATOM 2724 C C . PRO A 1 351 ? -35.315 11.782 51.281 1.00 42.38 351 PRO A C 1
ATOM 2726 O O . PRO A 1 351 ? -34.829 10.799 51.834 1.00 42.38 351 PRO A O 1
ATOM 2729 N N . THR A 1 352 ? -35.003 12.100 50.006 1.00 37.06 352 THR A N 1
ATOM 2730 C CA . THR A 1 352 ? -34.054 11.414 49.073 1.00 37.06 352 THR A CA 1
ATOM 2731 C C . THR A 1 352 ? -33.156 12.404 48.284 1.00 37.06 352 THR A C 1
ATOM 2733 O O . THR A 1 352 ? -33.483 13.587 48.218 1.00 37.06 352 THR A O 1
ATOM 2736 N N . GLU A 1 353 ? -32.055 11.939 47.664 1.00 35.75 353 GLU A N 1
ATOM 2737 C CA . GLU A 1 353 ? -30.969 12.761 47.056 1.00 35.75 353 GLU A CA 1
ATOM 2738 C C . GLU A 1 353 ? -30.953 12.856 45.500 1.00 35.75 353 GLU A C 1
ATOM 2740 O O . GLU A 1 353 ? -31.797 12.274 44.820 1.00 35.75 353 GLU A O 1
ATOM 2745 N N . GLY A 1 354 ? -29.973 13.587 44.926 1.00 33.38 354 GLY A N 1
ATOM 2746 C CA . GLY A 1 354 ? -29.756 13.792 43.477 1.00 33.38 354 GLY A CA 1
ATOM 2747 C C . GLY A 1 354 ? -28.288 14.097 43.085 1.00 33.38 354 GLY A C 1
ATOM 2748 O O . GLY A 1 354 ? -27.408 14.105 43.940 1.00 33.38 354 GLY A O 1
ATOM 2749 N N . MET A 1 355 ? -28.002 14.336 41.791 1.00 33.09 355 MET A N 1
ATOM 2750 C CA . MET A 1 355 ? -26.631 14.411 41.219 1.00 33.09 355 MET A CA 1
ATOM 2751 C C . MET A 1 355 ? -26.260 15.770 40.577 1.00 33.09 355 MET A C 1
ATOM 2753 O O . MET A 1 355 ? -27.124 16.488 40.077 1.00 33.09 355 MET A O 1
ATOM 2757 N N . LEU A 1 356 ? -24.956 16.091 40.537 1.00 35.78 356 LEU A N 1
ATOM 2758 C CA . LEU A 1 356 ? -24.388 17.326 39.958 1.00 35.78 356 LEU A CA 1
ATOM 2759 C C . LEU A 1 356 ? -23.930 17.171 38.489 1.00 35.78 356 LEU A C 1
ATOM 2761 O O . LEU A 1 356 ? -23.637 16.070 38.025 1.00 35.78 356 LEU A O 1
ATOM 2765 N N . LYS A 1 357 ? -23.796 18.305 37.779 1.00 44.88 357 LYS A N 1
ATOM 2766 C CA . LYS A 1 357 ? -23.159 18.418 36.449 1.00 44.88 357 LYS A CA 1
ATOM 2767 C C . LYS A 1 357 ? -21.696 18.871 36.569 1.00 44.88 357 LYS A C 1
ATOM 2769 O O . LYS A 1 357 ? -21.392 19.732 37.391 1.00 44.88 357 LYS A O 1
ATOM 2774 N N . THR A 1 358 ? -20.813 18.351 35.716 1.00 54.00 358 THR A N 1
ATOM 2775 C CA . THR A 1 358 ? -19.418 18.809 35.567 1.00 54.00 358 THR A CA 1
ATOM 2776 C C . THR A 1 358 ? -19.286 19.902 34.491 1.00 54.00 358 THR A C 1
ATOM 2778 O O . THR A 1 358 ? -20.100 19.935 33.564 1.00 54.00 358 THR A O 1
ATOM 2781 N N . PRO A 1 359 ? -18.285 20.803 34.581 1.00 64.69 359 PRO A N 1
ATOM 2782 C CA . PRO A 1 359 ? -17.998 21.774 33.522 1.00 64.69 359 PRO A CA 1
ATOM 2783 C C . PRO A 1 359 ? -17.469 21.091 32.248 1.00 64.69 359 PRO A C 1
ATOM 2785 O O . PRO A 1 359 ? -16.941 19.979 32.307 1.00 64.69 359 PRO A O 1
ATOM 2788 N N . ARG A 1 360 ? -17.597 21.774 31.102 1.00 78.31 360 ARG A N 1
ATOM 2789 C CA . ARG A 1 360 ? -16.961 21.381 29.835 1.00 78.31 360 ARG A CA 1
ATOM 2790 C C . ARG A 1 360 ? -15.584 22.044 29.715 1.00 78.31 360 ARG A C 1
ATOM 2792 O O . ARG A 1 360 ? -15.418 23.206 30.073 1.00 78.31 360 ARG A O 1
ATOM 2799 N N . GLU A 1 361 ? -14.625 21.280 29.218 1.00 88.44 361 GLU A N 1
ATOM 2800 C CA . GLU A 1 361 ? -13.235 21.657 28.951 1.00 88.44 361 GLU A CA 1
ATOM 2801 C C . GLU A 1 361 ? -13.070 22.090 27.480 1.00 88.44 361 GLU A C 1
ATOM 2803 O O . GLU A 1 361 ? -13.710 21.509 26.592 1.00 88.44 361 GLU A O 1
ATOM 2808 N N . ASP A 1 362 ? -12.233 23.105 27.237 1.00 91.69 362 ASP A N 1
ATOM 2809 C CA . ASP A 1 362 ? -11.952 23.692 25.914 1.00 91.69 362 ASP A CA 1
ATOM 2810 C C . ASP A 1 362 ? -11.249 22.686 24.977 1.00 91.69 362 ASP A C 1
ATOM 2812 O O . ASP A 1 362 ? -10.703 21.680 25.427 1.00 91.69 362 ASP A O 1
ATOM 2816 N N . ILE A 1 363 ? -11.277 22.917 23.660 1.00 94.75 363 ILE A N 1
ATOM 2817 C CA . ILE A 1 363 ? -10.842 21.924 22.654 1.00 94.75 363 ILE A CA 1
ATOM 2818 C C . ILE A 1 363 ? -9.819 22.549 21.707 1.00 94.75 363 ILE A C 1
ATOM 2820 O O . ILE A 1 363 ? -10.102 23.579 21.104 1.00 94.75 363 ILE A O 1
ATOM 2824 N N . LEU A 1 364 ? -8.661 21.915 21.517 1.00 94.50 364 LEU A N 1
ATOM 2825 C CA . LEU A 1 364 ? -7.688 22.291 20.486 1.00 94.50 364 LEU A CA 1
ATOM 2826 C C . LEU A 1 364 ? -7.835 21.388 19.260 1.00 94.50 364 LEU A C 1
ATOM 2828 O O . LEU A 1 364 ? -7.981 20.177 19.404 1.00 94.50 364 LEU A O 1
ATOM 2832 N N . ILE A 1 365 ? -7.727 21.958 18.058 1.00 94.50 365 ILE A N 1
ATOM 2833 C CA . ILE A 1 365 ? -7.613 21.217 16.796 1.00 94.50 365 ILE A CA 1
ATOM 2834 C C . ILE A 1 365 ? -6.422 21.721 15.970 1.00 94.50 365 ILE A C 1
ATOM 2836 O O . ILE A 1 365 ? -6.202 22.926 15.840 1.00 94.50 365 ILE A O 1
ATOM 2840 N N . ALA A 1 366 ? -5.640 20.799 15.404 1.00 93.06 366 ALA A N 1
ATOM 2841 C CA . ALA A 1 366 ? -4.418 21.098 14.662 1.00 93.06 366 ALA A CA 1
ATOM 2842 C C . ALA A 1 366 ? -4.349 20.363 13.313 1.00 93.06 366 ALA A C 1
ATOM 2844 O O . ALA A 1 366 ? -4.704 19.190 13.185 1.00 93.06 366 ALA A O 1
ATOM 2845 N N . GLY A 1 367 ? -3.841 21.060 12.296 1.00 91.25 367 GLY A N 1
ATOM 2846 C CA . GLY A 1 367 ? -3.561 20.514 10.968 1.00 91.25 367 GLY A CA 1
ATOM 2847 C C . GLY A 1 367 ? -4.783 20.036 10.178 1.00 91.25 367 GLY A C 1
ATOM 2848 O O . GLY A 1 367 ? -5.836 20.675 10.177 1.00 91.25 367 GLY A O 1
ATOM 2849 N N . GLY A 1 368 ? -4.609 18.922 9.466 1.00 87.12 368 GLY A N 1
ATOM 2850 C CA . GLY A 1 368 ? -5.535 18.394 8.463 1.00 87.12 368 GLY A CA 1
ATOM 2851 C C . GLY A 1 368 ? -5.199 18.838 7.037 1.00 87.12 368 GLY A C 1
ATOM 2852 O O . GLY A 1 368 ? -4.329 19.677 6.806 1.00 87.12 368 GLY A O 1
ATOM 2853 N N . ARG A 1 369 ? -5.887 18.261 6.047 1.00 79.94 369 ARG A N 1
ATOM 2854 C CA . ARG A 1 369 ? -5.907 18.780 4.674 1.00 79.94 369 ARG A CA 1
ATOM 2855 C C . ARG A 1 369 ? -6.727 20.071 4.668 1.00 79.94 369 ARG A C 1
ATOM 2857 O O . ARG A 1 369 ? -7.901 20.053 5.025 1.00 79.94 369 ARG A O 1
ATOM 2864 N N . ALA A 1 370 ? -6.066 21.162 4.294 1.00 63.47 370 ALA A N 1
ATOM 2865 C CA . ALA A 1 370 ? -6.596 22.514 4.147 1.00 63.47 370 ALA A CA 1
ATOM 2866 C C . ALA A 1 370 ? -5.576 23.360 3.357 1.00 63.47 370 ALA A C 1
ATOM 2868 O O . ALA A 1 370 ? -4.439 22.925 3.157 1.00 63.47 370 ALA A O 1
ATOM 2869 N N . LEU A 1 371 ? -5.930 24.599 2.990 1.00 55.56 371 LEU A N 1
ATOM 2870 C CA . LEU A 1 371 ? -4.977 25.573 2.420 1.00 55.56 371 LEU A CA 1
ATOM 2871 C C . LEU A 1 371 ? -3.821 25.923 3.385 1.00 55.56 371 LEU A C 1
ATOM 2873 O O . LEU A 1 371 ? -2.738 26.284 2.937 1.00 55.56 371 LEU A O 1
ATOM 2877 N N . SER A 1 372 ? -4.028 25.774 4.700 1.00 62.28 372 SER A N 1
ATOM 2878 C CA . SER A 1 372 ? -2.974 25.798 5.724 1.00 62.28 372 SER A CA 1
ATOM 2879 C C . SER A 1 372 ? -3.072 24.536 6.585 1.00 62.28 372 SER A C 1
ATOM 2881 O O . SER A 1 372 ? -3.816 24.470 7.566 1.00 62.28 372 SER A O 1
ATOM 2883 N N . ASN A 1 373 ? -2.301 23.519 6.203 1.00 79.12 373 ASN A N 1
ATOM 2884 C CA . ASN A 1 373 ? -2.252 22.208 6.856 1.00 79.12 373 ASN A CA 1
ATOM 2885 C C . ASN A 1 373 ? -1.429 22.176 8.161 1.00 79.12 373 ASN A C 1
ATOM 2887 O O . ASN A 1 373 ? -1.263 21.111 8.755 1.00 79.12 373 ASN A O 1
ATOM 2891 N N . ASN A 1 374 ? -0.907 23.324 8.608 1.00 87.62 374 ASN A N 1
ATOM 2892 C CA . ASN A 1 374 ? -0.213 23.511 9.887 1.00 87.62 374 ASN A CA 1
ATOM 2893 C C . ASN A 1 374 ? -0.951 24.458 10.855 1.00 87.62 374 ASN A C 1
ATOM 2895 O O . ASN A 1 374 ? -0.419 24.774 11.918 1.00 87.62 374 ASN A O 1
ATOM 2899 N N . SER A 1 375 ? -2.150 24.923 10.493 1.00 91.50 375 SER A N 1
ATOM 2900 C CA . SER A 1 375 ? -2.965 25.816 11.322 1.00 91.50 375 SER A CA 1
ATOM 2901 C C . SER A 1 375 ? -3.495 25.127 12.584 1.00 91.50 375 SER A C 1
ATOM 2903 O O . SER A 1 375 ? -3.856 23.945 12.549 1.00 91.50 375 SER A O 1
ATOM 2905 N N . THR A 1 376 ? -3.624 25.892 13.667 1.00 93.19 376 THR A N 1
ATOM 2906 C CA . THR A 1 376 ? -4.118 25.433 14.974 1.00 93.19 376 THR A CA 1
ATOM 2907 C C . THR A 1 376 ? -5.220 26.371 15.453 1.00 93.19 376 THR A C 1
ATOM 2909 O O . THR A 1 376 ? -5.067 27.588 15.359 1.00 93.19 376 THR A O 1
ATOM 2912 N N . GLU A 1 377 ? -6.314 25.826 15.975 1.00 94.00 377 GLU A N 1
ATOM 2913 C CA . GLU A 1 377 ? -7.416 26.596 16.558 1.00 94.00 377 GLU A CA 1
ATOM 2914 C C . GLU A 1 377 ? -7.809 26.023 17.925 1.00 94.00 377 GLU A C 1
ATOM 2916 O O . GLU A 1 377 ? -7.714 24.815 18.141 1.00 94.00 377 GLU A O 1
ATOM 2921 N N . ILE A 1 378 ? -8.280 26.879 18.832 1.00 94.12 378 ILE A N 1
ATOM 2922 C CA . ILE A 1 378 ? -8.899 26.487 20.104 1.00 94.12 378 ILE A CA 1
ATOM 2923 C C . ILE A 1 378 ? -10.363 26.926 20.104 1.00 94.12 378 ILE A C 1
ATOM 2925 O O . ILE A 1 378 ? -10.656 28.107 19.918 1.00 94.12 378 ILE A O 1
ATOM 2929 N N . TYR A 1 379 ? -11.274 25.989 20.351 1.00 94.94 379 TYR A N 1
ATOM 2930 C CA . TYR A 1 379 ? -12.653 26.274 20.718 1.00 94.94 379 TYR A CA 1
ATOM 2931 C C . TYR A 1 379 ? -12.740 26.531 22.217 1.00 94.94 379 TYR A C 1
ATOM 2933 O O . TYR A 1 379 ? -12.337 25.674 23.009 1.00 94.94 379 TYR A O 1
ATOM 2941 N N . SER A 1 380 ? -13.299 27.679 22.598 1.00 91.44 380 SER A N 1
ATOM 2942 C CA . SER A 1 380 ? -13.532 28.005 24.003 1.00 91.44 380 SER A CA 1
ATOM 2943 C C . SER A 1 380 ? -15.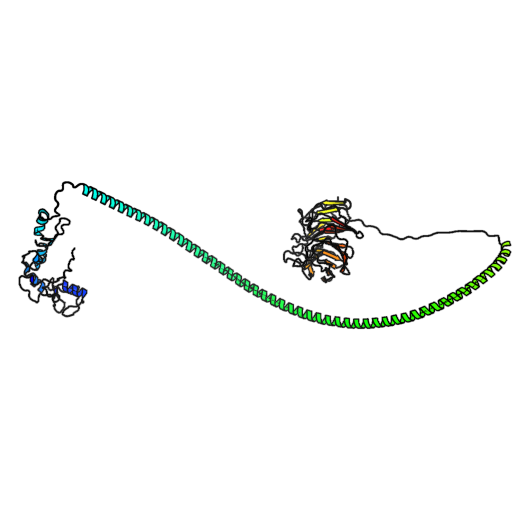014 28.008 24.352 1.00 91.44 380 SER A C 1
ATOM 2945 O O . SER A 1 380 ? -15.791 28.741 23.737 1.00 91.44 380 SER A O 1
ATOM 2947 N N . TRP A 1 381 ? -15.405 27.236 25.370 1.00 89.56 381 TRP A N 1
ATOM 2948 C CA . TRP A 1 381 ? -16.787 27.187 25.861 1.00 89.56 381 TRP A CA 1
ATOM 2949 C C . TRP A 1 381 ? -17.207 28.486 26.547 1.00 89.56 381 TRP A C 1
ATOM 2951 O O . TRP A 1 381 ? -18.367 28.874 26.449 1.00 89.56 381 TRP A O 1
ATOM 2961 N N . GLU A 1 382 ? -16.275 29.185 27.204 1.00 88.00 382 GLU A N 1
ATOM 2962 C CA . GLU A 1 382 ? -16.547 30.482 27.841 1.00 88.00 382 GLU A CA 1
ATOM 2963 C C . GLU A 1 382 ? -16.852 31.575 26.806 1.00 88.00 382 GLU A C 1
ATOM 2965 O O . GLU A 1 382 ? -17.688 32.444 27.047 1.00 88.00 382 GLU A O 1
ATOM 2970 N N . LYS A 1 383 ? -16.190 31.523 25.643 1.00 89.81 383 LYS A N 1
ATOM 2971 C CA . LYS A 1 383 ? -16.336 32.517 24.567 1.00 89.81 383 LYS A CA 1
ATOM 2972 C C . LYS A 1 383 ? -17.275 32.063 23.435 1.00 89.81 383 LYS A C 1
ATOM 2974 O O . LYS A 1 383 ? -17.566 32.863 22.552 1.00 89.81 383 LYS A O 1
ATOM 2979 N N . ASN A 1 384 ? -17.721 30.802 23.452 1.00 91.44 384 ASN A N 1
ATOM 2980 C CA . ASN A 1 384 ? -18.549 30.145 22.433 1.00 91.44 384 ASN A CA 1
ATOM 2981 C C . ASN A 1 384 ? -18.045 30.379 20.991 1.00 91.44 384 ASN A C 1
ATOM 2983 O O . ASN A 1 384 ? -18.776 30.876 20.133 1.00 91.44 384 ASN A O 1
ATOM 2987 N N . GLY A 1 385 ? -16.773 30.062 20.724 1.00 93.69 385 GLY A N 1
ATOM 2988 C CA . GLY A 1 385 ? -16.149 30.324 19.423 1.00 93.69 385 GLY A CA 1
ATOM 2989 C C . GLY A 1 385 ? -14.724 29.786 19.276 1.00 93.69 385 GLY A C 1
ATOM 2990 O O . GLY A 1 385 ? -14.124 29.319 20.246 1.00 93.69 385 GLY A O 1
ATOM 2991 N N . TRP A 1 386 ? -14.202 29.860 18.047 1.00 95.88 386 TRP A N 1
ATOM 2992 C CA . TRP A 1 386 ? -12.887 29.351 17.642 1.00 95.88 386 TRP A CA 1
ATOM 2993 C C . TRP A 1 386 ? -11.851 30.467 17.477 1.00 95.88 386 TRP A C 1
ATOM 2995 O O . TRP A 1 386 ? -12.087 31.435 16.753 1.00 95.88 386 TRP A O 1
ATOM 3005 N N . PHE A 1 387 ? -10.677 30.288 18.080 1.00 93.44 387 PHE A N 1
ATOM 3006 C CA . PHE A 1 387 ? -9.567 31.242 18.076 1.00 93.44 387 PHE A CA 1
ATOM 3007 C C . PHE A 1 387 ? -8.327 30.604 17.446 1.00 93.44 387 PHE A C 1
ATOM 3009 O O . PHE A 1 387 ? -7.917 29.523 17.865 1.00 93.44 387 PHE A O 1
ATOM 3016 N N . GLU A 1 388 ? -7.714 31.256 16.455 1.00 91.69 388 GLU A N 1
ATOM 3017 C CA . GLU A 1 388 ? -6.429 30.803 15.907 1.00 91.69 388 GLU A CA 1
ATOM 3018 C C . GLU A 1 388 ? -5.308 30.972 16.942 1.00 91.69 388 GLU A C 1
ATOM 3020 O O . GLU A 1 388 ? -5.212 32.001 17.612 1.00 91.69 388 GLU A O 1
ATOM 3025 N N . VAL A 1 389 ? -4.447 29.960 17.058 1.00 90.81 389 VAL A N 1
ATOM 3026 C CA . VAL A 1 389 ? -3.255 29.971 17.923 1.00 90.81 389 VAL A CA 1
ATOM 3027 C C . VAL A 1 389 ? -2.010 29.576 17.120 1.00 90.81 389 VAL A C 1
ATOM 3029 O O . VAL A 1 389 ? -2.060 29.459 15.894 1.00 90.81 389 VAL A O 1
ATOM 3032 N N . SER A 1 390 ? -0.861 29.409 17.781 1.00 88.88 390 SER A N 1
ATOM 3033 C CA . SER A 1 390 ? 0.406 29.158 17.088 1.00 88.88 390 SER A CA 1
ATOM 3034 C C . SER A 1 390 ? 0.354 27.928 16.176 1.00 88.88 390 SER A C 1
ATOM 3036 O O . SER A 1 390 ? -0.203 26.875 16.502 1.00 88.88 390 SER A O 1
ATOM 3038 N N . THR A 1 391 ? 0.940 28.075 14.992 1.00 91.94 391 THR A N 1
ATOM 3039 C CA . THR A 1 391 ? 0.943 27.047 13.951 1.00 91.94 391 THR A CA 1
ATOM 3040 C C . THR A 1 391 ? 2.051 26.021 14.188 1.00 91.94 391 THR A C 1
ATOM 3042 O O . THR A 1 391 ? 3.107 26.338 14.741 1.00 91.94 391 THR A O 1
ATOM 3045 N N . MET A 1 392 ? 1.814 24.775 13.773 1.00 89.69 392 MET A N 1
ATOM 3046 C CA . MET A 1 392 ? 2.824 23.712 13.827 1.00 89.69 392 MET A CA 1
ATOM 3047 C C . MET A 1 392 ? 4.019 24.051 12.923 1.00 89.69 392 MET A C 1
ATOM 3049 O O . MET A 1 392 ? 3.861 24.692 11.876 1.00 89.69 392 MET A O 1
ATOM 3053 N N . ASN A 1 393 ? 5.220 23.573 13.276 1.00 87.19 393 ASN A N 1
ATOM 3054 C CA . ASN A 1 393 ? 6.433 23.818 12.481 1.00 87.19 393 ASN A CA 1
ATOM 3055 C C . ASN A 1 393 ? 6.380 23.107 11.118 1.00 87.19 393 ASN A C 1
ATOM 3057 O O . ASN A 1 393 ? 7.153 23.441 10.215 1.00 87.19 393 ASN A O 1
ATOM 3061 N N . LYS A 1 394 ? 5.500 22.112 10.969 1.00 82.81 394 LYS A N 1
ATOM 3062 C CA . LYS A 1 394 ? 5.163 21.464 9.707 1.00 82.81 394 LYS A CA 1
ATOM 3063 C C . LYS A 1 394 ? 3.655 21.189 9.620 1.00 82.81 394 LYS A C 1
ATOM 3065 O O . LYS A 1 394 ? 2.968 21.056 10.623 1.00 82.81 394 LYS A O 1
ATOM 3070 N N . GLY A 1 395 ? 3.135 21.104 8.395 1.00 79.56 395 GLY A N 1
ATOM 3071 C CA . GLY A 1 395 ? 1.777 20.635 8.140 1.00 79.56 395 GLY A CA 1
ATOM 3072 C C . GLY A 1 395 ? 1.616 19.127 8.322 1.00 79.56 395 GLY A C 1
ATOM 3073 O O . GLY A 1 395 ? 2.416 18.349 7.795 1.00 79.56 395 GLY A O 1
ATOM 3074 N N . HIS A 1 396 ? 0.563 18.735 9.034 1.00 81.69 396 HIS A N 1
ATOM 3075 C CA . HIS A 1 396 ? 0.280 17.362 9.447 1.00 81.69 396 HIS A CA 1
ATOM 3076 C C . HIS A 1 396 ? -1.155 16.984 9.061 1.00 81.69 396 HIS 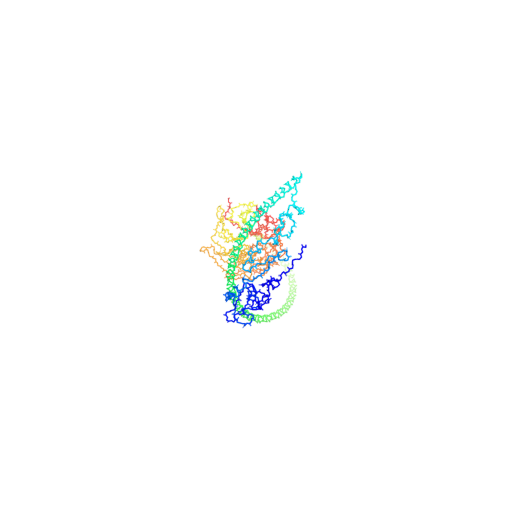A C 1
ATOM 3078 O O . HIS A 1 396 ? -2.111 17.593 9.530 1.00 81.69 396 HIS A O 1
ATOM 3084 N N . SER A 1 397 ? -1.311 15.969 8.210 1.00 85.12 397 SER A N 1
ATOM 3085 C CA . SER A 1 397 ? -2.609 15.419 7.796 1.00 85.12 397 SER A CA 1
ATOM 3086 C C . SER A 1 397 ? -2.560 13.898 7.876 1.00 85.12 397 SER A C 1
ATOM 3088 O O . SER A 1 397 ? -1.641 13.294 7.325 1.00 85.12 397 SER A O 1
ATOM 3090 N N . GLY A 1 398 ? -3.512 13.279 8.577 1.00 84.44 398 GLY A N 1
ATOM 3091 C CA . GLY A 1 398 ? -3.399 11.860 8.941 1.00 84.44 398 GLY A CA 1
ATOM 3092 C C . GLY A 1 398 ? -2.253 11.564 9.905 1.00 84.44 398 GLY A C 1
ATOM 3093 O O . GLY A 1 398 ? -1.657 10.490 9.837 1.00 84.44 398 GLY A O 1
ATOM 3094 N N . ALA A 1 399 ? -1.961 12.531 10.774 1.00 91.19 399 ALA A N 1
ATOM 3095 C CA . ALA A 1 399 ? -1.259 12.306 12.028 1.00 91.19 399 ALA A CA 1
ATOM 3096 C C . ALA A 1 399 ? -2.203 11.664 13.064 1.00 91.19 399 ALA A C 1
ATOM 3098 O O . ALA A 1 399 ? -3.419 11.651 12.868 1.00 91.19 399 ALA A O 1
ATOM 3099 N N . SER A 1 400 ? -1.630 11.200 14.171 1.00 92.94 400 SER A N 1
ATOM 3100 C CA . SER A 1 400 ? -2.342 10.889 15.417 1.00 92.94 400 SER A CA 1
ATOM 3101 C C . SER A 1 400 ? -1.924 11.885 16.503 1.00 92.94 400 SER A C 1
ATOM 3103 O O . SER A 1 400 ? -0.825 12.444 16.429 1.00 92.94 400 SER A O 1
ATOM 3105 N N . SER A 1 401 ? -2.761 12.090 17.519 1.00 93.50 401 SER A N 1
ATOM 3106 C CA . SER A 1 401 ? -2.422 12.880 18.709 1.00 93.50 401 SER A CA 1
ATOM 3107 C C . SER A 1 401 ? -2.676 12.123 20.012 1.00 93.50 401 SER A C 1
ATOM 3109 O O . SER A 1 401 ? -3.249 11.033 20.000 1.00 93.50 401 SER A O 1
ATOM 3111 N N . PHE A 1 402 ? -2.155 12.675 21.108 1.00 91.94 402 PHE A N 1
ATOM 3112 C CA . PHE A 1 402 ? -2.538 12.372 22.490 1.00 91.94 402 PHE A CA 1
ATOM 3113 C C . PHE A 1 402 ? -2.008 13.481 23.416 1.00 91.94 402 PHE A C 1
ATOM 3115 O O . PHE A 1 402 ? -1.039 14.171 23.080 1.00 91.94 402 PHE A O 1
ATOM 3122 N N . ILE A 1 403 ? -2.560 13.595 24.626 1.00 89.69 403 ILE A N 1
ATOM 3123 C CA . ILE A 1 403 ? -1.957 14.368 25.726 1.00 89.69 403 ILE A CA 1
ATOM 3124 C C . ILE A 1 403 ? -1.073 13.478 26.612 1.00 89.69 403 ILE A C 1
ATOM 3126 O O . ILE A 1 403 ? -1.448 12.366 26.988 1.00 89.69 403 ILE A O 1
ATOM 3130 N N . TYR A 1 404 ? 0.099 13.989 26.993 1.00 87.94 404 TYR A N 1
ATOM 3131 C CA . TYR A 1 404 ? 0.979 13.399 28.003 1.00 87.94 404 TYR A CA 1
ATOM 3132 C C . TYR A 1 404 ? 1.703 14.501 28.790 1.00 87.94 404 TYR A C 1
ATOM 3134 O O . TYR A 1 404 ? 2.290 15.400 28.197 1.00 87.94 404 TYR A O 1
ATOM 3142 N N . ASN A 1 405 ? 1.678 14.426 30.127 1.00 85.75 405 ASN A N 1
ATOM 3143 C CA . ASN A 1 405 ? 2.283 15.411 31.042 1.00 85.75 405 ASN A CA 1
ATOM 3144 C C . ASN A 1 405 ? 1.917 16.880 30.727 1.00 85.75 405 ASN A C 1
ATOM 3146 O O . ASN A 1 405 ? 2.795 17.735 30.671 1.00 85.75 405 ASN A O 1
ATOM 3150 N N . ASP A 1 406 ? 0.627 17.165 30.504 1.00 86.81 406 ASP A N 1
ATOM 3151 C CA . ASP A 1 406 ? 0.115 18.494 30.113 1.00 86.81 406 ASP A CA 1
ATOM 3152 C C . ASP A 1 406 ? 0.723 19.059 28.802 1.00 86.81 406 ASP A C 1
ATOM 3154 O O . ASP A 1 406 ? 0.638 20.256 28.530 1.00 86.81 406 ASP A O 1
ATOM 3158 N N . GLN A 1 407 ? 1.296 18.197 27.952 1.00 90.06 407 GLN A N 1
ATOM 3159 C CA . GLN A 1 407 ? 1.705 18.521 26.583 1.00 90.06 407 GLN A CA 1
ATOM 3160 C C . GLN A 1 407 ? 0.853 17.741 25.575 1.00 90.06 407 GLN A C 1
ATOM 3162 O O . GLN A 1 407 ? 0.636 16.538 25.740 1.00 90.06 407 GLN A O 1
ATOM 3167 N N . ILE A 1 408 ? 0.417 18.398 24.500 1.00 92.88 408 ILE A N 1
ATOM 3168 C CA . ILE A 1 408 ? -0.154 17.728 23.322 1.00 92.88 408 ILE A CA 1
ATOM 3169 C C . ILE A 1 408 ? 0.992 17.226 22.451 1.00 92.88 408 ILE A C 1
ATOM 3171 O O . ILE A 1 408 ? 1.913 17.981 22.143 1.00 92.88 408 ILE A O 1
ATOM 3175 N N . PHE A 1 409 ? 0.915 15.975 22.012 1.00 93.25 409 PHE A N 1
ATOM 3176 C CA . PHE A 1 409 ? 1.800 15.383 21.015 1.00 93.25 409 PHE A CA 1
ATOM 3177 C C . PHE A 1 409 ? 1.047 15.227 19.692 1.00 93.25 409 PHE A C 1
ATOM 3179 O O . PHE A 1 409 ? -0.094 14.776 19.679 1.00 93.25 409 PHE A O 1
ATOM 3186 N N . VAL A 1 410 ? 1.704 15.541 18.574 1.00 93.94 410 VAL A N 1
ATOM 3187 C CA . VAL A 1 410 ? 1.225 15.264 17.210 1.00 93.94 410 VAL A CA 1
ATOM 3188 C C . VAL A 1 410 ? 2.272 14.420 16.492 1.00 93.94 410 VAL A C 1
ATOM 3190 O O . VAL A 1 410 ? 3.449 14.782 16.437 1.00 93.94 410 VAL A O 1
ATOM 3193 N N . VAL A 1 411 ? 1.854 13.267 15.970 1.00 92.81 411 VAL A N 1
ATOM 3194 C CA . VAL A 1 411 ? 2.742 12.179 15.546 1.00 92.81 411 VAL A CA 1
ATOM 3195 C C . VAL A 1 411 ? 2.480 11.778 14.093 1.00 92.81 411 VAL A C 1
ATOM 3197 O O . VAL A 1 411 ? 1.354 11.459 13.722 1.00 92.81 411 VAL A O 1
ATOM 3200 N N . GLY A 1 412 ? 3.538 11.751 13.272 1.00 90.44 412 GLY A N 1
ATOM 3201 C CA . GLY A 1 412 ? 3.496 11.252 11.889 1.00 90.44 412 GLY A CA 1
ATOM 3202 C C . GLY A 1 412 ? 2.551 12.033 10.964 1.00 90.44 412 GLY A C 1
ATOM 3203 O O . GLY A 1 412 ? 2.300 13.213 11.178 1.00 90.44 412 GLY A O 1
ATOM 3204 N N . GLY A 1 413 ? 2.054 11.410 9.893 1.00 87.62 413 GLY A N 1
ATOM 3205 C CA . GLY A 1 413 ? 1.222 12.078 8.882 1.00 87.62 413 GLY A CA 1
ATOM 3206 C C . GLY A 1 413 ? 2.018 12.945 7.897 1.00 87.62 413 GLY A C 1
ATOM 3207 O O . GLY A 1 413 ? 3.179 13.292 8.142 1.00 87.62 413 GLY A O 1
ATOM 3208 N N . ALA A 1 414 ? 1.403 13.302 6.765 1.00 83.19 414 ALA A N 1
ATOM 3209 C CA . ALA A 1 414 ? 2.012 14.048 5.654 1.00 83.19 414 ALA A CA 1
ATOM 3210 C C . ALA A 1 414 ? 3.412 13.534 5.215 1.00 83.19 414 ALA A C 1
ATOM 3212 O O . ALA A 1 414 ? 4.355 14.315 5.001 1.00 83.19 414 ALA A O 1
ATOM 3213 N N . GLY A 1 415 ? 3.579 12.209 5.134 1.00 81.75 415 GLY A N 1
ATOM 3214 C CA . GLY A 1 415 ? 4.826 11.523 4.774 1.00 81.75 415 GLY A CA 1
ATOM 3215 C C . GLY A 1 415 ? 5.972 11.723 5.773 1.00 81.75 415 GLY A C 1
ATOM 3216 O O . GLY A 1 415 ? 7.156 11.586 5.423 1.00 81.75 415 GLY A O 1
ATOM 3217 N N . THR A 1 416 ? 5.659 12.114 7.010 1.00 85.19 416 THR A N 1
ATOM 3218 C CA . THR A 1 416 ? 6.649 12.370 8.059 1.00 85.19 416 THR A CA 1
ATOM 3219 C C . THR A 1 416 ? 6.905 11.155 8.943 1.00 85.19 416 THR A C 1
ATOM 3221 O O . THR A 1 416 ? 6.194 10.155 8.918 1.00 85.19 416 THR A O 1
ATOM 3224 N N . LYS A 1 417 ? 7.973 11.272 9.736 1.00 87.56 417 LYS A N 1
ATOM 3225 C CA . LYS A 1 417 ? 8.236 10.445 10.916 1.00 87.56 417 LYS A CA 1
ATOM 3226 C C . LYS A 1 417 ? 8.515 11.301 12.154 1.00 87.56 417 LYS A C 1
ATOM 3228 O O . LYS A 1 417 ? 9.195 10.854 13.072 1.00 87.56 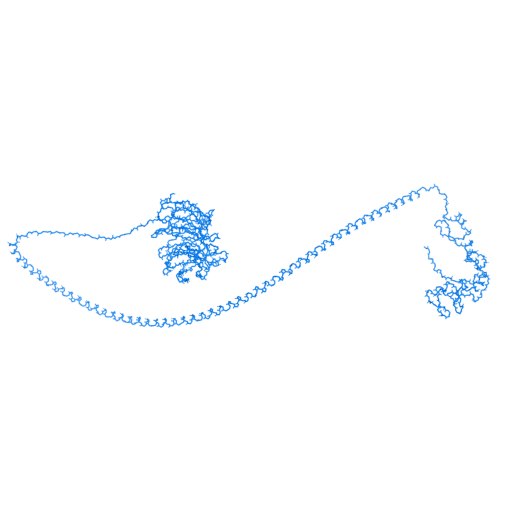417 LYS A O 1
ATOM 3233 N N . THR A 1 418 ? 8.114 12.571 12.106 1.00 89.38 418 THR A N 1
ATOM 3234 C CA . THR A 1 418 ? 8.367 13.564 13.152 1.00 89.38 418 THR A CA 1
ATOM 3235 C C . THR A 1 418 ? 7.277 13.516 14.207 1.00 89.38 418 THR A C 1
ATOM 3237 O O . THR A 1 418 ? 6.162 13.067 13.946 1.00 89.38 418 THR A O 1
ATOM 3240 N N . ILE A 1 419 ? 7.642 13.983 15.393 1.00 91.69 419 ILE A N 1
ATOM 3241 C CA . ILE A 1 419 ? 6.736 14.237 16.500 1.00 91.69 419 ILE A CA 1
ATOM 3242 C C . ILE A 1 419 ? 6.913 15.716 16.848 1.00 91.69 419 ILE A C 1
ATOM 3244 O O . ILE A 1 419 ? 8.046 16.177 17.017 1.00 91.69 419 ILE A O 1
ATOM 3248 N N . GLU A 1 420 ? 5.817 16.461 16.912 1.00 93.38 420 GLU A N 1
ATOM 3249 C CA . GLU A 1 420 ? 5.799 17.824 17.444 1.00 93.38 420 GLU A CA 1
ATOM 3250 C C . GLU A 1 420 ? 5.007 17.848 18.752 1.00 93.38 420 GLU A C 1
ATOM 3252 O O . GLU A 1 420 ? 4.072 17.068 18.930 1.00 93.38 420 GLU A O 1
ATOM 3257 N N . THR A 1 421 ? 5.417 18.705 19.683 1.00 93.56 421 THR A N 1
ATOM 3258 C CA . THR A 1 421 ? 4.766 18.885 20.981 1.00 93.56 421 THR A CA 1
ATOM 3259 C C . THR A 1 421 ? 4.346 20.328 21.198 1.00 93.56 421 THR A C 1
ATOM 3261 O O . THR A 1 421 ? 5.031 21.254 20.762 1.00 93.56 421 THR A O 1
ATOM 3264 N N . LEU A 1 422 ? 3.237 20.514 21.906 1.00 93.00 422 LEU A N 1
ATOM 3265 C CA . LEU A 1 422 ? 2.752 21.800 22.387 1.00 93.00 422 LEU A CA 1
ATOM 3266 C C . LEU A 1 422 ? 2.582 21.714 23.904 1.00 93.00 422 LEU A C 1
ATOM 3268 O O . LEU A 1 422 ? 1.759 20.936 24.381 1.00 93.00 422 LEU A O 1
ATOM 3272 N N . ASP A 1 423 ? 3.362 22.487 24.658 1.00 89.44 423 ASP A N 1
ATOM 3273 C CA . ASP A 1 423 ? 3.221 22.555 26.115 1.00 89.44 423 ASP A CA 1
ATOM 3274 C C . ASP A 1 423 ? 2.081 23.510 26.493 1.00 89.44 423 ASP A C 1
ATOM 3276 O O . ASP A 1 423 ? 2.072 24.662 26.057 1.00 89.44 423 ASP A O 1
ATOM 3280 N N . LEU A 1 424 ? 1.114 23.025 27.279 1.00 85.25 424 LEU A N 1
ATOM 3281 C CA . LEU A 1 424 ? -0.066 23.792 27.692 1.00 85.25 424 LEU A CA 1
ATOM 3282 C C . LEU A 1 424 ? 0.172 24.624 28.965 1.00 85.25 424 LEU A C 1
ATOM 3284 O O . LEU A 1 424 ? -0.682 25.422 29.352 1.00 85.25 424 LEU A O 1
ATOM 3288 N N . ASN A 1 425 ? 1.319 24.457 29.632 1.00 81.56 425 ASN A N 1
ATOM 3289 C CA . ASN A 1 425 ? 1.684 25.227 30.824 1.00 81.56 425 ASN A CA 1
ATOM 3290 C C . ASN A 1 425 ? 2.289 26.597 30.477 1.00 81.56 425 ASN A C 1
ATOM 3292 O O . ASN A 1 425 ? 2.280 27.503 31.320 1.00 81.56 425 ASN A O 1
ATOM 3296 N N . GLU A 1 426 ? 2.822 26.733 29.261 1.00 81.38 426 GLU A N 1
ATOM 3297 C CA . GLU A 1 426 ? 3.448 27.949 28.748 1.00 81.38 426 GLU A CA 1
ATOM 3298 C C . GLU A 1 426 ? 2.422 29.054 28.479 1.00 81.38 426 GLU A C 1
ATOM 3300 O O . GLU A 1 426 ? 1.365 28.824 27.893 1.00 81.38 426 GLU A O 1
ATOM 3305 N N . LEU A 1 427 ? 2.757 30.291 28.867 1.00 75.88 427 LEU A N 1
ATOM 3306 C CA . LEU A 1 427 ? 1.895 31.461 28.633 1.00 75.88 427 LEU A CA 1
ATOM 3307 C C . LEU A 1 427 ? 1.726 31.772 27.140 1.00 75.88 427 LEU A C 1
ATOM 3309 O O . LEU A 1 427 ? 0.698 32.306 26.734 1.00 75.88 427 LEU A O 1
ATOM 3313 N N . VAL A 1 428 ? 2.732 31.439 26.328 1.00 82.31 428 VAL A N 1
ATOM 3314 C CA . VAL A 1 428 ? 2.699 31.577 24.871 1.00 82.31 428 VAL A CA 1
ATOM 3315 C C . VAL A 1 428 ? 2.856 30.189 24.266 1.00 82.31 428 VAL A C 1
ATOM 3317 O O . VAL A 1 428 ? 3.972 29.698 24.089 1.00 82.31 428 VAL A O 1
ATOM 3320 N N . LEU A 1 429 ? 1.719 29.567 23.949 1.00 86.94 429 LEU A N 1
ATOM 3321 C CA . LEU A 1 429 ? 1.635 28.276 23.265 1.00 86.94 429 LEU A CA 1
ATOM 3322 C C . LEU A 1 429 ? 2.577 28.249 22.052 1.00 86.94 429 LEU A C 1
ATOM 3324 O O . LEU A 1 429 ? 2.427 29.053 21.128 1.00 86.94 429 LEU A O 1
ATOM 3328 N N . LYS A 1 430 ? 3.535 27.317 22.024 1.00 90.31 430 LYS A N 1
ATOM 3329 C CA . LYS A 1 430 ? 4.525 27.194 20.946 1.00 90.31 430 LYS A CA 1
ATOM 3330 C C . LYS A 1 430 ? 4.852 25.738 20.626 1.00 90.31 430 LYS A C 1
ATOM 3332 O O . LYS A 1 430 ? 5.307 24.993 21.489 1.00 90.31 430 LYS A O 1
ATOM 3337 N N . TRP A 1 431 ? 4.705 25.371 19.356 1.00 93.31 431 TRP A N 1
ATOM 3338 C CA . TRP A 1 431 ? 5.068 24.047 18.858 1.00 93.31 431 TRP A CA 1
ATOM 3339 C C . TRP A 1 431 ? 6.582 23.831 18.832 1.00 93.31 431 TRP A C 1
ATOM 3341 O O . TRP A 1 431 ? 7.336 24.624 18.261 1.00 93.31 431 TRP A O 1
ATOM 3351 N N . MET A 1 432 ? 7.023 22.714 19.398 1.00 93.31 432 MET A N 1
ATOM 3352 C CA . MET A 1 432 ? 8.418 22.294 19.495 1.00 93.31 432 MET A CA 1
ATOM 3353 C C . MET A 1 432 ? 8.612 20.925 18.835 1.00 93.31 432 MET A C 1
ATOM 3355 O O . MET A 1 432 ? 7.698 20.110 18.766 1.00 93.31 432 MET A O 1
ATOM 3359 N N . LYS A 1 433 ? 9.819 20.647 18.331 1.00 92.56 433 LYS A N 1
ATOM 3360 C CA . LYS A 1 433 ? 10.143 19.352 17.709 1.00 92.56 433 LYS A CA 1
ATOM 3361 C C . LYS A 1 433 ? 10.647 18.381 18.767 1.00 92.56 433 LYS A C 1
ATOM 3363 O O . LYS A 1 433 ? 11.716 18.594 19.337 1.00 92.56 433 LYS A O 1
ATOM 3368 N N . TYR A 1 434 ? 9.909 17.301 18.987 1.00 90.88 434 TYR A N 1
ATOM 3369 C CA . TYR A 1 434 ? 10.318 16.233 19.890 1.00 90.88 434 TYR A CA 1
ATOM 3370 C C . TYR A 1 434 ? 11.453 15.403 19.243 1.00 90.88 434 TYR A C 1
ATOM 3372 O O . TYR A 1 434 ? 11.436 15.175 18.029 1.00 90.88 434 TYR A O 1
ATOM 3380 N N . PRO A 1 435 ? 12.476 14.953 20.000 1.00 87.44 435 PRO A N 1
ATOM 3381 C CA . PRO A 1 435 ? 13.634 14.258 19.423 1.00 87.44 435 PRO A CA 1
ATOM 3382 C C . PRO A 1 435 ? 13.305 12.855 18.882 1.00 87.44 435 PRO A C 1
ATOM 3384 O O . PRO A 1 435 ? 13.970 12.383 17.952 1.00 87.44 435 PRO A O 1
ATOM 3387 N N . GLY A 1 436 ? 12.284 12.201 19.449 1.00 85.94 436 GLY A N 1
ATOM 3388 C CA . GLY A 1 436 ? 11.781 10.897 19.017 1.00 85.94 436 GLY A CA 1
ATOM 3389 C C . GLY A 1 436 ? 11.140 10.919 17.631 1.00 85.94 436 GLY A C 1
ATOM 3390 O O . GLY A 1 436 ? 10.600 11.931 17.186 1.00 85.94 436 GLY A O 1
ATOM 3391 N N . LYS A 1 437 ? 11.230 9.788 16.927 1.00 88.88 437 LYS A N 1
ATOM 3392 C CA . LYS A 1 437 ? 10.781 9.633 15.537 1.00 88.88 437 LYS A CA 1
ATOM 3393 C C . LYS A 1 437 ? 10.116 8.276 15.345 1.00 88.88 437 LYS A C 1
ATOM 3395 O O . LYS A 1 437 ? 10.543 7.293 15.948 1.00 88.88 437 LYS A O 1
ATOM 3400 N N . LEU A 1 438 ? 9.116 8.223 14.469 1.00 86.88 438 LEU A N 1
ATOM 3401 C CA . LEU A 1 438 ? 8.462 6.973 14.077 1.00 86.88 438 LEU A CA 1
ATOM 3402 C C . LEU A 1 438 ? 9.433 6.023 13.345 1.00 86.88 438 LEU A C 1
ATOM 3404 O O . LEU A 1 438 ? 10.392 6.493 12.714 1.00 86.88 438 LEU A O 1
ATOM 3408 N N . PRO A 1 439 ? 9.194 4.694 13.391 1.00 79.62 439 PRO A N 1
ATOM 3409 C CA . PRO A 1 439 ? 10.047 3.704 12.726 1.00 79.62 439 PRO A CA 1
ATOM 3410 C C . PRO A 1 439 ? 10.127 3.898 11.204 1.00 79.62 439 PRO A C 1
ATOM 3412 O O . PRO A 1 439 ? 11.171 3.641 10.607 1.00 79.62 439 PRO A O 1
ATOM 3415 N N . TYR A 1 440 ? 9.059 4.395 10.580 1.00 82.56 440 TYR A N 1
ATOM 3416 C CA . TYR A 1 440 ? 8.956 4.637 9.140 1.00 82.56 440 TYR A CA 1
ATOM 3417 C C . TYR A 1 440 ? 8.242 5.976 8.859 1.00 82.56 440 TYR A C 1
ATOM 3419 O O . TYR A 1 440 ? 7.865 6.686 9.790 1.00 82.56 440 TYR A O 1
ATOM 3427 N N . ARG A 1 441 ? 8.098 6.357 7.580 1.00 84.81 441 ARG A N 1
ATOM 3428 C CA . ARG A 1 441 ? 7.321 7.537 7.148 1.00 84.81 441 ARG A CA 1
ATOM 3429 C C . ARG A 1 441 ? 5.896 7.130 6.794 1.00 84.81 441 ARG A C 1
ATOM 3431 O O . ARG A 1 441 ? 5.748 6.292 5.905 1.00 84.81 441 ARG A O 1
ATOM 3438 N N . GLY A 1 442 ? 4.875 7.717 7.409 1.00 82.31 442 GLY A N 1
ATOM 3439 C CA . GLY A 1 442 ? 3.511 7.310 7.087 1.00 82.31 442 GLY A CA 1
ATOM 3440 C C . GLY A 1 442 ? 2.381 8.081 7.748 1.00 82.31 442 GLY A C 1
ATOM 3441 O O . GLY A 1 442 ? 2.570 8.848 8.695 1.00 82.31 442 GLY A O 1
ATOM 3442 N N . ASP A 1 443 ? 1.198 7.811 7.212 1.00 88.12 443 ASP A N 1
ATOM 3443 C CA . ASP A 1 443 ? -0.051 8.536 7.410 1.00 88.12 443 ASP A CA 1
ATOM 3444 C C . ASP A 1 443 ? -1.150 7.535 7.794 1.00 88.12 443 ASP A C 1
ATOM 3446 O O . ASP A 1 443 ? -1.034 6.338 7.533 1.00 88.12 443 ASP A O 1
ATOM 3450 N N . ASP A 1 444 ? -2.239 8.008 8.397 1.00 92.25 444 ASP A N 1
ATOM 3451 C CA . ASP A 1 444 ? -3.412 7.185 8.733 1.00 92.25 444 ASP A CA 1
ATOM 3452 C C . ASP A 1 444 ? -3.086 5.949 9.607 1.00 92.25 444 ASP A C 1
ATOM 3454 O O . ASP A 1 444 ? -3.734 4.899 9.511 1.00 92.25 444 ASP A O 1
ATOM 3458 N N . HIS A 1 445 ? -2.047 6.086 10.431 1.00 93.06 445 HIS A N 1
ATOM 3459 C CA . HIS A 1 445 ? -1.728 5.241 11.579 1.00 93.06 445 HIS A CA 1
ATOM 3460 C C . HIS A 1 445 ? -2.462 5.778 12.818 1.00 93.06 445 HIS A C 1
ATOM 3462 O O . HIS A 1 445 ? -2.989 6.890 12.780 1.00 93.06 445 HIS A O 1
ATOM 3468 N N . GLN A 1 446 ? -2.447 5.028 13.918 1.00 94.44 446 GLN A N 1
ATOM 3469 C CA . GLN A 1 446 ? -2.861 5.543 15.225 1.00 94.44 446 GLN A CA 1
ATOM 3470 C C . GLN A 1 446 ? -1.720 5.453 16.237 1.00 94.44 446 GLN A C 1
ATOM 3472 O O . GLN A 1 446 ? -0.874 4.555 16.168 1.00 94.44 446 GLN A O 1
ATOM 3477 N N . THR A 1 447 ? -1.703 6.373 17.198 1.00 93.88 447 THR A N 1
ATOM 3478 C CA . THR A 1 447 ? -0.846 6.304 18.383 1.00 93.88 447 THR A CA 1
ATOM 3479 C C . THR A 1 447 ? -1.661 6.536 19.637 1.00 93.88 447 THR A C 1
ATOM 3481 O O . THR A 1 447 ? -2.418 7.495 19.701 1.00 93.88 447 THR A O 1
ATOM 3484 N N . VAL A 1 448 ? -1.434 5.720 20.661 1.00 93.38 448 VAL A N 1
ATOM 3485 C CA . VAL A 1 448 ? -2.061 5.892 21.976 1.00 93.38 448 VAL A CA 1
ATOM 3486 C C . VAL A 1 448 ? -1.002 6.008 23.068 1.00 93.38 448 VAL A C 1
ATOM 3488 O O . VAL A 1 448 ? 0.003 5.288 23.054 1.00 93.38 448 VAL A O 1
ATOM 3491 N N . ALA A 1 449 ? -1.221 6.907 24.026 1.00 90.81 449 ALA A N 1
ATOM 3492 C CA . ALA A 1 449 ? -0.379 7.025 25.210 1.00 90.81 449 ALA A CA 1
ATOM 3493 C C . ALA A 1 449 ? -0.661 5.871 26.185 1.00 90.81 449 ALA A C 1
ATOM 3495 O O . ALA A 1 449 ? -1.807 5.625 26.563 1.00 90.81 449 ALA A O 1
ATOM 3496 N N . TYR A 1 450 ? 0.390 5.180 26.625 1.00 90.50 450 TYR A N 1
ATOM 3497 C CA . TYR A 1 450 ? 0.305 4.146 27.651 1.00 90.50 450 TYR A CA 1
ATOM 3498 C C . TYR A 1 450 ? 1.516 4.221 28.584 1.00 90.50 450 TYR A C 1
ATOM 3500 O O . TYR A 1 450 ? 2.650 3.909 28.210 1.00 90.50 450 TYR A O 1
ATOM 3508 N N . GLN A 1 451 ? 1.268 4.614 29.837 1.00 86.19 451 GLN A N 1
ATOM 3509 C CA . GLN A 1 451 ? 2.315 4.895 30.824 1.00 86.19 451 GLN A CA 1
ATOM 3510 C C . GLN A 1 451 ? 3.290 5.961 30.274 1.00 86.19 451 GLN A C 1
ATOM 3512 O O . GLN A 1 451 ? 2.849 7.015 29.836 1.00 86.19 451 GLN A O 1
ATOM 3517 N N . GLN A 1 452 ? 4.601 5.699 30.270 1.00 86.81 452 GLN A N 1
ATOM 3518 C CA . GLN A 1 452 ? 5.640 6.602 29.744 1.00 86.81 452 GLN A CA 1
ATOM 3519 C C . GLN A 1 452 ? 6.054 6.258 28.296 1.00 86.81 452 GLN A C 1
ATOM 3521 O O . GLN A 1 452 ? 7.212 6.440 27.908 1.00 86.81 452 GLN A O 1
ATOM 3526 N N . ARG A 1 453 ? 5.155 5.652 27.512 1.00 90.88 453 ARG A N 1
ATOM 3527 C CA . ARG A 1 453 ? 5.423 5.155 26.154 1.00 90.88 453 ARG A CA 1
ATOM 3528 C C . ARG A 1 453 ? 4.233 5.460 25.247 1.00 90.88 453 ARG A C 1
ATOM 3530 O O . ARG A 1 453 ? 3.099 5.517 25.716 1.00 90.88 453 ARG A O 1
ATOM 3537 N N . ILE A 1 454 ? 4.485 5.609 23.952 1.00 92.25 454 ILE A N 1
ATOM 3538 C CA . ILE A 1 454 ? 3.426 5.569 22.936 1.00 92.25 454 ILE A CA 1
ATOM 3539 C C . ILE A 1 454 ? 3.375 4.176 22.330 1.00 92.25 454 ILE A C 1
ATOM 3541 O O . ILE A 1 454 ? 4.424 3.582 22.080 1.00 92.25 454 ILE A O 1
ATOM 3545 N N . ILE A 1 455 ? 2.174 3.673 22.065 1.00 94.44 455 ILE A N 1
ATOM 3546 C CA . ILE A 1 455 ? 1.954 2.485 21.241 1.00 94.44 455 ILE A CA 1
ATOM 3547 C C . ILE A 1 455 ? 1.505 2.981 19.867 1.00 94.44 455 ILE A C 1
ATOM 3549 O O . ILE A 1 455 ? 0.421 3.540 19.733 1.00 94.44 455 ILE A O 1
ATOM 3553 N N . HIS A 1 456 ? 2.361 2.814 18.862 1.00 94.19 456 HIS A N 1
ATOM 3554 C CA . HIS A 1 456 ? 2.106 3.181 17.470 1.00 94.19 456 HIS A CA 1
ATOM 3555 C C . HIS A 1 456 ? 1.642 1.947 16.684 1.00 94.19 456 HIS A C 1
ATOM 3557 O O . HIS A 1 456 ? 2.301 0.903 16.733 1.00 94.19 456 HIS A O 1
ATOM 3563 N N . ILE A 1 457 ? 0.515 2.068 15.978 1.00 94.88 457 ILE A N 1
ATOM 3564 C CA . ILE A 1 457 ? -0.281 0.952 15.454 1.00 94.88 457 ILE A CA 1
ATOM 3565 C C . ILE A 1 457 ? -0.601 1.160 13.971 1.00 94.88 457 ILE A C 1
ATOM 3567 O O . ILE A 1 457 ? -1.211 2.160 13.585 1.00 94.88 457 ILE A O 1
ATOM 3571 N N . GLY A 1 458 ? -0.252 0.159 13.154 1.00 92.81 458 GLY A N 1
ATOM 3572 C CA . GLY A 1 458 ? -0.652 0.082 11.746 1.00 92.81 458 GLY A CA 1
ATOM 3573 C C . GLY A 1 458 ? -0.238 1.318 10.945 1.00 92.81 458 GLY A C 1
ATOM 3574 O O . GLY A 1 458 ? 0.758 1.946 11.290 1.00 92.81 458 GLY A O 1
ATOM 3575 N N . GLY A 1 459 ? -0.977 1.640 9.881 1.00 91.38 459 GLY A N 1
ATOM 3576 C CA . GLY A 1 459 ? -0.802 2.849 9.066 1.00 91.38 459 GLY A CA 1
ATOM 3577 C C . GLY A 1 459 ? -0.470 2.612 7.593 1.00 91.38 459 GLY A C 1
ATOM 3578 O O . GLY A 1 459 ? -0.085 1.513 7.183 1.00 91.38 459 GLY A O 1
ATOM 3579 N N . TYR A 1 460 ? -0.613 3.668 6.789 1.00 85.75 460 TYR A N 1
ATOM 3580 C CA . TYR A 1 460 ? -0.094 3.744 5.426 1.00 85.75 460 TYR A CA 1
ATOM 3581 C C . TYR A 1 460 ? 1.369 4.205 5.481 1.00 85.75 460 TYR A C 1
ATOM 3583 O O . TYR A 1 460 ? 1.671 5.390 5.623 1.00 85.75 460 TYR A O 1
ATOM 3591 N N . ASN A 1 461 ? 2.285 3.246 5.408 1.00 80.88 461 ASN A N 1
ATOM 3592 C CA . ASN A 1 461 ? 3.714 3.492 5.233 1.00 80.88 461 ASN A CA 1
ATOM 3593 C C . ASN A 1 461 ? 3.992 3.728 3.737 1.00 80.88 461 ASN A C 1
ATOM 3595 O O . ASN A 1 461 ? 3.287 3.191 2.894 1.00 80.88 461 ASN A O 1
ATOM 3599 N N . TYR A 1 462 ? 5.007 4.506 3.368 1.00 75.81 462 TYR A N 1
ATOM 3600 C CA . TYR A 1 462 ? 5.344 4.686 1.949 1.00 75.81 462 TYR A CA 1
ATOM 3601 C C . TYR A 1 462 ? 6.116 3.492 1.358 1.00 75.81 462 TYR A C 1
ATOM 3603 O O . TYR A 1 462 ? 6.011 3.254 0.155 1.00 75.81 462 TYR A O 1
ATOM 3611 N N . ASP A 1 463 ? 6.835 2.718 2.181 1.00 68.56 463 ASP A N 1
ATOM 3612 C CA . ASP A 1 463 ? 7.542 1.501 1.754 1.00 68.56 463 ASP A CA 1
ATOM 3613 C C . ASP A 1 463 ? 7.743 0.498 2.917 1.00 68.56 463 ASP A C 1
ATOM 3615 O O . ASP A 1 463 ? 8.502 0.800 3.847 1.00 68.56 463 ASP A O 1
ATOM 3619 N N . PRO A 1 464 ? 7.079 -0.681 2.926 1.00 67.38 464 PRO A N 1
ATOM 3620 C CA . PRO A 1 464 ? 5.986 -1.107 2.042 1.00 67.38 464 PRO A CA 1
ATOM 3621 C C . PRO A 1 464 ? 4.669 -0.369 2.349 1.00 67.38 464 PRO A C 1
ATOM 3623 O O . PRO A 1 464 ? 4.472 0.098 3.464 1.00 67.38 464 PRO A O 1
ATOM 3626 N N . ARG A 1 465 ? 3.731 -0.326 1.388 1.00 76.75 465 ARG A N 1
ATOM 3627 C CA . ARG A 1 465 ? 2.539 0.563 1.399 1.00 76.75 465 ARG A CA 1
ATOM 3628 C C . ARG A 1 465 ? 1.586 0.495 2.615 1.00 76.75 465 ARG A C 1
ATOM 3630 O O . ARG A 1 465 ? 0.835 1.433 2.850 1.00 76.75 465 ARG A O 1
ATOM 3637 N N . TRP A 1 466 ? 1.573 -0.594 3.381 1.00 82.56 466 TRP A N 1
ATOM 3638 C CA . TRP A 1 466 ? 0.765 -0.717 4.604 1.00 82.56 466 TRP A CA 1
ATOM 3639 C C . TRP A 1 466 ? 1.580 -1.403 5.699 1.00 82.56 466 TRP A C 1
ATOM 3641 O O . TRP A 1 466 ? 2.329 -2.341 5.419 1.00 82.56 466 TRP A O 1
ATOM 3651 N N . SER A 1 467 ? 1.391 -0.965 6.943 1.00 87.00 467 SER A N 1
ATOM 3652 C CA . SER A 1 467 ? 2.029 -1.535 8.129 1.00 87.00 467 SER A CA 1
ATOM 3653 C C . SER A 1 467 ? 1.093 -2.483 8.884 1.00 87.00 467 SER A C 1
ATOM 3655 O O . SER A 1 467 ? -0.033 -2.124 9.227 1.00 87.00 467 SER A O 1
ATOM 3657 N N . ASP A 1 468 ? 1.594 -3.679 9.190 1.00 90.38 468 ASP A N 1
ATOM 3658 C CA . ASP A 1 468 ? 1.078 -4.582 10.231 1.00 90.38 468 ASP A CA 1
ATOM 3659 C C . ASP A 1 468 ? 1.786 -4.371 11.583 1.00 90.38 468 ASP A C 1
ATOM 3661 O O . ASP A 1 468 ? 1.419 -4.979 12.584 1.00 90.38 468 ASP A O 1
ATOM 3665 N N . VAL A 1 469 ? 2.812 -3.521 11.646 1.00 90.38 469 VAL A N 1
ATOM 3666 C CA . VAL A 1 469 ? 3.678 -3.393 12.821 1.00 90.38 469 VAL A CA 1
ATOM 3667 C C . VAL A 1 469 ? 2.999 -2.583 13.923 1.00 90.38 469 VAL A C 1
ATOM 3669 O O . VAL A 1 469 ? 2.615 -1.433 13.703 1.00 90.38 469 VAL A O 1
ATOM 3672 N N . ILE A 1 470 ? 2.949 -3.162 15.127 1.00 94.44 470 ILE A N 1
ATOM 3673 C CA . ILE A 1 470 ? 2.823 -2.409 16.376 1.00 94.44 470 ILE A CA 1
ATOM 3674 C C . ILE A 1 470 ? 4.234 -2.164 16.930 1.00 94.44 470 ILE A C 1
ATOM 3676 O O . ILE A 1 470 ? 5.100 -3.044 16.904 1.00 94.44 470 ILE A O 1
ATOM 3680 N N . SER A 1 471 ? 4.491 -0.962 17.434 1.00 93.94 471 SER A N 1
ATOM 3681 C CA . SER A 1 471 ? 5.780 -0.574 18.021 1.00 93.94 471 SER A CA 1
ATOM 3682 C C . SER A 1 471 ? 5.584 0.364 19.202 1.00 93.94 471 SER A C 1
ATOM 3684 O O . SER A 1 471 ? 4.761 1.274 19.116 1.00 93.94 471 SER A O 1
ATOM 3686 N N . GLU A 1 472 ? 6.377 0.200 20.259 1.00 93.88 472 GLU A N 1
ATOM 3687 C CA . GLU A 1 472 ? 6.478 1.200 21.323 1.00 93.88 472 GLU A CA 1
ATOM 3688 C C . GLU A 1 472 ? 7.652 2.156 21.089 1.00 93.88 472 GLU A C 1
ATOM 3690 O O . GLU A 1 472 ? 8.727 1.748 20.642 1.00 93.88 472 GLU A O 1
ATOM 3695 N N . LEU A 1 473 ? 7.443 3.431 21.412 1.00 93.00 473 LEU A N 1
ATOM 3696 C CA . LEU A 1 473 ? 8.485 4.455 21.511 1.00 93.00 473 LEU A CA 1
ATOM 3697 C C . LEU A 1 473 ? 8.410 5.063 22.917 1.00 93.00 473 LEU A C 1
ATOM 3699 O O . LEU A 1 473 ? 7.333 5.435 23.388 1.00 93.00 473 LEU A O 1
ATOM 3703 N N . GLN A 1 474 ? 9.546 5.131 23.603 1.00 90.75 474 GLN A N 1
ATOM 3704 C CA . GLN A 1 474 ? 9.636 5.633 24.971 1.00 90.75 474 GLN A CA 1
ATOM 3705 C C . GLN A 1 474 ? 9.636 7.168 25.001 1.00 90.75 474 GLN A C 1
ATOM 3707 O O . GLN A 1 474 ? 10.382 7.800 24.256 1.00 90.75 474 GLN A O 1
ATOM 3712 N N . LEU A 1 475 ? 8.811 7.765 25.871 1.00 86.88 475 LEU A N 1
ATOM 3713 C CA . LEU A 1 475 ? 8.673 9.224 26.004 1.00 86.88 475 LEU A CA 1
ATOM 3714 C C . LEU A 1 475 ? 9.723 9.858 26.937 1.00 86.88 475 LEU A C 1
ATOM 3716 O O . LEU A 1 475 ? 9.861 11.081 26.980 1.00 86.88 475 LEU A O 1
ATOM 3720 N N . THR A 1 476 ? 10.473 9.037 27.673 1.00 83.75 476 THR A N 1
ATOM 3721 C CA . THR A 1 476 ? 11.593 9.440 28.534 1.00 83.75 476 THR A CA 1
ATOM 3722 C C . THR A 1 476 ? 12.950 9.176 27.871 1.00 83.75 476 THR A C 1
ATOM 3724 O O . THR A 1 476 ? 13.067 8.360 26.959 1.00 83.75 476 THR A O 1
ATOM 3727 N N . SER A 1 477 ? 13.989 9.896 28.307 1.00 80.50 477 SER A N 1
ATOM 3728 C CA . SER A 1 477 ? 15.355 9.734 27.787 1.00 80.50 477 SER A CA 1
ATOM 3729 C C . SER A 1 477 ? 16.056 8.520 28.429 1.00 80.50 477 SER A C 1
ATOM 3731 O O . SER A 1 477 ? 15.936 8.361 29.645 1.00 80.50 477 SER A O 1
ATOM 3733 N N . PRO A 1 478 ? 16.816 7.694 27.680 1.00 82.94 478 PRO A N 1
ATOM 3734 C CA . PRO A 1 478 ? 17.033 7.763 26.235 1.00 82.94 478 PRO A CA 1
ATOM 3735 C C . PRO A 1 478 ? 15.788 7.333 25.448 1.00 82.94 478 PRO A C 1
ATOM 3737 O O . PRO A 1 478 ? 15.183 6.300 25.724 1.00 82.94 478 PRO A O 1
ATOM 3740 N N . VAL A 1 479 ? 15.439 8.111 24.421 1.00 85.31 479 VAL A N 1
ATOM 3741 C CA . VAL A 1 479 ? 14.271 7.845 23.570 1.00 85.31 479 VAL A CA 1
ATOM 3742 C C . VAL A 1 479 ? 14.553 6.630 22.682 1.00 85.31 479 VAL A C 1
ATOM 3744 O O . VAL A 1 479 ? 15.231 6.731 21.658 1.00 85.31 479 VAL A O 1
ATOM 3747 N N . THR A 1 480 ? 14.048 5.469 23.097 1.00 87.88 480 THR A N 1
ATOM 3748 C CA . THR A 1 480 ? 14.210 4.184 22.400 1.00 87.88 480 THR A CA 1
ATOM 3749 C C . THR A 1 480 ? 12.919 3.749 21.708 1.00 87.88 480 THR A C 1
ATOM 3751 O O . THR A 1 480 ? 11.820 4.107 22.131 1.00 87.88 480 THR A O 1
ATOM 3754 N N . MET A 1 481 ? 13.050 2.971 20.629 1.00 90.00 481 MET A N 1
ATOM 3755 C CA . MET A 1 481 ? 11.937 2.385 19.875 1.00 90.00 481 MET A CA 1
ATOM 3756 C C . MET A 1 481 ? 12.105 0.867 19.821 1.00 90.00 481 MET A C 1
ATOM 3758 O O . MET A 1 481 ? 13.203 0.372 19.557 1.00 90.00 481 MET A O 1
ATOM 3762 N N . LYS A 1 482 ? 11.017 0.131 20.051 1.00 91.06 482 LYS A N 1
ATOM 3763 C CA . LYS A 1 482 ? 10.980 -1.332 20.069 1.00 91.06 482 LYS A CA 1
ATOM 3764 C C . LYS A 1 482 ? 9.763 -1.836 19.296 1.00 91.06 482 LYS A C 1
ATOM 3766 O O . LYS A 1 482 ? 8.630 -1.436 19.561 1.00 91.06 482 LYS A O 1
ATOM 3771 N N . LYS A 1 483 ? 9.984 -2.763 18.357 1.00 92.81 483 LYS A N 1
ATOM 3772 C CA . LYS A 1 483 ? 8.890 -3.502 17.714 1.00 92.81 483 LYS A CA 1
ATOM 3773 C C . LYS A 1 483 ? 8.201 -4.394 18.753 1.00 92.81 483 LYS A C 1
ATOM 3775 O O . LYS A 1 483 ? 8.864 -5.098 19.515 1.00 92.81 483 LYS A O 1
ATOM 3780 N N . LEU A 1 484 ? 6.875 -4.325 18.775 1.00 93.19 484 LEU A N 1
ATOM 3781 C CA . LEU A 1 484 ? 5.991 -5.155 19.583 1.00 93.19 484 LEU A CA 1
ATOM 3782 C C . LEU A 1 484 ? 5.488 -6.313 18.706 1.00 93.19 484 LEU A C 1
ATOM 3784 O O . LEU A 1 484 ? 6.278 -6.910 17.972 1.00 93.19 484 LEU A O 1
ATOM 3788 N N . CYS A 1 485 ? 4.218 -6.694 18.799 1.00 90.88 485 CYS A N 1
ATOM 3789 C CA . CYS A 1 485 ? 3.639 -7.704 17.920 1.00 90.88 485 CYS A CA 1
ATOM 3790 C C . CYS A 1 485 ? 3.312 -7.139 16.521 1.00 90.88 485 CYS A C 1
ATOM 3792 O O . CYS A 1 485 ? 3.643 -5.998 16.181 1.00 90.88 485 CYS A O 1
ATOM 3794 N N . GLN A 1 486 ? 2.670 -7.961 15.696 1.00 92.06 486 GLN A N 1
ATOM 3795 C CA . GLN A 1 486 ? 2.068 -7.541 14.436 1.00 92.06 486 GLN A CA 1
ATOM 3796 C C . GLN A 1 486 ? 0.561 -7.795 14.481 1.00 92.06 486 GLN A C 1
ATOM 3798 O O . GLN A 1 486 ? 0.095 -8.730 15.139 1.00 92.06 486 GLN A O 1
ATOM 3803 N N . LEU A 1 487 ? -0.181 -6.943 13.782 1.00 93.06 487 LEU A N 1
ATOM 3804 C CA . LEU A 1 487 ? -1.574 -7.163 13.418 1.00 93.06 487 LEU A CA 1
ATOM 3805 C C . LEU A 1 487 ? -1.671 -8.415 12.519 1.00 93.06 487 LEU A C 1
ATOM 3807 O O . LEU A 1 487 ? -0.715 -8.686 11.789 1.00 93.06 487 LEU A O 1
ATOM 3811 N N . PRO A 1 488 ? -2.801 -9.152 12.518 1.00 91.06 488 PRO A N 1
ATOM 3812 C CA . PRO A 1 488 ? -3.008 -10.275 11.595 1.00 91.06 488 PRO A CA 1
ATOM 3813 C C . PRO A 1 488 ? -2.854 -9.863 10.121 1.00 91.06 488 PRO A C 1
ATOM 3815 O O . PRO A 1 488 ? -2.197 -10.552 9.348 1.00 91.06 488 PRO A O 1
ATOM 3818 N N . ASP A 1 489 ? -3.376 -8.680 9.785 1.00 88.75 489 ASP A N 1
ATOM 3819 C CA . ASP A 1 489 ? -3.252 -8.014 8.489 1.00 88.75 489 ASP A CA 1
ATOM 3820 C C . ASP A 1 489 ? -2.837 -6.546 8.683 1.00 88.75 489 ASP A C 1
ATOM 3822 O O . ASP A 1 489 ? -3.265 -5.912 9.658 1.00 88.75 489 ASP A O 1
ATOM 3826 N N . PRO A 1 490 ? -2.069 -5.946 7.751 1.00 91.94 490 PRO A N 1
ATOM 3827 C CA . PRO A 1 490 ? -1.835 -4.509 7.746 1.00 91.94 490 PRO A CA 1
ATOM 3828 C C . PRO A 1 490 ? -3.123 -3.708 7.642 1.00 91.94 490 PRO A C 1
ATOM 3830 O O . PRO A 1 490 ? -3.990 -3.999 6.816 1.00 91.94 490 PRO A O 1
ATOM 3833 N N . ARG A 1 491 ? -3.200 -2.650 8.445 1.00 94.19 491 ARG A N 1
ATOM 3834 C CA . ARG A 1 491 ? -4.416 -1.865 8.645 1.00 94.19 491 ARG A CA 1
ATOM 3835 C C . ARG A 1 491 ? -4.067 -0.387 8.691 1.00 94.19 491 ARG A C 1
ATOM 3837 O O . ARG A 1 491 ? -3.277 0.028 9.535 1.00 94.19 491 ARG A O 1
ATOM 3844 N N . SER A 1 492 ? -4.684 0.427 7.842 1.00 94.44 492 SER A N 1
ATOM 3845 C CA . SER A 1 492 ? -4.652 1.896 7.966 1.00 94.44 492 SER A CA 1
ATOM 3846 C C . SER A 1 492 ? -6.056 2.435 8.238 1.00 94.44 492 SER A C 1
ATOM 3848 O O . SER A 1 492 ? -7.027 1.683 8.145 1.00 94.44 492 SER A O 1
ATOM 3850 N N . ARG A 1 493 ? -6.178 3.720 8.596 1.00 94.88 493 ARG A N 1
ATOM 3851 C CA . ARG A 1 493 ? -7.466 4.449 8.673 1.00 94.88 493 ARG A CA 1
ATOM 3852 C C . ARG A 1 493 ? -8.463 3.876 9.692 1.00 94.88 493 ARG A C 1
ATOM 3854 O O . ARG A 1 493 ? -9.666 4.103 9.575 1.00 94.88 493 ARG A O 1
ATOM 3861 N N . HIS A 1 494 ? -7.951 3.126 10.661 1.00 96.62 494 HIS A N 1
ATOM 3862 C CA . HIS A 1 494 ? -8.676 2.570 11.799 1.00 96.62 494 HIS A CA 1
ATOM 3863 C C . HIS A 1 494 ? -8.756 3.594 12.936 1.00 96.62 494 HIS A C 1
ATOM 3865 O O . HIS A 1 494 ? -7.948 4.521 12.979 1.00 96.62 494 HIS A O 1
ATOM 3871 N N . GLY A 1 495 ? -9.686 3.407 13.870 1.00 96.38 495 GLY A N 1
ATOM 3872 C CA . GLY A 1 495 ? -9.617 4.043 15.188 1.00 96.38 495 GLY A CA 1
ATOM 3873 C C . GLY A 1 495 ? -8.837 3.170 16.171 1.00 96.38 495 GLY A C 1
ATOM 3874 O O . GLY A 1 495 ? -8.769 1.949 15.982 1.00 96.38 495 GLY A O 1
ATOM 3875 N N . ALA A 1 496 ? -8.241 3.765 17.206 1.00 96.19 496 ALA A N 1
ATOM 3876 C CA . ALA A 1 496 ? -7.615 3.008 18.287 1.00 96.19 496 ALA A CA 1
ATOM 3877 C C . ALA A 1 496 ? -7.708 3.741 19.631 1.00 96.19 496 ALA A C 1
ATOM 3879 O O . ALA A 1 496 ? -7.371 4.915 19.715 1.00 96.19 496 ALA A O 1
ATOM 3880 N N . GLU A 1 497 ? -8.108 3.029 20.684 1.00 95.62 497 GLU A N 1
ATOM 3881 C CA . GLU A 1 497 ? -8.353 3.594 22.020 1.00 95.62 497 GLU A CA 1
ATOM 3882 C C . GLU A 1 497 ? -7.707 2.729 23.107 1.00 95.62 497 GLU A C 1
ATOM 3884 O O . GLU A 1 497 ? -7.798 1.498 23.062 1.00 95.62 497 GLU A O 1
ATOM 3889 N N . THR A 1 498 ? -7.094 3.345 24.120 1.00 93.50 498 THR A N 1
ATOM 3890 C CA . THR A 1 498 ? -6.593 2.628 25.304 1.00 93.50 498 THR A CA 1
ATOM 3891 C C . THR A 1 498 ? -7.709 2.300 26.284 1.00 93.50 498 THR A C 1
ATOM 3893 O O . THR A 1 498 ? -8.477 3.165 26.698 1.00 93.50 498 THR A O 1
ATOM 3896 N N . PHE A 1 499 ? -7.756 1.047 26.731 1.00 89.81 499 PHE A N 1
ATOM 3897 C CA . PHE A 1 499 ? -8.658 0.596 27.781 1.00 89.81 499 PHE A CA 1
ATOM 3898 C C . PHE A 1 499 ? -7.911 -0.317 28.759 1.00 89.81 499 PHE A C 1
ATOM 3900 O O . PHE A 1 499 ? -7.432 -1.382 28.375 1.00 89.81 499 PHE A O 1
ATOM 3907 N N . GLU A 1 500 ? -7.802 0.099 30.024 1.00 88.00 500 GLU A N 1
ATOM 3908 C CA . GLU A 1 500 ? -6.998 -0.588 31.050 1.00 88.00 500 GLU A CA 1
ATOM 3909 C C . GLU A 1 500 ? -5.548 -0.841 30.551 1.00 88.00 500 GLU A C 1
ATOM 3911 O O . GLU A 1 500 ? -4.853 0.102 30.175 1.00 88.00 500 GLU A O 1
ATOM 3916 N N . ASP A 1 501 ? -5.081 -2.095 30.520 1.00 91.81 501 ASP A N 1
ATOM 3917 C CA . ASP A 1 501 ? -3.752 -2.496 30.014 1.00 91.81 501 ASP A CA 1
ATOM 3918 C C . ASP A 1 501 ? -3.730 -2.832 28.502 1.00 91.81 501 ASP A C 1
ATOM 3920 O O . ASP A 1 501 ? -2.803 -3.489 28.008 1.00 91.81 501 ASP A O 1
ATOM 3924 N N . LYS A 1 502 ? -4.783 -2.457 27.769 1.00 94.12 502 LYS A N 1
ATOM 3925 C CA . LYS A 1 502 ? -5.059 -2.888 26.392 1.00 94.12 502 LYS A CA 1
ATOM 3926 C C . LYS A 1 502 ? -5.257 -1.700 25.452 1.00 94.12 502 LYS A C 1
ATOM 3928 O O . LYS A 1 502 ? -5.538 -0.582 25.880 1.00 94.12 502 LYS A O 1
ATOM 3933 N N . VAL A 1 503 ? -5.187 -1.974 24.153 1.00 95.94 503 VAL A N 1
ATOM 3934 C CA . VAL A 1 503 ? -5.642 -1.070 23.091 1.00 95.94 503 VAL A CA 1
ATOM 3935 C C . VAL A 1 503 ? -6.679 -1.795 22.240 1.00 95.94 503 VAL A C 1
ATOM 3937 O O . VAL A 1 503 ? -6.411 -2.898 21.766 1.00 95.94 503 VAL A O 1
ATOM 3940 N N . LEU A 1 504 ? -7.849 -1.194 22.032 1.00 96.69 504 LEU A N 1
ATOM 3941 C CA . LEU A 1 504 ? -8.801 -1.651 21.019 1.00 96.69 504 LEU A CA 1
ATOM 3942 C C . LEU A 1 504 ? -8.486 -0.977 19.687 1.00 96.69 504 LEU A C 1
ATOM 3944 O O . LEU A 1 504 ? -8.177 0.208 19.659 1.00 96.69 504 LEU A O 1
ATOM 3948 N N . ILE A 1 505 ? -8.576 -1.730 18.594 1.00 97.31 505 ILE A N 1
ATOM 3949 C CA . ILE A 1 505 ? -8.270 -1.287 17.230 1.00 97.31 505 ILE A CA 1
ATOM 3950 C C . ILE A 1 505 ? -9.495 -1.603 16.371 1.00 97.31 505 ILE A C 1
ATOM 3952 O O . ILE A 1 505 ? -9.834 -2.774 16.187 1.00 97.31 505 ILE A O 1
ATOM 3956 N N . LEU A 1 506 ? -10.181 -0.569 15.881 1.00 97.56 506 LEU A N 1
ATOM 3957 C CA . LEU A 1 506 ? -11.542 -0.669 15.350 1.00 97.56 506 LEU A CA 1
ATOM 3958 C C . LEU A 1 506 ? -11.594 -0.258 13.872 1.00 97.56 506 LEU A C 1
ATOM 3960 O O . LEU A 1 506 ? -11.151 0.831 13.500 1.00 97.56 506 LEU A O 1
ATOM 3964 N N . GLY A 1 507 ? -12.146 -1.137 13.031 1.00 96.94 507 GLY A N 1
ATOM 3965 C CA . GLY A 1 507 ? -12.343 -0.890 11.599 1.00 96.94 507 GLY A CA 1
ATOM 3966 C C . GLY A 1 507 ? -11.053 -0.553 10.841 1.00 96.94 507 GLY A C 1
ATOM 3967 O O . GLY A 1 507 ? -9.998 -1.143 11.089 1.00 96.94 507 GLY A O 1
ATOM 3968 N N . GLY A 1 508 ? -11.135 0.394 9.910 1.00 96.50 508 GLY A N 1
ATOM 3969 C CA . GLY A 1 508 ? -10.053 0.772 8.997 1.00 96.50 508 GLY A CA 1
ATOM 3970 C C . GLY A 1 508 ? -10.128 0.031 7.668 1.00 96.50 508 GLY A C 1
ATOM 3971 O O . GLY A 1 508 ? -11.190 -0.452 7.288 1.00 96.50 508 GLY A O 1
ATOM 3972 N N . GLU A 1 509 ? -9.014 -0.048 6.942 1.00 95.44 509 GLU A N 1
ATOM 3973 C CA . GLU A 1 509 ? -8.936 -0.775 5.669 1.00 95.44 509 GLU A CA 1
ATOM 3974 C C . GLU A 1 509 ? -7.660 -1.611 5.509 1.00 95.44 509 GLU A C 1
ATOM 3976 O O . GLU A 1 509 ? -6.607 -1.282 6.069 1.00 95.44 509 GLU A O 1
ATOM 3981 N N . ASP A 1 510 ? -7.781 -2.688 4.727 1.00 93.00 510 ASP A N 1
ATOM 3982 C CA . ASP A 1 510 ? -6.717 -3.653 4.426 1.00 93.00 510 ASP A CA 1
ATOM 3983 C C . ASP A 1 510 ? -5.764 -3.197 3.294 1.00 93.00 510 ASP A C 1
ATOM 3985 O O . ASP A 1 510 ? -5.883 -2.098 2.739 1.00 93.00 510 ASP A O 1
ATOM 3989 N N . ARG A 1 511 ? -4.829 -4.080 2.898 1.00 90.69 511 ARG A N 1
ATOM 3990 C CA . ARG A 1 511 ? -3.925 -3.894 1.737 1.00 90.69 511 ARG A CA 1
ATOM 3991 C C . ARG A 1 511 ? -4.649 -3.659 0.396 1.00 90.69 511 ARG A C 1
ATOM 3993 O O . ARG A 1 511 ? -4.013 -3.229 -0.561 1.00 90.69 511 ARG A O 1
ATOM 4000 N N . ASN A 1 512 ? -5.939 -3.977 0.303 1.00 90.25 512 ASN A N 1
ATOM 4001 C CA . ASN A 1 512 ? -6.766 -3.833 -0.895 1.00 90.25 512 ASN A CA 1
ATOM 4002 C C . ASN A 1 512 ? -7.682 -2.593 -0.809 1.00 90.25 512 ASN A C 1
ATOM 4004 O O . ASN A 1 512 ? -8.552 -2.411 -1.660 1.00 90.25 512 ASN A O 1
ATOM 4008 N N . SER A 1 513 ? -7.516 -1.759 0.229 1.00 90.62 513 SER A N 1
ATOM 4009 C CA . SER A 1 513 ? -8.413 -0.653 0.592 1.00 90.62 513 SER A CA 1
ATOM 4010 C C . SER A 1 513 ? -9.883 -1.072 0.758 1.00 90.62 513 SER A C 1
ATOM 4012 O O . SER A 1 513 ? -10.790 -0.265 0.542 1.00 90.62 513 SER A O 1
ATOM 4014 N N . ARG A 1 514 ? -10.137 -2.318 1.181 1.00 94.06 514 ARG A N 1
ATOM 4015 C CA . ARG A 1 514 ? -11.465 -2.765 1.620 1.00 94.06 514 ARG A CA 1
ATOM 4016 C C . ARG A 1 514 ? -11.689 -2.318 3.068 1.00 94.06 514 ARG A C 1
ATOM 4018 O O . ARG A 1 514 ? -10.841 -2.635 3.907 1.00 94.06 514 ARG A O 1
ATOM 4025 N N . PRO A 1 515 ? -12.791 -1.614 3.382 1.00 97.12 515 PRO A N 1
ATOM 4026 C CA . PRO A 1 515 ? -13.197 -1.346 4.757 1.00 97.12 515 PRO A CA 1
ATOM 4027 C C . PRO A 1 515 ? -13.320 -2.633 5.585 1.00 97.12 515 PRO A C 1
ATOM 4029 O O . PRO A 1 515 ? -13.657 -3.695 5.060 1.00 97.12 515 PRO A O 1
ATOM 4032 N N . LEU A 1 516 ? -13.069 -2.534 6.888 1.00 97.25 516 LEU A N 1
ATOM 4033 C CA . LEU A 1 516 ? -13.081 -3.653 7.830 1.00 97.25 516 LEU A CA 1
ATOM 4034 C C . LEU A 1 516 ? -14.128 -3.431 8.923 1.00 97.25 516 LEU A C 1
ATOM 4036 O O . LEU A 1 516 ? -14.332 -2.308 9.373 1.00 97.25 516 LEU A O 1
ATOM 4040 N N . ASN A 1 517 ? -14.759 -4.508 9.393 1.00 97.19 517 ASN A N 1
ATOM 4041 C CA . ASN A 1 517 ? -15.554 -4.510 10.627 1.00 97.19 517 ASN A CA 1
ATOM 4042 C C . ASN A 1 517 ? -14.832 -5.192 11.803 1.00 97.19 517 ASN A C 1
ATOM 4044 O O . ASN A 1 517 ? -15.304 -5.106 12.932 1.00 97.19 517 ASN A O 1
ATOM 4048 N N . SER A 1 518 ? -13.706 -5.874 11.570 1.00 97.50 518 SER A N 1
ATOM 4049 C CA . SER A 1 518 ? -13.006 -6.619 12.619 1.00 97.50 518 SER A CA 1
ATOM 4050 C C . SER A 1 518 ? -12.412 -5.692 13.681 1.00 97.50 518 SER A C 1
ATOM 4052 O O . SER A 1 518 ? -11.748 -4.699 13.362 1.00 97.50 518 SER A O 1
ATOM 4054 N N . VAL A 1 519 ? -12.622 -6.042 14.950 1.00 97.75 519 VAL A N 1
ATOM 4055 C CA . VAL A 1 519 ? -12.039 -5.358 16.109 1.00 97.75 519 VAL A CA 1
ATOM 4056 C C . VAL A 1 519 ? -10.934 -6.232 16.693 1.00 97.75 519 VAL A C 1
ATOM 4058 O O . VAL A 1 519 ? -11.111 -7.439 16.864 1.00 97.75 519 VAL A O 1
ATOM 4061 N N . LEU A 1 520 ? -9.786 -5.628 16.999 1.00 97.19 520 LEU A N 1
ATOM 4062 C CA . LEU A 1 520 ? -8.658 -6.306 17.638 1.00 97.19 520 LEU A CA 1
ATOM 4063 C C . LEU A 1 520 ? -8.414 -5.717 19.028 1.00 97.19 520 LEU A C 1
ATOM 4065 O O . LEU A 1 520 ? -8.365 -4.502 19.192 1.00 97.19 520 LEU A O 1
ATOM 4069 N N . GLU A 1 521 ? -8.208 -6.584 20.011 1.00 96.75 521 GLU A N 1
ATOM 4070 C CA . GLU A 1 521 ? -7.659 -6.247 21.322 1.00 96.75 521 GLU A CA 1
ATOM 4071 C C . GLU A 1 521 ? -6.150 -6.515 21.302 1.00 96.75 521 GLU A C 1
ATOM 4073 O O . GLU A 1 521 ? -5.726 -7.663 21.165 1.00 96.75 521 GLU A O 1
ATOM 4078 N N . PHE A 1 522 ? -5.333 -5.474 21.451 1.00 96.69 522 PHE A N 1
ATOM 4079 C CA . PHE A 1 522 ? -3.902 -5.597 21.713 1.00 96.69 522 PHE A CA 1
ATOM 4080 C C . PHE A 1 522 ? -3.636 -5.498 23.219 1.00 96.69 522 PHE A C 1
ATOM 4082 O O . PHE A 1 522 ? -3.762 -4.430 23.815 1.00 96.69 522 PHE A O 1
ATOM 4089 N N . ASP A 1 523 ? -3.245 -6.610 23.839 1.00 95.50 523 ASP A N 1
ATOM 4090 C CA . ASP A 1 523 ? -2.798 -6.640 25.232 1.00 95.50 523 ASP A CA 1
ATOM 4091 C C . ASP A 1 523 ? -1.330 -6.195 25.306 1.00 95.50 523 ASP A C 1
ATOM 4093 O O . ASP A 1 523 ? -0.424 -6.907 24.852 1.00 95.50 523 ASP A O 1
ATOM 4097 N N . VAL A 1 524 ? -1.093 -5.014 25.887 1.00 94.00 524 VAL A N 1
ATOM 4098 C CA . VAL A 1 524 ? 0.231 -4.374 25.904 1.00 94.00 524 VAL A CA 1
ATOM 4099 C C . VAL A 1 524 ? 1.202 -5.116 26.830 1.00 94.00 524 VAL A C 1
ATOM 4101 O O . VAL A 1 524 ? 2.405 -5.145 26.567 1.00 94.00 524 VAL A O 1
ATOM 4104 N N . LYS A 1 525 ? 0.703 -5.765 27.893 1.00 92.88 525 LYS A N 1
ATOM 4105 C CA . LYS A 1 525 ? 1.523 -6.535 28.846 1.00 92.88 525 LYS A CA 1
ATOM 4106 C C . LYS A 1 525 ? 1.905 -7.911 28.297 1.00 92.88 525 LYS A C 1
ATOM 4108 O O . LYS A 1 525 ? 3.038 -8.347 28.484 1.00 92.88 525 LYS A O 1
ATOM 4113 N N . LYS A 1 526 ? 0.985 -8.594 27.608 1.00 94.62 526 LYS A N 1
ATOM 4114 C CA . LYS A 1 526 ? 1.219 -9.907 26.975 1.00 94.62 526 LYS A CA 1
ATOM 4115 C C . LYS A 1 526 ? 1.876 -9.803 25.595 1.00 94.62 526 LYS A C 1
ATOM 4117 O O . LYS A 1 526 ? 2.339 -10.820 25.083 1.00 94.62 526 LYS A O 1
ATOM 4122 N N . ASN A 1 527 ? 1.906 -8.606 25.003 1.00 94.88 527 ASN A N 1
ATOM 4123 C CA . ASN A 1 527 ? 2.376 -8.327 23.645 1.00 94.88 527 ASN A CA 1
ATOM 4124 C C . ASN A 1 527 ? 1.699 -9.219 22.582 1.00 94.88 527 ASN A C 1
ATOM 4126 O O . ASN A 1 527 ? 2.367 -9.886 21.788 1.00 94.88 527 ASN A O 1
ATOM 4130 N N . LYS A 1 528 ? 0.360 -9.271 22.593 1.00 95.25 528 LYS A N 1
ATOM 4131 C CA . LYS A 1 528 ? -0.438 -10.082 21.656 1.00 95.25 528 LYS A CA 1
ATOM 4132 C C . LYS A 1 528 ? -1.705 -9.356 21.219 1.00 95.25 528 LYS A C 1
ATOM 4134 O O . LYS A 1 528 ? -2.393 -8.777 22.053 1.00 95.25 528 LYS A O 1
ATOM 4139 N N . CYS A 1 529 ? -2.026 -9.456 19.930 1.00 95.31 529 CYS A N 1
ATOM 4140 C CA . CYS A 1 529 ? -3.365 -9.169 19.422 1.00 95.31 529 CYS A CA 1
ATOM 4141 C C . CYS A 1 529 ? -4.287 -10.385 19.609 1.00 95.31 529 CYS A C 1
ATOM 4143 O O . CYS A 1 529 ? -3.835 -11.531 19.547 1.00 95.31 529 CYS A O 1
ATOM 4145 N N . LYS A 1 530 ? -5.579 -10.122 19.790 1.00 94.56 530 LYS A N 1
ATOM 4146 C CA . LYS A 1 530 ? -6.673 -11.095 19.844 1.00 94.56 530 LYS A CA 1
ATOM 4147 C C . LYS A 1 530 ? -7.887 -10.495 19.132 1.00 94.56 530 LYS A C 1
ATOM 4149 O O . LYS A 1 530 ? -8.159 -9.309 19.292 1.00 94.56 530 LYS A O 1
ATOM 4154 N N . GLU 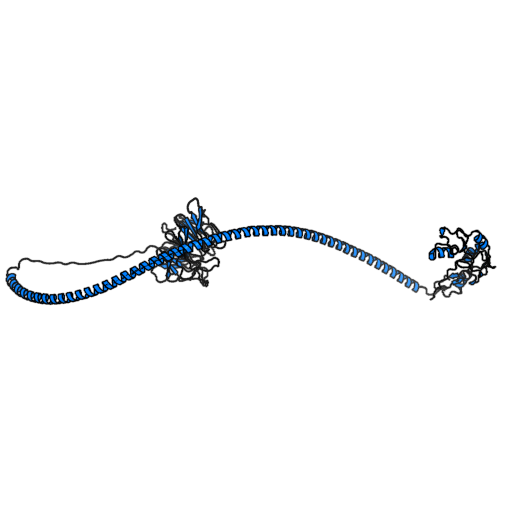A 1 531 ? -8.620 -11.290 18.361 1.00 96.81 531 GLU A N 1
ATOM 4155 C CA . GLU A 1 531 ? -9.878 -10.830 17.767 1.00 96.81 531 GLU A CA 1
ATOM 4156 C C . GLU A 1 531 ? -10.981 -10.669 18.825 1.00 96.81 531 GLU A C 1
ATOM 4158 O O . GLU A 1 531 ? -11.033 -11.378 19.839 1.00 96.81 531 GLU A O 1
ATOM 4163 N N . MET A 1 532 ? -11.857 -9.702 18.574 1.00 96.69 532 MET A N 1
ATOM 4164 C CA . MET A 1 532 ? -13.026 -9.355 19.376 1.00 96.69 532 MET A CA 1
ATOM 4165 C C . MET A 1 532 ? -14.268 -9.298 18.465 1.00 96.69 532 MET A C 1
ATOM 4167 O O . MET A 1 532 ? -14.109 -9.260 17.241 1.00 96.69 532 MET A O 1
ATOM 4171 N N . PRO A 1 533 ? -15.498 -9.312 19.019 1.00 98.00 533 PRO A N 1
ATOM 4172 C CA . PRO A 1 533 ? -16.718 -9.204 18.220 1.00 98.00 533 PRO A CA 1
ATOM 4173 C C . PRO A 1 533 ? -16.676 -8.019 17.232 1.00 98.00 533 PRO A C 1
ATOM 4175 O O . PRO A 1 533 ? -16.178 -6.949 17.580 1.00 98.00 533 PRO A O 1
ATOM 4178 N N . PRO A 1 534 ? -17.143 -8.192 15.984 1.00 98.00 534 PRO A N 1
ATOM 4179 C CA . PRO A 1 534 ? -17.003 -7.168 14.956 1.00 98.00 534 PRO A CA 1
ATOM 4180 C C . PRO A 1 534 ? -17.982 -5.997 15.131 1.00 98.00 534 PRO A C 1
ATOM 4182 O O . PRO A 1 534 ? -19.027 -6.107 15.774 1.00 98.00 534 PRO A O 1
ATOM 4185 N N . LEU A 1 535 ? -17.662 -4.882 14.473 1.00 97.50 535 LEU A N 1
ATOM 4186 C CA . LEU A 1 535 ? -18.583 -3.770 14.236 1.00 97.50 535 LEU A CA 1
ATOM 4187 C C . LEU A 1 535 ? -19.789 -4.220 13.378 1.00 97.50 535 LEU A C 1
ATOM 4189 O O . LEU A 1 535 ? -19.671 -5.200 12.632 1.00 97.50 535 LEU A O 1
ATOM 4193 N N . PRO A 1 536 ? -20.937 -3.507 13.424 1.00 96.00 536 PRO A N 1
ATOM 4194 C CA . PRO A 1 536 ? -22.168 -3.947 12.756 1.00 96.00 536 PRO A CA 1
ATOM 4195 C C . PRO A 1 536 ? -22.040 -4.025 11.227 1.00 96.00 536 PRO A C 1
ATOM 4197 O O . PRO A 1 536 ? -22.687 -4.851 10.590 1.00 96.00 536 PRO A O 1
ATOM 4200 N N . HIS A 1 537 ? -21.178 -3.190 10.645 1.00 95.38 537 HIS A N 1
ATOM 4201 C CA . HIS A 1 537 ? -20.831 -3.165 9.226 1.00 95.38 537 HIS A CA 1
ATOM 4202 C C . HIS A 1 537 ? -19.354 -2.759 9.048 1.00 95.38 537 HIS A C 1
ATOM 4204 O O . HIS A 1 537 ? -18.748 -2.214 9.978 1.00 95.38 537 HIS A O 1
ATOM 4210 N N . PRO A 1 538 ? -18.735 -3.020 7.880 1.00 97.38 538 PRO A N 1
ATOM 4211 C CA . PRO A 1 538 ? -17.375 -2.571 7.597 1.00 97.38 538 PRO A CA 1
ATOM 4212 C C . PRO A 1 538 ? -17.284 -1.046 7.510 1.00 97.38 538 PRO A C 1
ATOM 4214 O O . PRO A 1 538 ? -18.170 -0.405 6.943 1.00 97.38 538 PRO A O 1
ATOM 4217 N N . VAL A 1 539 ? -16.213 -0.463 8.058 1.00 97.69 539 VAL A N 1
ATOM 4218 C CA . VAL A 1 539 ? -16.014 0.991 8.050 1.00 97.69 539 VAL A CA 1
ATOM 4219 C C . VAL A 1 539 ? -14.531 1.379 8.120 1.00 97.69 539 VAL A C 1
ATOM 4221 O O . VAL A 1 539 ? -13.748 0.813 8.880 1.00 97.69 539 VAL A O 1
ATOM 4224 N N . THR A 1 540 ? -14.134 2.369 7.321 1.00 97.69 540 THR A N 1
ATOM 4225 C CA . THR A 1 540 ? -12.781 2.957 7.270 1.00 97.69 540 THR A CA 1
ATOM 4226 C C . THR A 1 540 ? -12.848 4.469 7.499 1.00 97.69 540 THR A C 1
ATOM 4228 O O . THR A 1 540 ? -13.896 5.075 7.295 1.00 97.69 540 THR A O 1
ATOM 4231 N N . ARG A 1 541 ? -11.735 5.112 7.882 1.00 96.44 541 ARG A N 1
ATOM 4232 C CA . ARG A 1 541 ? -11.637 6.572 8.111 1.00 96.44 541 ARG A CA 1
ATOM 4233 C C . ARG A 1 541 ? -12.598 7.085 9.198 1.00 96.44 541 ARG A C 1
ATOM 4235 O O . ARG A 1 541 ? -13.070 8.217 9.106 1.00 96.44 541 ARG A O 1
ATOM 4242 N N . VAL A 1 542 ? -12.885 6.252 10.197 1.00 96.12 542 VAL A N 1
ATOM 4243 C CA . VAL A 1 542 ? -13.674 6.615 11.387 1.00 96.12 542 VAL A CA 1
ATOM 4244 C C . VAL A 1 542 ? -12.934 7.626 12.259 1.00 96.12 542 VAL A C 1
ATOM 4246 O O . VAL A 1 542 ? -11.701 7.645 12.270 1.00 96.12 542 VAL A O 1
ATOM 4249 N N . ALA A 1 543 ? -13.683 8.395 13.046 1.00 97.19 543 ALA A N 1
ATOM 4250 C CA . ALA A 1 543 ? -13.178 8.905 14.316 1.00 97.19 543 ALA A CA 1
ATOM 4251 C C . ALA A 1 543 ? -13.540 7.915 15.437 1.00 97.19 543 ALA A C 1
ATOM 4253 O O . ALA A 1 543 ? -14.599 7.278 15.395 1.00 97.19 543 ALA A O 1
ATOM 4254 N N . THR A 1 544 ? -12.675 7.790 16.441 1.00 97.00 544 THR A N 1
ATOM 4255 C CA . THR A 1 544 ? -12.997 7.125 17.709 1.00 97.00 544 THR A CA 1
ATOM 4256 C C . THR A 1 544 ? -12.751 8.064 18.875 1.00 97.00 544 THR A C 1
ATOM 4258 O O . THR A 1 544 ? -11.959 8.997 18.760 1.00 97.00 544 THR A O 1
ATOM 4261 N N . VAL A 1 545 ? -13.477 7.832 19.968 1.00 95.81 545 VAL A N 1
ATOM 4262 C CA . VAL A 1 545 ? -13.233 8.450 21.275 1.00 95.81 545 VAL A CA 1
ATOM 4263 C C . VAL A 1 545 ? -13.590 7.476 22.390 1.00 95.81 545 VAL A C 1
ATOM 4265 O O . VAL A 1 545 ? -14.607 6.780 22.315 1.00 95.81 545 VAL A O 1
ATOM 4268 N N . ARG A 1 546 ? -12.817 7.454 23.476 1.00 93.38 546 ARG A N 1
ATOM 4269 C CA . ARG A 1 546 ? -13.201 6.726 24.690 1.00 93.38 546 ARG A CA 1
ATOM 4270 C C . ARG A 1 546 ? -14.222 7.496 25.531 1.00 93.38 546 ARG A C 1
ATOM 4272 O O . ARG A 1 546 ? -13.974 8.610 25.984 1.00 93.38 546 ARG A O 1
ATOM 4279 N N . LEU A 1 547 ? -15.333 6.837 25.844 1.00 90.94 547 LEU A N 1
ATOM 4280 C CA . LEU A 1 547 ? -16.373 7.298 26.757 1.00 90.94 547 LEU A CA 1
ATOM 4281 C C . LEU A 1 547 ? -16.532 6.277 27.895 1.00 90.94 547 LEU A C 1
ATOM 4283 O O . LEU A 1 547 ? -17.227 5.269 27.766 1.00 90.94 547 LEU A O 1
ATOM 4287 N N . ARG A 1 548 ? -15.897 6.556 29.041 1.00 87.31 548 ARG A N 1
ATOM 4288 C CA . ARG A 1 548 ? -15.871 5.669 30.224 1.00 87.31 548 ARG A CA 1
ATOM 4289 C C . ARG A 1 548 ? -15.268 4.288 29.875 1.00 87.31 548 ARG A C 1
ATOM 4291 O O . ARG A 1 548 ? -14.079 4.229 29.549 1.00 87.31 548 ARG A O 1
ATOM 4298 N N . ASP A 1 549 ? -16.086 3.234 29.912 1.00 89.25 549 ASP A N 1
ATOM 4299 C CA . ASP A 1 549 ? -15.754 1.829 29.613 1.00 89.25 549 ASP A CA 1
ATOM 4300 C C . ASP A 1 549 ? -16.122 1.408 28.174 1.00 89.25 549 ASP A C 1
ATOM 4302 O O . ASP A 1 549 ? -16.102 0.222 27.840 1.00 89.25 549 ASP A O 1
ATOM 4306 N N . GLN A 1 550 ? -16.476 2.368 27.314 1.00 93.94 550 GLN A N 1
ATOM 4307 C CA . GLN A 1 550 ? -16.866 2.128 25.925 1.00 93.94 550 GLN A CA 1
ATOM 4308 C C . GLN A 1 550 ? -16.049 2.999 24.965 1.00 93.94 550 GLN A C 1
ATOM 4310 O O . GLN A 1 550 ? -15.595 4.088 25.320 1.00 93.94 550 GLN A O 1
ATOM 4315 N N . VAL A 1 551 ? -15.888 2.534 23.729 1.00 96.88 551 VAL A N 1
ATOM 4316 C CA . VAL A 1 551 ? -15.392 3.340 22.605 1.00 96.88 551 VAL A CA 1
ATOM 4317 C C . VAL A 1 551 ? -16.584 3.794 21.779 1.00 96.88 551 VAL A C 1
ATOM 4319 O O . VAL A 1 551 ? -17.405 2.962 21.410 1.00 96.88 551 VAL A O 1
ATOM 4322 N N . VAL A 1 552 ? -16.687 5.080 21.457 1.00 97.25 552 VAL A N 1
ATOM 4323 C CA . VAL A 1 552 ? -17.645 5.558 20.455 1.00 97.25 552 VAL A CA 1
ATOM 4324 C C . VAL A 1 552 ? -16.957 5.574 19.095 1.00 97.25 552 VAL A C 1
ATOM 4326 O O . VAL A 1 552 ? -15.882 6.153 18.955 1.00 97.25 552 VAL A O 1
ATOM 4329 N N . VAL A 1 553 ? -17.569 4.928 18.106 1.00 97.88 553 VAL A N 1
ATOM 4330 C CA . VAL A 1 553 ? -17.162 4.942 16.696 1.00 97.88 553 VAL A CA 1
ATOM 4331 C C . VAL A 1 553 ? -18.087 5.902 15.956 1.00 97.88 553 VAL A C 1
ATOM 4333 O O . VAL A 1 553 ? -19.309 5.792 16.077 1.00 97.88 553 VAL A O 1
ATOM 4336 N N . LEU A 1 554 ? -17.503 6.858 15.232 1.00 98.19 554 LEU A N 1
ATOM 4337 C CA . LEU A 1 554 ? -18.196 8.021 14.673 1.00 98.19 554 LEU A CA 1
ATOM 4338 C C . LEU A 1 554 ? -17.916 8.141 13.167 1.00 98.19 554 LEU A C 1
ATOM 4340 O O . LEU A 1 554 ? -16.765 8.327 12.754 1.00 98.19 554 LEU A O 1
ATOM 4344 N N . GLY A 1 555 ? -18.978 8.064 12.360 1.00 97.81 555 GLY A N 1
ATOM 4345 C CA . GLY A 1 555 ? -18.939 8.275 10.913 1.00 97.81 555 GLY A CA 1
ATOM 4346 C C . GLY A 1 555 ? -17.992 7.324 10.178 1.00 97.81 555 GLY A C 1
ATOM 4347 O O . GLY A 1 555 ? -18.017 6.111 10.374 1.00 97.81 555 GLY A O 1
ATOM 4348 N N . GLY A 1 556 ? -17.158 7.881 9.302 1.00 97.69 556 GLY A N 1
ATOM 4349 C CA . GLY A 1 556 ? -16.275 7.131 8.414 1.00 97.69 556 GLY A CA 1
ATOM 4350 C C . GLY A 1 556 ? -16.899 6.873 7.043 1.00 97.69 556 GLY A C 1
ATOM 4351 O O . GLY A 1 556 ? -17.724 7.650 6.566 1.00 97.69 556 GLY A O 1
ATOM 4352 N N . ARG A 1 557 ? -16.440 5.812 6.375 1.00 97.38 557 ARG A N 1
ATOM 4353 C CA . ARG A 1 557 ? -16.817 5.434 5.008 1.00 97.38 557 ARG A CA 1
ATOM 4354 C C . ARG A 1 557 ? -17.046 3.925 4.896 1.00 97.38 557 ARG A C 1
ATOM 4356 O O . ARG A 1 557 ? -16.239 3.148 5.411 1.00 97.38 557 ARG A O 1
ATOM 4363 N N . ASP A 1 558 ? -18.125 3.538 4.225 1.00 95.62 558 ASP A N 1
ATOM 4364 C CA . ASP A 1 558 ? -18.565 2.148 4.032 1.00 95.62 558 ASP A CA 1
ATOM 4365 C C . ASP A 1 558 ? -17.947 1.458 2.793 1.00 95.62 558 ASP A C 1
ATOM 4367 O O . ASP A 1 558 ? -17.042 1.986 2.135 1.00 95.62 558 ASP A O 1
ATOM 4371 N N . MET A 1 559 ? -18.434 0.246 2.492 1.00 95.50 559 MET A N 1
ATOM 4372 C CA . MET A 1 559 ? -18.060 -0.557 1.317 1.00 95.50 559 MET A CA 1
ATOM 4373 C C . MET A 1 559 ? -18.420 0.123 -0.014 1.00 95.50 559 MET A C 1
ATOM 4375 O O . MET A 1 559 ? -17.625 0.072 -0.955 1.00 95.50 559 MET A O 1
ATOM 4379 N N . ASP A 1 560 ? -19.569 0.802 -0.066 1.00 94.06 560 ASP A N 1
ATOM 4380 C CA . ASP A 1 560 ? -20.080 1.545 -1.227 1.00 94.06 560 ASP A CA 1
ATOM 4381 C C . ASP A 1 560 ? -19.466 2.956 -1.343 1.00 94.06 560 ASP A C 1
ATOM 4383 O O . ASP A 1 560 ? -19.836 3.765 -2.200 1.00 94.06 560 ASP A O 1
ATOM 4387 N N . ARG A 1 561 ? -18.452 3.224 -0.509 1.00 92.56 561 ARG A N 1
ATOM 4388 C CA . ARG A 1 561 ? -17.626 4.434 -0.432 1.00 92.56 561 ARG A CA 1
ATOM 4389 C C . ARG A 1 561 ? -18.374 5.697 -0.000 1.00 92.56 561 ARG A C 1
ATOM 4391 O O . ARG A 1 561 ? -17.800 6.782 -0.109 1.00 92.56 561 ARG A O 1
ATOM 4398 N N . GLN A 1 562 ? -19.579 5.571 0.541 1.00 94.94 562 GLN A N 1
ATOM 4399 C CA . GLN A 1 562 ? -20.367 6.700 1.027 1.00 94.94 562 GLN A CA 1
ATOM 4400 C C . GLN A 1 562 ? -19.848 7.186 2.381 1.00 94.94 562 GLN A C 1
ATOM 4402 O O . GLN A 1 562 ? -19.412 6.390 3.216 1.00 94.94 562 GLN A O 1
ATOM 4407 N N . ALA A 1 563 ? -19.914 8.493 2.627 1.00 97.56 563 ALA A N 1
ATOM 4408 C CA . ALA A 1 563 ? -19.734 9.053 3.957 1.00 97.56 563 ALA A CA 1
ATOM 4409 C C . ALA A 1 563 ? -20.865 8.613 4.898 1.00 97.56 563 ALA A C 1
ATOM 4411 O O . ALA A 1 563 ? -22.044 8.649 4.536 1.00 97.56 563 ALA A O 1
ATOM 4412 N N . LEU A 1 564 ? -20.520 8.240 6.128 1.00 97.94 564 LEU A N 1
ATOM 4413 C CA . LEU A 1 564 ? -21.472 7.826 7.158 1.00 97.94 564 LEU A CA 1
ATOM 4414 C C . LEU A 1 564 ? -21.722 8.945 8.172 1.00 97.94 564 LEU A C 1
ATOM 4416 O O . LEU A 1 564 ? -20.822 9.725 8.488 1.00 97.94 564 LEU A O 1
ATOM 4420 N N . ASN A 1 565 ? -22.945 9.008 8.696 1.00 97.81 565 ASN A N 1
ATOM 4421 C CA . ASN A 1 565 ? -23.297 9.782 9.889 1.00 97.81 565 ASN A CA 1
ATOM 4422 C C . ASN A 1 565 ? -23.604 8.875 11.095 1.00 97.81 565 ASN A C 1
ATOM 4424 O O . ASN A 1 565 ? -24.025 9.359 12.142 1.00 97.81 565 ASN A O 1
ATOM 4428 N N . ASP A 1 566 ? -23.400 7.567 10.958 1.00 97.69 566 ASP A N 1
ATOM 4429 C CA . ASP A 1 566 ? -23.709 6.577 11.984 1.00 97.69 566 ASP A CA 1
ATOM 4430 C C . ASP A 1 566 ? -22.800 6.687 13.210 1.00 97.69 566 ASP A C 1
ATOM 4432 O O . ASP A 1 566 ? -21.634 7.094 13.126 1.00 97.69 566 ASP A O 1
ATOM 4436 N N . VAL A 1 567 ? -23.357 6.317 14.364 1.00 97.88 567 VAL A N 1
ATOM 4437 C CA . VAL A 1 567 ? -22.692 6.403 15.663 1.00 97.88 567 VAL A CA 1
ATOM 4438 C C . VAL A 1 567 ? -23.006 5.159 16.481 1.00 97.88 567 VAL A C 1
ATOM 4440 O O . VAL A 1 567 ? -24.170 4.832 16.716 1.00 97.88 567 VAL A O 1
ATOM 4443 N N . PHE A 1 568 ? -21.967 4.485 16.970 1.00 96.12 568 PHE A N 1
ATOM 4444 C CA . PHE A 1 568 ? -22.113 3.297 17.811 1.00 96.12 568 PHE A CA 1
ATOM 4445 C C . PHE A 1 568 ? -21.180 3.374 19.011 1.00 96.12 568 PHE A C 1
ATOM 4447 O O . PHE A 1 568 ? -20.007 3.708 18.852 1.00 96.12 568 PHE A O 1
ATOM 4454 N N . THR A 1 569 ? -21.654 2.991 20.196 1.00 96.88 569 THR A N 1
ATOM 4455 C CA . THR A 1 569 ? -20.744 2.588 21.271 1.00 96.88 569 THR A CA 1
ATOM 4456 C C . THR A 1 569 ? -20.362 1.120 21.108 1.00 96.88 569 THR A C 1
ATOM 4458 O O . THR A 1 569 ? -21.160 0.287 20.672 1.00 96.88 569 THR A O 1
ATOM 4461 N N . TYR A 1 570 ? -19.119 0.813 21.454 1.00 97.94 570 TYR A N 1
ATOM 4462 C CA . TYR A 1 570 ? -18.531 -0.513 21.498 1.00 97.94 570 TYR A CA 1
ATOM 4463 C C . TYR A 1 570 ? -18.066 -0.769 22.932 1.00 97.94 570 TYR A C 1
ATOM 4465 O O . TYR A 1 570 ? -17.196 -0.065 23.449 1.00 97.94 570 TYR A O 1
ATOM 4473 N N . ASP A 1 571 ? -18.669 -1.751 23.593 1.00 96.12 571 ASP A N 1
ATOM 4474 C CA . ASP A 1 571 ? -18.362 -2.092 24.977 1.00 96.12 571 ASP A CA 1
ATOM 4475 C C . ASP A 1 571 ? -17.022 -2.836 25.086 1.00 96.12 571 ASP A C 1
ATOM 4477 O O . ASP A 1 571 ? -16.859 -3.930 24.540 1.00 96.12 571 ASP A O 1
ATOM 4481 N N . CYS A 1 572 ? -16.053 -2.265 25.808 1.00 93.12 572 CYS A N 1
ATOM 4482 C CA . CYS A 1 572 ? -14.675 -2.762 25.810 1.00 93.12 572 CYS A CA 1
ATOM 4483 C C . CYS A 1 572 ? -14.500 -4.153 26.445 1.00 93.12 572 CYS A C 1
ATOM 4485 O O . CYS A 1 572 ? -13.472 -4.798 26.234 1.00 93.12 572 CYS A O 1
ATOM 4487 N N . LYS A 1 573 ? -15.478 -4.612 27.237 1.00 92.12 573 LYS A N 1
ATOM 4488 C CA . LYS A 1 573 ? -15.412 -5.858 28.018 1.00 92.12 573 LYS A CA 1
ATOM 4489 C C . LYS A 1 573 ? -16.170 -7.001 27.346 1.00 92.12 573 LYS A C 1
ATOM 4491 O O . LYS A 1 573 ? -15.690 -8.133 27.344 1.00 92.12 573 LYS A O 1
ATOM 4496 N N . THR A 1 574 ? -17.325 -6.708 26.755 1.00 94.19 574 THR A N 1
ATOM 4497 C CA . THR A 1 574 ? -18.203 -7.697 26.104 1.00 94.19 574 THR A CA 1
ATOM 4498 C C . THR A 1 574 ? -18.083 -7.718 24.580 1.00 94.19 574 THR A C 1
ATOM 4500 O O . THR A 1 574 ? -18.469 -8.702 23.954 1.00 94.19 574 THR A O 1
ATOM 4503 N N . GLY A 1 575 ? -17.572 -6.644 23.971 1.00 95.38 575 GLY A N 1
ATOM 4504 C CA . GLY A 1 575 ? -17.610 -6.424 22.525 1.00 95.38 575 GLY A CA 1
ATOM 4505 C C . GLY A 1 575 ? -19.008 -6.133 21.970 1.00 95.38 575 GLY A C 1
ATOM 4506 O O . GLY A 1 575 ? -19.204 -6.148 20.758 1.00 95.38 575 GLY A O 1
ATOM 4507 N N . LYS A 1 576 ? -20.002 -5.885 22.834 1.00 96.75 576 LYS A N 1
ATOM 4508 C CA . LYS A 1 576 ? -21.355 -5.540 22.397 1.00 96.75 576 LYS A CA 1
ATOM 4509 C C . LYS A 1 576 ? -21.380 -4.132 21.802 1.00 96.75 576 LYS A C 1
ATOM 4511 O O . LYS A 1 576 ? -20.940 -3.173 22.434 1.00 96.75 576 LYS A O 1
ATOM 4516 N N . THR A 1 577 ? -21.978 -4.005 20.625 1.00 97.88 577 THR A N 1
ATOM 4517 C CA . THR A 1 577 ? -22.275 -2.723 19.980 1.00 97.88 577 THR A CA 1
ATOM 4518 C C . THR A 1 577 ? -23.666 -2.211 20.362 1.00 97.88 577 THR A C 1
ATOM 4520 O O . THR A 1 577 ? -24.600 -2.990 20.563 1.00 97.88 577 THR A O 1
ATOM 4523 N N . THR A 1 578 ? -23.810 -0.890 20.482 1.00 96.19 578 THR A N 1
ATOM 4524 C CA . THR A 1 578 ? -25.095 -0.204 20.709 1.00 96.19 578 THR A CA 1
ATOM 4525 C C . THR A 1 578 ? -25.146 1.054 19.847 1.00 96.19 578 THR A C 1
ATOM 4527 O O . THR A 1 578 ? -24.206 1.841 19.869 1.00 96.19 578 THR A O 1
ATOM 4530 N N . ALA A 1 579 ? -26.218 1.255 19.079 1.00 95.94 579 ALA A N 1
ATOM 4531 C CA . ALA A 1 579 ? -26.391 2.472 18.285 1.00 95.94 579 ALA A CA 1
ATOM 4532 C C . ALA A 1 579 ? -26.721 3.683 19.175 1.00 95.94 579 ALA A C 1
ATOM 4534 O O . ALA A 1 579 ? -27.470 3.563 20.146 1.00 95.94 579 ALA A O 1
ATOM 4535 N N . LEU A 1 580 ? -26.180 4.844 18.812 1.00 95.12 580 LEU A N 1
ATOM 4536 C CA . LEU A 1 580 ? -26.594 6.162 19.297 1.00 95.12 580 LEU A CA 1
ATOM 4537 C C . LEU A 1 580 ? -27.335 6.905 18.166 1.00 95.12 580 LEU A C 1
ATOM 4539 O O . LEU A 1 580 ? -27.323 6.429 17.028 1.00 95.12 580 LEU A O 1
ATOM 4543 N N . PRO A 1 581 ? -27.981 8.057 18.431 1.00 96.94 581 PRO A N 1
ATOM 4544 C CA . PRO A 1 581 ? -28.507 8.908 17.366 1.00 96.94 581 PRO A CA 1
ATOM 4545 C C . PRO A 1 581 ? -27.418 9.251 16.339 1.00 96.94 581 PRO A C 1
ATOM 4547 O O . PRO A 1 581 ? -26.287 9.563 16.717 1.00 96.94 581 PRO A O 1
ATOM 4550 N N . SER A 1 582 ? -27.754 9.204 15.050 1.00 97.75 582 SER A N 1
ATOM 4551 C CA . SER A 1 582 ? -26.835 9.564 13.965 1.00 97.75 582 SER A CA 1
ATOM 4552 C C . SER A 1 582 ? -26.521 11.066 13.963 1.00 97.75 582 SER A C 1
ATOM 4554 O O . SER A 1 582 ? -27.382 11.883 14.295 1.00 97.75 582 SER A O 1
ATOM 4556 N N . MET A 1 583 ? -25.306 11.423 13.544 1.00 98.19 583 MET A N 1
ATOM 4557 C CA . MET A 1 583 ? -24.846 12.804 13.343 1.00 98.19 583 MET A CA 1
ATOM 4558 C C . MET A 1 583 ? -25.702 13.558 12.307 1.00 98.19 583 MET A C 1
ATOM 4560 O O . MET A 1 583 ? -26.326 12.952 11.428 1.00 98.19 583 MET A O 1
ATOM 4564 N N . LEU A 1 584 ? -25.700 14.889 12.392 1.00 97.38 584 LEU A N 1
ATOM 4565 C CA . LEU A 1 584 ? -26.401 15.801 11.483 1.00 97.38 584 LEU A CA 1
ATOM 4566 C C . LEU A 1 584 ? -25.768 15.813 10.087 1.00 97.38 584 LEU A C 1
ATOM 4568 O O . LEU A 1 584 ? -26.480 15.786 9.083 1.00 97.38 584 LEU A O 1
ATOM 4572 N N . GLU A 1 585 ? -24.435 15.834 10.013 1.00 96.56 585 GLU A N 1
ATOM 4573 C CA . GLU A 1 585 ? -23.693 15.701 8.758 1.00 96.56 585 GLU A CA 1
ATOM 4574 C C . GLU A 1 585 ? -23.051 14.307 8.653 1.00 96.56 585 GLU A C 1
ATOM 4576 O O . GLU A 1 585 ? -22.521 13.751 9.618 1.00 96.56 585 GLU A O 1
ATOM 4581 N N . LYS A 1 586 ? -23.046 13.747 7.438 1.00 97.81 586 LYS A N 1
ATOM 4582 C CA . LYS A 1 586 ? -22.177 12.612 7.086 1.00 97.81 586 LYS A CA 1
ATOM 4583 C C . LYS A 1 586 ? -20.724 13.082 7.115 1.00 97.81 586 LYS A C 1
ATOM 4585 O O . LYS A 1 586 ? -20.444 14.191 6.663 1.00 97.81 586 LYS A O 1
ATOM 4590 N N . ARG A 1 587 ? -19.804 12.279 7.657 1.00 97.62 587 ARG A N 1
ATOM 4591 C CA . ARG A 1 587 ? -18.410 12.688 7.899 1.00 97.62 587 ARG A CA 1
ATOM 4592 C C . ARG A 1 587 ? -17.432 11.535 7.707 1.00 97.62 587 ARG A C 1
ATOM 4594 O O . ARG A 1 587 ? -17.358 10.625 8.530 1.00 97.62 587 ARG A O 1
ATOM 4601 N N . VAL A 1 588 ? -16.593 11.624 6.679 1.00 96.81 588 VAL A N 1
ATOM 4602 C CA . VAL A 1 588 ? -15.386 10.795 6.550 1.00 96.81 588 VAL A CA 1
ATOM 4603 C C . VAL A 1 588 ? -14.220 11.525 7.208 1.00 96.81 588 VAL A C 1
ATOM 4605 O O . VAL A 1 588 ? -14.003 12.699 6.914 1.00 96.81 588 VAL A O 1
ATOM 4608 N N . LYS A 1 589 ? -13.396 10.842 8.014 1.00 94.75 589 LYS A N 1
ATOM 4609 C CA . LYS A 1 589 ? -12.088 11.371 8.456 1.00 94.75 589 LYS A CA 1
ATOM 4610 C C . LYS A 1 589 ? -12.170 12.686 9.261 1.00 94.75 589 LYS A C 1
ATOM 4612 O O . LYS A 1 589 ? -11.261 13.519 9.199 1.00 94.75 589 LYS A O 1
ATOM 4617 N N . CYS A 1 590 ? -13.264 12.866 9.998 1.00 96.12 590 CYS A N 1
ATOM 4618 C CA . CYS A 1 590 ? -13.437 13.920 10.995 1.00 96.12 590 CYS A CA 1
ATOM 4619 C C . CYS A 1 590 ? -12.522 13.719 12.215 1.00 96.12 590 CYS A C 1
ATOM 4621 O O . CYS A 1 590 ? -11.893 12.673 12.379 1.00 96.12 590 CYS A O 1
ATOM 4623 N N . CYS A 1 591 ? -12.471 14.729 13.079 1.00 95.56 591 CYS A N 1
ATOM 4624 C CA . CYS A 1 591 ? -11.937 14.618 14.434 1.00 95.56 591 CYS A CA 1
ATOM 4625 C C . CYS A 1 591 ? -13.098 14.509 15.425 1.00 95.56 591 CYS A C 1
ATOM 4627 O O . CYS A 1 591 ? -14.167 15.071 15.181 1.00 95.56 591 CYS A O 1
ATOM 4629 N N . ALA A 1 592 ? -12.880 13.855 16.562 1.00 96.75 592 ALA A N 1
ATOM 4630 C CA . ALA A 1 592 ? -13.838 13.836 17.658 1.00 96.75 592 ALA A CA 1
ATOM 4631 C C . ALA A 1 592 ? -13.124 13.901 19.011 1.00 96.75 592 ALA A C 1
ATOM 4633 O O . ALA A 1 592 ? -11.988 13.451 19.128 1.00 96.75 592 ALA A O 1
ATOM 4634 N N . VAL A 1 593 ? -13.794 14.456 20.022 1.00 96.19 593 VAL A N 1
ATOM 4635 C CA . VAL A 1 593 ? -13.338 14.485 21.422 1.00 96.19 593 VAL A CA 1
ATOM 4636 C C . VAL A 1 593 ? -14.517 14.280 22.381 1.00 96.19 593 VAL A C 1
ATOM 4638 O O . VAL A 1 593 ? -15.674 14.470 22.001 1.00 96.19 593 VAL A O 1
ATOM 4641 N N . VAL A 1 594 ? -14.233 13.923 23.637 1.00 94.38 594 VAL A N 1
ATOM 4642 C CA . VAL A 1 594 ? -15.226 13.853 24.724 1.00 94.38 594 VAL A CA 1
ATOM 4643 C C . VAL A 1 594 ? -14.848 14.853 25.806 1.00 94.38 594 VAL A C 1
ATOM 4645 O O . VAL A 1 594 ? -13.790 14.736 26.412 1.00 94.38 594 VAL A O 1
ATOM 4648 N N . THR A 1 595 ? -15.728 15.817 26.065 1.00 90.31 595 THR A N 1
ATOM 4649 C CA . THR A 1 595 ? -15.552 16.854 27.089 1.00 90.31 595 THR A CA 1
ATOM 4650 C C . THR A 1 595 ? -16.666 16.729 28.132 1.00 90.31 595 THR A C 1
ATOM 4652 O O . THR A 1 595 ? -17.859 16.873 27.841 1.00 90.31 595 THR A O 1
ATOM 4655 N N . GLY A 1 596 ? -16.293 16.330 29.353 1.00 85.00 596 GLY A N 1
ATOM 4656 C CA . GLY A 1 596 ? -17.227 15.927 30.409 1.00 85.00 596 GLY A CA 1
ATOM 4657 C C . GLY A 1 596 ? -18.104 14.723 30.023 1.00 85.00 596 GLY A C 1
ATOM 4658 O O . GLY A 1 596 ? -17.695 13.571 30.142 1.00 85.00 596 GLY A O 1
ATOM 4659 N N . ASN A 1 597 ? -19.338 14.997 29.590 1.00 87.88 597 ASN A N 1
ATOM 4660 C CA . ASN A 1 597 ? -20.331 14.003 29.147 1.00 87.88 597 ASN A CA 1
ATOM 4661 C C . ASN A 1 597 ? -20.865 14.308 27.728 1.00 87.88 597 ASN A C 1
ATOM 4663 O O . ASN A 1 597 ? -21.903 13.781 27.324 1.00 87.88 597 ASN A O 1
ATOM 4667 N N . THR A 1 598 ? -20.176 15.187 26.992 1.00 92.81 598 THR A N 1
ATOM 4668 C CA . THR A 1 598 ? -20.534 15.644 25.646 1.00 92.81 598 THR A CA 1
ATOM 4669 C C . THR A 1 598 ? -19.484 15.176 24.640 1.00 92.81 598 THR A C 1
ATOM 4671 O O . THR A 1 598 ? -18.297 15.458 24.803 1.00 92.81 598 THR A O 1
ATOM 4674 N N . ILE A 1 599 ? -19.923 14.477 23.595 1.00 96.50 599 ILE A N 1
ATOM 4675 C CA . ILE A 1 599 ? -19.119 14.168 22.408 1.00 96.50 599 ILE A CA 1
ATOM 4676 C C . ILE A 1 599 ? -19.152 15.400 21.502 1.00 96.50 599 ILE A C 1
ATOM 4678 O O . ILE A 1 599 ? -20.225 15.965 21.299 1.00 96.50 599 ILE A O 1
ATOM 4682 N N . VAL A 1 600 ? -18.014 15.807 20.942 1.00 97.50 600 VAL A N 1
ATOM 4683 C CA . VAL A 1 600 ? -17.922 16.870 19.927 1.00 97.50 600 VAL A CA 1
ATOM 4684 C C . VAL A 1 600 ? -17.217 16.316 18.696 1.00 97.50 600 VAL A C 1
ATOM 4686 O O . VAL A 1 600 ? -16.154 15.714 18.827 1.00 97.50 600 VAL A O 1
ATOM 4689 N N . VAL A 1 601 ? -17.789 16.528 17.509 1.00 98.06 601 VAL A N 1
ATOM 4690 C CA . VAL A 1 601 ? -17.262 16.071 16.216 1.00 98.06 601 VAL A CA 1
ATOM 4691 C C . VAL A 1 601 ? -17.026 17.270 15.302 1.00 98.06 601 VAL A C 1
ATOM 4693 O O . VAL A 1 601 ? -17.864 18.163 15.189 1.00 98.06 601 VAL A O 1
ATOM 4696 N N . MET A 1 602 ? -15.861 17.300 14.656 1.00 97.06 602 MET A N 1
ATOM 4697 C CA . MET A 1 602 ? -15.322 18.461 13.945 1.00 97.06 602 MET A CA 1
ATOM 4698 C C . MET A 1 602 ? -14.816 18.060 12.557 1.00 97.06 602 MET A C 1
ATOM 4700 O O . MET A 1 602 ? -14.043 17.110 12.416 1.00 97.06 602 MET A O 1
ATOM 4704 N N . GLY A 1 603 ? -15.212 18.816 11.531 1.00 96.12 603 GLY A N 1
ATOM 4705 C CA . GLY A 1 603 ? -14.685 18.663 10.173 1.00 96.12 603 GLY A CA 1
ATOM 4706 C C . GLY A 1 603 ? -14.948 17.290 9.538 1.00 96.12 603 GLY A C 1
ATOM 4707 O O . GLY A 1 603 ? -16.003 16.686 9.749 1.00 96.12 603 GLY A O 1
ATOM 4708 N N . GLY A 1 604 ? -13.990 16.819 8.739 1.00 95.75 604 GLY A N 1
ATOM 4709 C CA . GLY A 1 604 ? -14.113 15.664 7.844 1.00 95.75 604 GLY A CA 1
ATOM 4710 C C . GLY A 1 604 ? -14.370 16.063 6.385 1.00 95.75 604 GLY A C 1
ATOM 4711 O O . GLY A 1 604 ? -14.245 17.228 6.027 1.00 95.75 604 GLY A O 1
ATOM 4712 N N . GLU A 1 605 ? -14.721 15.089 5.548 1.00 95.06 605 GLU A N 1
ATOM 4713 C CA . GLU A 1 605 ? -15.122 15.238 4.137 1.00 95.06 605 GLU A CA 1
ATOM 4714 C C . GLU A 1 605 ? -16.511 14.606 3.940 1.00 95.06 605 GLU A C 1
ATOM 4716 O O . GLU A 1 605 ? -16.780 13.545 4.514 1.00 95.06 605 GLU A O 1
ATOM 4721 N N . ASN A 1 606 ? -17.374 15.212 3.115 1.00 94.19 606 ASN A N 1
ATOM 4722 C CA . ASN A 1 606 ? -18.558 14.540 2.564 1.00 94.19 606 ASN A CA 1
ATOM 4723 C C . ASN A 1 606 ? -18.889 14.962 1.124 1.00 94.19 606 ASN A C 1
ATOM 4725 O O . ASN A 1 606 ? -18.392 15.965 0.615 1.00 94.19 606 ASN A O 1
ATOM 4729 N N . GLU A 1 607 ? -19.734 14.174 0.461 1.00 92.69 607 GLU A N 1
ATOM 4730 C CA . GLU A 1 607 ? -20.047 14.285 -0.970 1.00 92.69 607 GLU A CA 1
ATOM 4731 C C . GLU A 1 607 ? -20.821 15.566 -1.331 1.00 92.69 607 GLU A C 1
ATOM 4733 O O . GLU A 1 607 ? -20.829 15.978 -2.489 1.00 92.69 607 GLU A O 1
ATOM 4738 N N . LYS A 1 608 ? -21.478 16.189 -0.346 1.00 92.12 608 LYS A N 1
ATOM 4739 C CA . LYS A 1 608 ? -22.342 17.369 -0.503 1.00 92.12 608 LYS A CA 1
ATOM 4740 C C . LYS A 1 608 ? -21.549 18.678 -0.442 1.00 92.12 608 LYS A C 1
ATOM 4742 O O . LYS A 1 608 ? -21.819 19.585 -1.224 1.00 92.12 608 LYS A O 1
ATOM 4747 N N . ASN A 1 609 ? -20.601 18.776 0.493 1.00 89.88 609 ASN A N 1
ATOM 4748 C CA . ASN A 1 609 ? -19.906 20.024 0.829 1.00 89.88 609 ASN A CA 1
ATOM 4749 C C . ASN A 1 609 ? -18.383 19.980 0.567 1.00 89.88 609 ASN A C 1
ATOM 4751 O O . ASN A 1 609 ? -17.742 21.029 0.558 1.00 89.88 609 ASN A O 1
ATOM 4755 N N . GLY A 1 610 ? -17.785 18.797 0.380 1.00 93.06 610 GLY A N 1
ATOM 4756 C CA . GLY A 1 610 ? -16.329 18.619 0.356 1.00 93.06 610 GLY A CA 1
ATOM 4757 C C . GLY A 1 610 ? -15.722 18.601 1.764 1.00 93.06 610 GLY A C 1
ATOM 4758 O O . GLY A 1 610 ? -16.293 17.999 2.674 1.00 93.06 610 GLY A O 1
ATOM 4759 N N . ASP A 1 611 ? -14.559 19.240 1.942 1.00 93.81 611 ASP A N 1
ATOM 4760 C CA . ASP A 1 611 ? -13.909 19.391 3.254 1.00 93.81 611 ASP A CA 1
ATOM 4761 C C . ASP A 1 611 ? -14.737 20.316 4.163 1.00 93.81 611 ASP A C 1
ATOM 4763 O O . ASP A 1 611 ? -15.048 21.453 3.810 1.00 93.81 611 ASP A O 1
ATOM 4767 N N . LEU A 1 612 ? -15.086 19.832 5.355 1.00 95.50 612 LEU A N 1
ATOM 4768 C CA . LEU A 1 612 ? -16.009 20.481 6.286 1.00 95.50 612 LEU A CA 1
ATOM 4769 C C . LEU A 1 612 ? -15.278 21.375 7.298 1.00 95.50 612 LEU A C 1
ATOM 4771 O O . LEU A 1 612 ? -14.220 21.014 7.821 1.00 95.50 612 LEU A O 1
ATOM 4775 N N . ASN A 1 613 ? -15.900 22.499 7.665 1.00 95.62 613 ASN A N 1
ATOM 4776 C CA . ASN A 1 613 ? -15.591 23.259 8.885 1.00 95.62 613 ASN A CA 1
ATOM 4777 C C . ASN A 1 613 ? -16.697 23.161 9.956 1.00 95.62 613 ASN A C 1
ATOM 4779 O O . ASN A 1 613 ? -16.555 23.730 11.038 1.00 95.62 613 ASN A O 1
ATOM 4783 N N . SER A 1 614 ? -17.800 22.459 9.666 1.00 97.44 614 SER A N 1
ATOM 4784 C CA . SER A 1 614 ? -18.924 22.315 10.591 1.00 97.44 614 SER A CA 1
ATOM 4785 C C . SER A 1 614 ? -18.542 21.491 11.821 1.00 97.44 614 SER A C 1
ATOM 4787 O O . SER A 1 614 ? -17.760 20.535 11.734 1.00 97.44 614 SER A O 1
ATOM 4789 N N . VAL A 1 615 ? -19.136 21.855 12.956 1.00 98.19 615 VAL A N 1
ATOM 4790 C CA . VAL A 1 615 ? -18.928 21.227 14.262 1.00 98.19 615 VAL A CA 1
ATOM 4791 C C . VAL A 1 615 ? -20.290 20.878 14.846 1.00 98.19 615 VAL A C 1
ATOM 4793 O O . VAL A 1 615 ? -21.226 21.669 14.750 1.00 98.19 615 VAL A O 1
ATOM 4796 N N . GLU A 1 616 ? -20.407 19.702 15.444 1.00 98.00 616 GLU A N 1
ATOM 4797 C CA . GLU A 1 616 ? -21.630 19.238 16.098 1.00 98.00 616 GLU A CA 1
ATOM 4798 C C . GLU A 1 616 ? -21.314 18.484 17.390 1.00 98.00 616 GLU A C 1
ATOM 4800 O O . GLU A 1 616 ? -20.202 17.984 17.574 1.00 98.00 616 GLU A O 1
ATOM 4805 N N . CYS A 1 617 ? -22.274 18.422 18.309 1.00 96.94 617 CYS A N 1
ATOM 4806 C CA . CYS A 1 617 ? -22.104 17.759 19.593 1.00 96.94 617 CYS A CA 1
ATOM 4807 C C . CYS A 1 617 ? -23.357 17.022 20.073 1.00 96.94 617 CYS A C 1
ATOM 4809 O O . CYS A 1 617 ? -24.472 17.320 19.651 1.00 96.94 617 CYS A O 1
ATOM 4811 N N . PHE A 1 618 ? -23.150 16.078 20.989 1.00 96.69 618 PHE A N 1
ATOM 4812 C CA . PHE A 1 618 ? -24.187 15.253 21.605 1.00 96.69 618 PHE A CA 1
ATOM 4813 C C . PHE A 1 618 ? -23.858 15.033 23.083 1.00 96.69 618 PHE A C 1
ATOM 4815 O O . PHE A 1 618 ? -22.756 14.573 23.399 1.00 96.69 618 PHE A O 1
ATOM 4822 N N . THR A 1 619 ? -24.773 15.348 24.008 1.00 92.88 619 THR A N 1
ATOM 4823 C CA . THR A 1 619 ? -24.590 15.015 25.432 1.00 92.88 619 THR A CA 1
ATOM 4824 C C . THR A 1 619 ? -25.299 13.704 25.743 1.00 92.88 619 THR A C 1
ATOM 4826 O O . THR A 1 619 ? -26.451 13.498 25.374 1.00 92.88 619 THR A O 1
ATOM 4829 N N . MET A 1 620 ? -24.618 12.787 26.435 1.00 88.62 620 MET A N 1
ATOM 4830 C CA . MET A 1 620 ? -25.180 11.460 26.704 1.00 88.62 620 MET A CA 1
ATOM 4831 C C . MET A 1 620 ? -26.412 11.569 27.612 1.00 88.62 620 MET A C 1
ATOM 4833 O O . MET A 1 620 ? -26.276 11.862 28.803 1.00 88.62 620 MET A O 1
ATOM 4837 N N . GLY A 1 621 ? -27.588 11.312 27.035 1.00 85.88 621 GLY A N 1
ATOM 4838 C CA . GLY A 1 621 ? -28.907 11.516 27.644 1.00 85.88 621 GLY A CA 1
ATOM 4839 C C . GLY A 1 621 ? -29.868 12.286 26.729 1.00 85.88 621 GLY A C 1
ATOM 4840 O O . GLY A 1 621 ? -31.080 12.127 26.862 1.00 85.88 621 GLY A O 1
ATOM 4841 N N . ASP A 1 622 ? -29.332 13.059 25.782 1.00 89.50 622 ASP A N 1
ATOM 4842 C CA . ASP A 1 622 ? -30.102 13.775 24.764 1.00 89.50 622 ASP A CA 1
ATOM 4843 C C . ASP A 1 622 ? -30.612 12.810 23.671 1.00 89.50 622 ASP A C 1
ATOM 4845 O O . ASP A 1 622 ? -30.169 11.664 23.559 1.00 89.50 622 ASP A O 1
ATOM 4849 N N . SER A 1 623 ? -31.546 13.277 22.836 1.00 88.75 623 SER A N 1
ATOM 4850 C CA . SER A 1 623 ? -32.123 12.493 21.725 1.00 88.75 623 SER A CA 1
ATOM 4851 C C . SER A 1 623 ? -31.571 12.856 20.341 1.00 88.75 623 SER A C 1
ATOM 4853 O O . SER A 1 623 ? -31.762 12.098 19.390 1.00 88.75 623 SER A O 1
ATOM 4855 N N . THR A 1 624 ? -30.880 13.990 20.218 1.00 93.56 624 THR A N 1
ATOM 4856 C CA . THR A 1 624 ? -30.441 14.586 18.948 1.00 93.56 624 THR A CA 1
ATOM 4857 C C . THR A 1 624 ? -29.079 15.255 19.088 1.00 93.56 624 THR A C 1
ATOM 4859 O O . THR A 1 624 ? -28.721 15.717 20.169 1.00 93.56 624 THR A O 1
ATOM 4862 N N . TRP A 1 625 ? -28.346 15.347 17.981 1.00 98.06 625 TRP A N 1
ATOM 4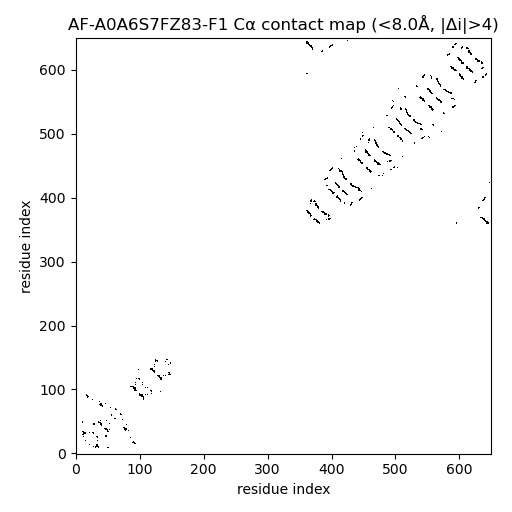863 C CA . TRP A 1 625 ? -27.136 16.163 17.865 1.00 98.06 625 TRP A CA 1
ATOM 4864 C C . TRP A 1 625 ? -27.484 17.650 17.680 1.00 98.06 625 TRP A C 1
ATOM 4866 O O . TRP A 1 625 ? -28.517 17.984 17.099 1.00 98.06 625 TRP A O 1
ATOM 4876 N N . GLU A 1 626 ? -26.600 18.539 18.132 1.00 96.88 626 GLU A N 1
ATOM 4877 C CA . GLU A 1 626 ? -26.711 19.999 17.996 1.00 96.88 626 GLU A CA 1
ATOM 4878 C C . GLU A 1 626 ? -25.485 20.576 17.273 1.00 96.88 626 GLU A C 1
ATOM 4880 O O . GLU A 1 626 ? -24.362 20.119 17.491 1.00 96.88 626 GLU A O 1
ATOM 4885 N N . TYR A 1 627 ? -25.665 21.608 16.442 1.00 97.69 627 TYR A N 1
ATOM 4886 C CA . TYR A 1 627 ? -24.538 22.331 15.838 1.00 97.69 627 TYR A CA 1
ATOM 4887 C C . TYR A 1 627 ? -23.853 23.265 16.844 1.00 97.69 627 TYR A C 1
ATOM 4889 O O . TYR A 1 627 ? -24.511 24.004 17.575 1.00 97.69 627 TYR A O 1
ATOM 4897 N N . LEU A 1 628 ? -22.522 23.294 16.803 1.00 96.56 628 LEU A N 1
ATOM 4898 C CA . LEU A 1 628 ? -21.684 24.286 17.480 1.00 96.56 628 LEU A CA 1
ATOM 4899 C C . LEU A 1 628 ? -21.145 25.316 16.465 1.00 96.56 628 LEU A C 1
ATOM 4901 O O . LEU A 1 628 ? -21.220 25.081 15.253 1.00 96.56 628 LEU A O 1
ATOM 4905 N N . PRO A 1 629 ? -20.576 26.450 16.922 1.00 97.44 629 PRO A N 1
ATOM 4906 C CA . PRO A 1 629 ? -19.864 27.387 16.056 1.00 97.44 629 PRO A CA 1
ATOM 4907 C C . PRO A 1 629 ? -18.848 26.682 15.146 1.00 97.44 629 PRO A C 1
ATOM 4909 O O . PRO A 1 629 ? -18.071 25.834 15.589 1.00 97.44 629 PRO A O 1
ATOM 4912 N N . VAL A 1 630 ? -18.862 27.037 13.860 1.00 97.12 630 VAL A N 1
ATOM 4913 C CA . VAL A 1 630 ? -18.002 26.426 12.836 1.00 97.12 630 VAL A CA 1
ATOM 4914 C C . VAL A 1 630 ? -16.549 26.888 12.968 1.00 97.12 630 VAL A C 1
ATOM 4916 O O . VAL A 1 630 ? -16.287 28.011 13.396 1.00 97.12 630 VAL A O 1
ATOM 4919 N N . MET A 1 631 ? -15.603 26.036 12.570 1.00 95.56 631 MET A N 1
ATOM 4920 C CA . MET A 1 631 ? -14.171 26.360 12.571 1.00 95.56 631 MET A CA 1
ATOM 4921 C C . MET A 1 631 ? -13.840 27.439 11.527 1.00 95.56 631 MET A C 1
ATOM 4923 O O . MET A 1 631 ? -14.483 27.523 10.474 1.00 95.56 631 MET A O 1
ATOM 4927 N N . ASN A 1 632 ? -12.780 28.217 11.763 1.00 93.00 632 ASN A N 1
ATOM 4928 C CA . ASN A 1 632 ? -12.291 29.231 10.820 1.00 93.00 632 ASN A CA 1
ATOM 4929 C C . ASN A 1 632 ? -11.641 28.607 9.571 1.00 93.00 632 ASN A C 1
ATOM 4931 O O . ASN A 1 632 ? -11.401 29.307 8.582 1.00 93.00 632 ASN A O 1
ATOM 4935 N N . LYS A 1 633 ? -11.309 27.309 9.613 1.00 91.25 633 LYS A N 1
ATOM 4936 C CA . LYS A 1 633 ? -10.763 26.523 8.498 1.00 91.25 633 LYS A CA 1
ATOM 4937 C C . LYS A 1 633 ? -11.576 25.241 8.299 1.00 91.25 633 LYS A C 1
ATOM 4939 O O . LYS A 1 633 ? -11.995 24.605 9.263 1.00 91.25 633 LYS A O 1
ATOM 4944 N N . VAL A 1 634 ? -11.739 24.822 7.044 1.00 93.31 634 VAL A N 1
ATOM 4945 C CA . VAL A 1 634 ? -12.140 23.440 6.720 1.00 93.31 634 VAL A CA 1
ATOM 4946 C C . VAL A 1 634 ? -11.002 22.481 7.074 1.00 93.31 634 VAL A C 1
ATOM 4948 O O . VAL A 1 634 ? -9.835 22.846 6.913 1.00 93.31 634 VAL A O 1
ATOM 4951 N N . ARG A 1 635 ? -11.312 21.284 7.590 1.00 92.75 635 ARG A N 1
ATOM 4952 C CA . ARG A 1 635 ? -10.302 20.335 8.095 1.00 92.75 635 ARG A CA 1
ATOM 4953 C C . ARG A 1 635 ? -10.693 18.878 7.837 1.00 92.75 635 ARG A C 1
ATOM 4955 O O . ARG A 1 635 ? -11.577 18.346 8.503 1.00 92.75 635 ARG A O 1
ATOM 4962 N N . TYR A 1 636 ? -9.964 18.200 6.950 1.00 92.25 636 TYR A N 1
ATOM 4963 C CA . TYR A 1 636 ? -10.040 16.742 6.763 1.00 92.25 636 TYR A CA 1
ATOM 4964 C C . TYR A 1 636 ? -8.815 16.043 7.365 1.00 92.25 636 TYR A C 1
ATOM 4966 O O . TYR A 1 636 ? -7.676 16.354 7.010 1.00 92.25 636 TYR A O 1
ATOM 4974 N N . GLY A 1 637 ? -9.015 15.074 8.263 1.00 91.31 637 GLY A N 1
ATOM 4975 C CA . GLY A 1 637 ? -7.919 14.312 8.870 1.00 91.31 637 GLY A CA 1
ATOM 4976 C C . GLY A 1 637 ? -6.920 15.152 9.665 1.00 91.31 637 GLY A C 1
ATOM 4977 O O . GLY A 1 637 ? -5.714 14.900 9.567 1.00 91.31 637 GLY A O 1
ATOM 4978 N N . ALA A 1 638 ? -7.432 16.152 10.382 1.00 94.12 638 ALA A N 1
ATOM 4979 C CA . ALA A 1 638 ? -6.734 16.871 11.443 1.00 94.12 638 ALA A CA 1
ATOM 4980 C C . ALA A 1 638 ? -6.602 15.994 12.707 1.00 94.12 638 ALA A C 1
ATOM 4982 O O . ALA A 1 638 ? -6.976 14.818 12.700 1.00 94.12 638 ALA A O 1
ATOM 4983 N N . VAL A 1 639 ? -6.081 16.572 13.786 1.00 94.25 639 VAL A N 1
ATOM 4984 C CA . VAL A 1 639 ? -6.011 15.966 15.125 1.00 94.25 639 VAL A CA 1
ATOM 4985 C C . VAL A 1 639 ? -6.602 16.923 16.162 1.00 94.25 639 VAL A C 1
ATOM 4987 O O . VAL A 1 639 ? -6.466 18.135 15.994 1.00 94.25 639 VAL A O 1
ATOM 4990 N N . ALA A 1 640 ? -7.270 16.410 17.200 1.00 94.75 640 ALA A N 1
ATOM 4991 C CA . ALA A 1 640 ? -7.960 17.225 18.204 1.00 94.75 640 ALA A CA 1
ATOM 4992 C C . ALA A 1 640 ? -7.801 16.656 19.621 1.00 94.75 640 ALA A C 1
ATOM 4994 O O . ALA A 1 640 ? -7.790 15.444 19.798 1.00 94.75 640 ALA A O 1
ATOM 4995 N N . GLU A 1 641 ? -7.707 17.537 20.618 1.00 94.38 641 GLU A N 1
ATOM 4996 C CA . GLU A 1 641 ? -7.440 17.203 22.024 1.00 94.38 641 GLU A CA 1
ATOM 4997 C C . GLU A 1 641 ? -8.228 18.116 22.977 1.00 94.38 641 GLU A C 1
ATOM 4999 O O . GLU A 1 641 ? -8.603 19.236 22.618 1.00 94.38 641 GLU A O 1
ATOM 5004 N N . VAL A 1 642 ? -8.454 17.658 24.212 1.00 92.56 642 VAL A N 1
ATOM 5005 C CA . VAL A 1 642 ? -9.200 18.396 25.249 1.00 92.56 642 VAL A CA 1
ATOM 5006 C C . VAL A 1 642 ? -8.242 19.100 26.212 1.00 92.56 642 VAL A C 1
ATOM 5008 O O . VAL A 1 642 ? -7.330 18.490 26.762 1.00 92.56 642 VAL A O 1
ATOM 5011 N N . LEU A 1 643 ? -8.450 20.396 26.433 1.00 87.25 643 LEU A N 1
ATOM 5012 C CA . LEU A 1 643 ? -7.584 21.266 27.226 1.00 87.25 643 LEU A CA 1
ATOM 5013 C C . LEU A 1 643 ? -8.063 21.346 28.680 1.00 87.25 643 LEU A C 1
ATOM 5015 O O . LEU A 1 643 ? -8.950 22.138 29.009 1.00 87.25 643 LEU A O 1
ATOM 5019 N N . SER A 1 644 ? -7.454 20.561 29.572 1.00 70.94 644 SER A N 1
ATOM 5020 C CA . SER A 1 644 ? -7.865 20.558 30.979 1.00 70.94 644 SER A CA 1
ATOM 5021 C C . SER A 1 644 ? -7.586 21.887 31.711 1.00 70.94 644 SER A C 1
ATOM 5023 O O . SER A 1 644 ? -6.505 22.472 31.574 1.00 70.94 644 SER A O 1
ATOM 5025 N N . PRO A 1 645 ? -8.531 22.378 32.537 1.00 54.66 645 PRO A N 1
ATOM 5026 C CA . PRO A 1 645 ? -8.531 23.750 33.039 1.00 54.66 645 PRO A CA 1
ATOM 5027 C C . PRO A 1 645 ? -7.569 23.948 34.220 1.00 54.66 645 PRO A C 1
ATOM 5029 O O . PRO A 1 645 ? -7.954 23.855 35.385 1.00 54.66 645 PRO A O 1
ATOM 5032 N N . LYS A 1 646 ? -6.308 24.280 33.919 1.00 53.41 646 LYS A N 1
ATOM 5033 C CA . LYS A 1 646 ? -5.304 24.724 34.912 1.00 53.41 646 LYS A CA 1
ATOM 5034 C C . LYS A 1 646 ? -4.977 26.219 34.826 1.00 53.41 646 LYS A C 1
ATOM 5036 O O . LYS A 1 646 ? -4.663 26.831 35.845 1.00 53.41 646 LYS A O 1
ATOM 5041 N N . ARG A 1 647 ? -5.063 26.821 33.635 1.00 49.25 647 ARG A N 1
ATOM 5042 C CA . ARG A 1 647 ? -4.888 28.264 33.381 1.00 49.25 647 ARG A CA 1
ATOM 5043 C C . ARG A 1 647 ? -5.827 28.706 32.261 1.00 49.25 647 ARG A C 1
ATOM 5045 O O . ARG A 1 647 ? -6.076 27.935 31.341 1.00 49.25 647 ARG A O 1
ATOM 5052 N N . LYS A 1 648 ? -6.321 29.947 32.321 1.00 46.25 648 LYS A N 1
ATOM 5053 C CA . LYS A 1 648 ? -6.922 30.599 31.150 1.00 46.25 648 LYS A CA 1
ATOM 5054 C C . LYS A 1 648 ? -5.797 31.144 30.274 1.00 46.25 648 LYS A C 1
ATOM 5056 O O . LYS A 1 648 ? -4.931 31.850 30.787 1.00 46.25 648 LYS A O 1
ATOM 5061 N N . TYR A 1 649 ? -5.823 30.825 28.984 1.00 44.84 649 TYR A N 1
ATOM 5062 C CA . TYR A 1 649 ? -4.960 31.461 27.989 1.00 44.84 649 TYR A CA 1
ATOM 5063 C C . TYR A 1 649 ? -5.375 32.935 27.836 1.00 44.84 649 TYR A C 1
ATOM 5065 O O . TYR A 1 649 ? -6.576 33.229 27.794 1.00 44.84 649 TYR A O 1
ATOM 5073 N N . VAL A 1 650 ? -4.391 33.839 27.806 1.00 37.16 650 VAL A N 1
ATOM 5074 C CA . VAL A 1 650 ? -4.569 35.305 27.773 1.00 37.16 650 VAL A CA 1
ATOM 5075 C C . VAL A 1 650 ? -4.306 35.827 26.367 1.00 37.16 650 VAL A C 1
ATOM 5077 O O . VAL A 1 650 ? -3.187 35.576 25.874 1.00 37.16 650 VAL A O 1
#

Sequence (650 aa):
MAFCPTEEKMYGYEDSRFEKDVDENFHCSICHNVLKDPRTCRNNEHIFCLGCISEHLRVNSQTCPECKEDLSVDTLRKARLASNCLSKLKINCDHASRGCVELTCLEDLETHVANCGYAPVLCSNAECGMVINKRERVHHETEICQYRKMKCHDCRQIQEDVGTLKGSSIELDGKVEAANKEMKKTVGELTGSLGELDGKVEAANKEMKKTVGELKGSLSELDGKVEAANKEMKKTVAKLDGSLKELDGKVEAANKEMKKTVGKLDGSLNELDGKVEAVKNSQDQMKQEQQKVQKEVEEVKKEVEEVKKEVKGVKESVSKVNKDVDQVKMMTSQVLEKLVRIEQLNKLPSPTEGMLKTPREDILIAGGRALSNNSTEIYSWEKNGWFEVSTMNKGHSGASSFIYNDQIFVVGGAGTKTIETLDLNELVLKWMKYPGKLPYRGDDHQTVAYQQRIIHIGGYNYDPRWSDVISELQLTSPVTMKKLCQLPDPRSRHGAETFEDKVLILGGEDRNSRPLNSVLEFDVKKNKCKEMPPLPHPVTRVATVRLRDQVVVLGGRDMDRQALNDVFTYDCKTGKTTALPSMLEKRVKCCAVVTGNTIVVMGGENEKNGDLNSVECFTMGDSTWEYLPVMNKVRYGAVAEVLSPKRKYV

InterPro domains:
  IPR001293 Zinc finger, TRAF-type [PS50145] (111-156)
  IPR001841 Zinc finger, RING-type [PS50089] (28-68)
  IPR006652 Kelch repeat type 1 [SM00612] (362-406)
  IPR006652 Kelch repeat type 1 [SM00612] (502-549)
  IPR006652 Kelch repeat type 1 [SM00612] (550-597)
  IPR006652 Kelch repeat type 1 [SM00612] (598-645)
  IPR013083 Zinc finger, RING/FYVE/PHD-type [G3DSA:3.30.40.10] (3-115)
  IPR013083 Zinc finger, RING/FYVE/PHD-type [G3DSA:3.30.40.10] (116-164)
  IPR015915 Kelch-type beta-propeller [G3DSA:2.120.10.80] (354-476)
  IPR015915 Kelch-type beta-propeller [G3DSA:2.120.10.80] (477-650)
  IPR015915 Kelch-type beta-propeller [SSF117281] (364-468)
  IPR015915 Kelch-type beta-propeller [SSF117281] (481-643)
  IPR018957 Zinc finger, C3HC4 RING-type [PF00097] (28-67)
  IPR051746 Kelch domain-containing protein 8 [PTHR46260] (480-635)

Organism: Paramuricea clavata (NCBI:txid317549)

Nearest PDB structures (foldseek):
  4zgc-assembly1_A  TM=9.079E-01  e=5.245E-24  Plasmodium falciparum
  4yy8-assembly1_A  TM=9.030E-01  e=3.268E-24  Plasmodium falciparum
  7xot-assembly1_A  TM=9.031E-01  e=1.553E-20  Homo sapiens
  5yy8-assembly1_A  TM=8.776E-01  e=3.841E-19  Homo sapiens
  4asc-assembly1_A  TM=8.312E-01  e=2.579E-17  Homo sapiens

Mean predicted aligned error: 21.05 Å

pLDDT: mean 85.47, std 15.4, range [24.61, 98.19]

Foldseek 3Di:
DDDDDDDDPPLADAQVFFPDGDDQVQAAPQRRHGEAQWWAADPPRHIHHLVRVQCCCVPPHCADPPPRHGHDSVRTDGPVVSCVVQQQTWGFAPQVVQPGPDTDRNVCRVVCNVVPQSNWDAAPQPPQRDTGGNVCRVVCQDPPGPSHDDDDPDPPPVVVVVVVVVVVVVVVVVVVVVVVVVVVVVVVVVVVVVVVVVVVVVVVVVVVVVVVVVVVVVVVVVVVVVVVVVVVVVVVVVVVVVVVVVVVVVVVVVVVVVVVVVVVVVVVVVVVVVVVVVVVVVVVVVVVVVVVVVVVVVVVVVVVVVVVVVVVVVVVVVVVVVVVVVVVVVVVVVPPPDDDDDDDDDDDDDDDDDDDADDFFKKKWAAFDFPQRFWIWIQDPVVQDIDTADGAPDRFFQWEWDDDPQKIWTAAHPQFFWIWIWHPVDLHTDIDTDPDGHPAHFGQWYWDDDDQKIWTAKGQGPVPGIFQWTKIWGNDPPTDIGTFDGHPFGFGQWEWDDDDQWIKTAWGAGPVRAIFFWIWIQRNVVSDIDTDDGHPAGFGQWEWEDDPQWIKTAWGAHRVRAFFQWIWIQGNPRRDIDTADGAPDRFGQWYWYDTRQKIKTAWHAHPPPGQFQWIWMDGVPDRYIDTGYGYPIRRGRIYMDGNDPPDDRD

Solvent-accessible surface area (backbone atoms only — not comparable to full-atom values): 35371 Å² total; per-residue (Å²): 138,77,87,77,79,84,76,76,83,76,45,41,44,63,66,91,38,37,82,58,90,74,65,76,90,50,32,9,84,83,76,69,26,34,51,33,72,40,26,18,50,86,83,80,62,57,47,27,12,43,55,51,49,53,48,38,48,71,74,75,42,57,36,38,88,83,83,59,48,82,40,51,79,91,62,52,38,73,37,60,68,62,50,68,54,51,32,69,40,45,29,50,44,97,33,36,96,62,72,40,84,55,73,37,40,47,71,48,39,67,67,44,51,79,64,37,50,36,34,80,35,71,49,85,40,70,92,55,75,46,76,41,34,54,69,48,42,68,58,38,49,70,76,65,42,87,54,41,90,72,92,75,93,79,75,60,66,67,54,55,53,56,50,49,54,53,52,53,48,55,55,49,53,53,50,51,53,50,52,54,52,50,51,54,48,54,52,50,55,50,53,54,54,48,55,57,49,50,56,52,50,53,52,53,52,54,51,51,55,48,53,56,50,52,52,52,52,55,49,56,56,49,51,56,49,50,54,52,51,52,54,52,49,54,52,52,52,55,52,48,54,53,55,50,55,57,48,49,57,50,50,52,53,52,51,54,52,47,55,57,50,49,59,48,50,55,53,53,48,57,56,47,53,57,49,50,54,54,51,49,55,52,50,54,52,50,51,53,52,50,55,50,53,53,50,53,52,57,50,53,49,50,55,52,56,49,52,50,51,52,52,47,54,51,50,54,50,50,55,48,52,47,51,57,48,47,55,53,41,58,67,47,55,80,73,61,88,73,84,83,90,83,93,85,93,87,93,89,90,88,92,86,90,89,88,86,84,79,74,74,52,30,37,39,40,39,26,4,52,47,101,57,21,22,42,24,36,36,38,34,74,92,74,67,41,64,43,82,53,62,48,47,93,56,55,28,31,26,29,25,48,47,76,56,94,70,21,42,38,41,37,31,6,64,71,26,30,52,28,38,32,33,47,69,84,49,85,70,59,50,60,41,80,48,92,55,64,54,97,57,38,25,24,33,32,36,45,38,74,52,90,69,25,35,46,36,40,36,7,33,26,78,80,63,63,52,24,29,50,28,30,40,38,41,76,50,88,81,66,46,76,45,80,59,42,58,52,99,60,33,34,22,30,38,24,66,44,75,51,93,71,29,33,42,37,40,38,3,22,42,91,82,68,46,40,26,25,59,23,34,39,33,34,67,86,79,51,40,70,43,84,48,58,55,51,99,58,42,28,18,31,34,23,48,40,72,55,92,72,25,38,36,42,39,36,1,26,38,84,90,65,46,52,25,28,50,30,32,38,34,32,74,87,80,38,52,72,44,80,53,68,53,50,89,60,49,21,24,26,25,31,41,46,70,34,76,63,28,43,38,39,39,29,2,31,30,96,89,77,40,61,25,28,54,25,34,34,39,48,83,87,62,84,63,62,44,80,51,74,53,48,96,56,44,21,28,26,29,35,55,50,76,46,76,89,82,72,84,88,122

Secondary structure (DSSP, 8-state):
--PPP------SB-GGGBSSPPPGGGB-TTT-SBPSSEEE-SSS--EEEHHHHHHHHHHT-SB-TTT--B--GGGPEE-HHHHHHHTTSEEE-TTGGGT---EEEGGGHHHHHHH-TTSEEE-SSTT---EEETTTHHHIIIII-TT-----S--SHHHHHHHHHHHHHHHHHHHHHHHHHHHHHHHHHHHHHHHHHHHHHHHHHHHHHHHHHHHHHHHHHHHHHHHHHHHHHHHHHHHHHHHHHHHHHHHHHHHHHHHHHHHHHHHHHHHHHHHHHHHHHHHHHHHHHHHHHHHHHHHHHHHHHHHHHHHHHHHHHHHHHHHHHHHHHHHHHTT--------------------PPPPPPEEEEE--BSSSTT-EEEEETTTTEEEEEPPPSS--SS-EEEEETTEEEEE--TT---EEEEESSSSS--EEEES---SS-EES-EEEEETTEEEEE--EESSSSS--EEEEEESSSS--EEEEEE-SS--BS-EEEEETTEEEEE--B-TT--BB--EEEEETTTTEEEEEPPPSS-BBS-EEEEETTEEEEE--B-TT-PBP--EEEEETTT--EEE-PPPSS--BS-EEEEETTEEEEE--EETTTEE---EEEEEBTBSS-EEEPPPSS--BS-EEEEE-SSS---

=== Feature glossary ===
The features interleaved in this record are:

— What the protein is —

Sequence gives the chain of amino acids in standard one-letter code (A=alanine, C=cysteine, …, Y=tyrosine), read N→C. It is the only feature that is directly encoded by the gene; all structural features are derived from the folded form of this sequence.

Database cross-references. InterPro integrates a dozen domain/family signature databases into unified entries with residue-range hits. GO terms attach function/process/location labels with evidence codes. CATH codes position the fold in a four-level structural taxonomy. Organism is the NCBI-taxonomy species name.

— Where its atoms are —

Atomic coordinates in PDBx/mmCIF format — the same representation the Protein Data Bank distributes. Each line of the _atom_site loop places one backbone atom in Cartesian space (units: ångströms, origin: arbitrary).

The six renders are orthographic views along the three Cartesian axes in both directions. Representation (cartoon, sticks, or surface) and color scheme (sequence-rainbow or by-chain) vary across proteins so the training set covers all the common visualization conventions.

— Local backbone conformation —

Eight-state secondary structure (DSSP): H is the canonical α-helix, G the tighter 3₁₀-helix, I the wider π-helix; E/B are β-structure, T and S are turns and bends, and '-' is everything else. DSSP derives these from the pattern of main-chain N–H···O=C hydrogen bonds, not from the sequence.

P-SEA three-state annotation labels each residue as helix, strand, or coil based purely on the geometry of the Cα trace. It serves as a fallback when the full backbone (and thus DSSP) is unavailable.

The φ/ψ torsion pair specifies the backbone conformation at each residue. φ rotates about the N–Cα bond, ψ about the Cα–C bond. Steric clashes forbid most of the (φ, ψ) plane — the allowed regions (α-helix basin, β-sheet basin, left-handed helix) are the Ramachandran-allowed regions.

— Global shape and packing —

The geometric summary reports three shape descriptors. Rg (radius of gyration) measures how spread out the Cα atoms are about their centre of mass; compact globular proteins have small Rg, elongated or unfolded ones large. Cα contacts (<8 Å, |i−j|>4) count long-range residue pairs in spatial proximity — high for tightly packed folds, near zero for rods or random coil. The bounding-box extents give the protein's footprint along x, y, z in Å.

Solvent-accessible surface area (SASA) is the area in Å² traced out by the centre of a 1.4 Å probe sphere (a water molecule) rolled over the protein's van der Waals surface (Shrake–Rupley / Lee–Richards construction). Buried residues have near-zero SASA; fully exposed residues can exceed 200 Å². The total SASA scales roughly with the number of surface residues.

The contact map is a binary N×N matrix image: pixel (i, j) is dark where Cα_i and Cα_j are within 8 Å and |i−j|>4. Because the |i−j|>4 filter removes local helical contacts, off-diagonal stripes parallel to the main diagonal indicate parallel β-sheets; stripes perpendicular to it indicate antiparallel β-sheets. The Ramachandran plot scatters every residue's (φ, ψ) pair against the sterically allowed regions. The PAE heatmap renders the predicted-aligned-error matrix.

— Structural neighborhood —

3Di is Foldseek's structural alphabet. Each residue is assigned one of twenty discrete states based on how its Cα sits relative to its spatial (not sequential) neighbors. Aligning 3Di strings finds structural homologs roughly as well as full 3D superposition, but orders of magnitude faster.

Nearest PDB neighbors are the top structural matches found by Foldseek when searching this structure against the entire Protein Data Bank. Each hit reports a TM-score (0 to 1; >0.5 almost always implies the same fold) and an E-value. These are *structural* homologs — they may share no detectable sequence similarity.

— Confidence and disorder —

For AlphaFold models, the B-factor field carries pLDDT — the model's own estimate of local accuracy on a 0–100 scale. Regions with pLDDT<50 should be treated as essentially unmodeled; they often correspond to intrinsically disordered segments.

Crystallographic B-factors measure how much each atom's electron density is smeared out, in Å². They rise in mobile loops and surface residues and fall in the buried interior. In AlphaFold models this column is repurposed to hold pLDDT instead.

Predicted aligned error is AlphaFold's pairwise confidence. Unlike pLDDT (per-residue), PAE is per-residue-pair and captures whether two parts of the structure are correctly placed relative to each other. Units are ångströms of expected positional error.